Protein AF-A0A9P5SIB1-F1 (afdb_monomer)

Radius of gyration: 26.55 Å; Cα contacts (8 Å, |Δi|>4): 753; chains: 1; bounding box: 99×46×62 Å

Solvent-accessible surface area (backbone atoms only — not comparable to full-atom values): 20629 Å² total; per-residue (Å²): 114,90,79,50,56,88,82,44,85,85,65,62,87,70,49,46,62,41,75,44,70,42,94,72,53,77,67,49,64,39,44,22,34,30,38,52,39,95,87,69,83,48,64,60,71,73,39,70,56,96,78,38,70,30,38,39,31,45,26,80,45,55,76,45,52,64,38,64,89,70,43,48,77,45,75,46,95,59,88,48,33,36,40,37,38,31,43,31,36,52,60,85,71,88,46,76,55,59,50,69,50,72,65,54,70,48,69,37,73,31,45,34,39,44,46,95,94,42,74,42,28,39,44,78,81,72,59,87,51,68,63,83,42,100,53,21,45,35,50,73,34,35,37,39,29,24,72,33,53,40,66,85,40,36,34,40,19,40,10,39,23,38,41,36,31,44,30,82,34,75,85,48,40,64,62,38,51,45,60,46,46,69,53,97,63,85,53,68,53,58,55,58,46,50,50,40,56,73,75,35,66,48,65,74,60,68,65,50,51,44,38,32,31,35,41,34,35,36,37,56,58,61,47,34,37,45,37,36,36,38,38,23,36,34,35,24,77,77,38,60,50,28,37,34,34,37,39,37,35,40,19,50,45,35,29,51,60,65,86,71,51,67,71,59,36,66,75,69,41,90,80,67,72,53,56,79,65,62,84,52,40,67,74,45,74,48,73,56,77,64,51,65,44,100,83,70,54,69,78,42,54,67,43,64,64,50,66,53,44,19,49,52,50,22,51,49,58,45,21,30,43,78,51,49,44,72,36,76,88,81,74,41,76,48,70,51,66,46,74,45,72,65,70,68,95,73,71,65,52,67,68,58,53,50,49,54,53,48,51,54,50,50,52,50,53,53,50,53,60,62,72,76,107

Secondary structure (DSSP, 8-state):
-TT-GGGSSSPPTTEEEEEPP----EEE--EEEEEPPTTT----EEE--TT-SEEEEEEEE-SEEE-GGG-EEEE-SSTTEEEEEEEEEE-----GGGGTT------EEEEEEEETTEEEEBPP-PPPP----TT-EEEEEEEEEEEEE-TTS-EEEEEEEEEEEEESSGGGHHHHHHHHH--SSPPHHHHHHHHHHHSSTTT---S-TTEEEEEEEEEEETTEEEEEEEEEEESSTT--EEEEEEEEEEEEEEE---PPPHHHHHHH-TTPPPPPPPSSB-SEEEEPPPEEPTTS-EEE--HHHHHHHHHHHHHHHHHT-TTSEEETTTTEEE--EEEEE---S----HHHHHHHHHHHHHHHHHHHHHH--

Structure (mmCIF, N/CA/C/O backbone):
data_AF-A0A9P5SIB1-F1
#
_entry.id   AF-A0A9P5SIB1-F1
#
loop_
_atom_site.group_PDB
_atom_site.id
_atom_site.type_symbol
_atom_site.label_atom_id
_atom_site.label_alt_id
_atom_site.label_comp_id
_atom_site.label_asym_id
_atom_site.label_entity_id
_atom_site.label_seq_id
_atom_site.pdbx_PDB_ins_code
_atom_site.Cartn_x
_atom_site.Cartn_y
_atom_site.Cartn_z
_atom_site.occupancy
_atom_site.B_iso_or_equiv
_atom_site.auth_seq_id
_atom_site.auth_comp_id
_atom_site.auth_asym_id
_atom_site.auth_atom_id
_atom_site.pdbx_PDB_model_num
ATOM 1 N N . MET A 1 1 ? -11.588 -15.171 10.468 1.00 41.12 1 MET A N 1
ATOM 2 C CA . MET A 1 1 ? -12.719 -14.371 9.938 1.00 41.12 1 MET A CA 1
ATOM 3 C C . MET A 1 1 ? -13.301 -13.535 11.064 1.00 41.12 1 MET A C 1
ATOM 5 O O . MET A 1 1 ? -13.530 -14.089 12.129 1.00 41.12 1 MET A O 1
ATOM 9 N N . ILE A 1 2 ? -13.543 -12.242 10.830 1.00 40.91 2 ILE A N 1
ATOM 10 C CA . ILE A 1 2 ? -14.045 -11.284 11.837 1.00 40.91 2 ILE A CA 1
ATOM 11 C C . ILE A 1 2 ? -15.461 -11.645 12.343 1.00 40.91 2 ILE A C 1
ATOM 13 O O . ILE A 1 2 ? -15.791 -11.328 13.476 1.00 40.91 2 ILE A O 1
ATOM 17 N N . ASN A 1 3 ? -16.241 -12.421 11.575 1.00 46.66 3 ASN A N 1
ATOM 18 C CA . ASN A 1 3 ? -17.568 -12.922 11.978 1.00 46.66 3 ASN A CA 1
ATOM 19 C C . ASN A 1 3 ? -17.545 -14.317 12.634 1.00 46.66 3 ASN A C 1
ATOM 21 O O . ASN A 1 3 ? -18.591 -14.929 12.837 1.00 46.66 3 ASN A O 1
ATOM 25 N N . SER A 1 4 ? -16.364 -14.863 12.934 1.00 59.50 4 SER A N 1
ATOM 26 C CA . SER A 1 4 ? -16.261 -16.137 13.647 1.00 59.50 4 SER A CA 1
ATOM 27 C C . SER A 1 4 ? -16.429 -15.905 15.145 1.00 59.50 4 SER A C 1
ATOM 29 O O . SER A 1 4 ? -15.529 -15.379 15.795 1.00 59.50 4 SER A O 1
ATOM 31 N N . THR A 1 5 ? -17.533 -16.385 15.714 1.00 68.50 5 THR A N 1
ATOM 32 C CA . THR A 1 5 ? -17.785 -16.342 17.164 1.00 68.50 5 THR A CA 1
ATOM 33 C C . THR A 1 5 ? -16.828 -17.216 17.978 1.00 68.50 5 THR A C 1
ATOM 35 O O . THR A 1 5 ? -16.761 -17.061 19.190 1.00 68.50 5 THR A O 1
ATOM 38 N N . LYS A 1 6 ? -16.036 -18.088 17.331 1.00 71.06 6 LYS A N 1
ATOM 39 C CA . LYS A 1 6 ? -15.065 -18.986 17.993 1.00 71.06 6 LYS A CA 1
ATOM 40 C C . LYS A 1 6 ? -14.048 -18.271 18.888 1.00 71.06 6 LYS A C 1
ATOM 42 O O . LYS A 1 6 ? -13.557 -18.880 19.827 1.00 71.06 6 LYS A O 1
ATOM 47 N N . ASN A 1 7 ? -13.730 -17.015 18.580 1.00 70.06 7 ASN A N 1
ATOM 48 C CA . ASN A 1 7 ? -12.728 -16.232 19.308 1.00 70.06 7 ASN A CA 1
ATOM 49 C C . ASN A 1 7 ? -13.362 -15.228 20.285 1.00 70.06 7 ASN A C 1
ATOM 51 O O . ASN A 1 7 ? -12.652 -14.423 20.877 1.00 70.06 7 ASN A O 1
ATOM 55 N N . ILE A 1 8 ? -14.691 -15.237 20.418 1.00 76.38 8 ILE A N 1
ATOM 56 C CA . ILE A 1 8 ? -15.424 -14.391 21.358 1.00 76.38 8 ILE A CA 1
ATOM 57 C C . ILE A 1 8 ? -15.651 -15.220 22.617 1.00 76.38 8 ILE A C 1
ATOM 59 O O . ILE A 1 8 ? -16.101 -16.360 22.533 1.00 76.38 8 ILE A O 1
ATOM 63 N N . GLN A 1 9 ? -15.339 -14.664 23.784 1.00 74.50 9 GLN A N 1
ATOM 64 C CA . GLN A 1 9 ? -15.592 -15.340 25.051 1.00 74.50 9 GLN A CA 1
ATOM 65 C C . GLN A 1 9 ? -17.108 -15.461 25.277 1.00 74.50 9 GLN A C 1
ATOM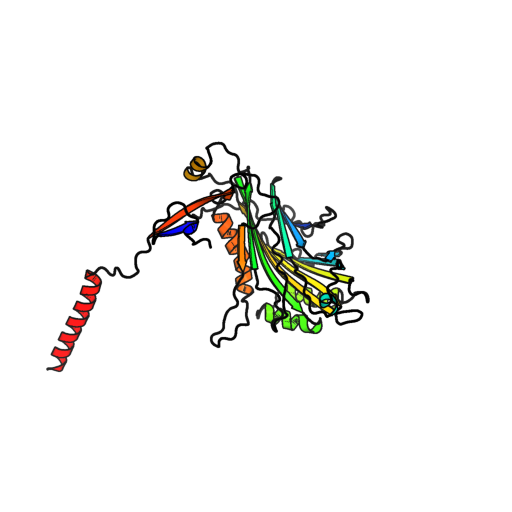 67 O O . GLN A 1 9 ? -17.822 -14.462 25.234 1.00 74.50 9 GLN A O 1
ATOM 72 N N . SER A 1 10 ? -17.594 -16.685 25.503 1.00 79.94 10 SER A N 1
ATOM 73 C CA . SER A 1 10 ? -19.010 -16.992 25.776 1.00 79.94 10 SER A CA 1
ATOM 74 C C . SER A 1 10 ? -20.001 -16.419 24.740 1.00 79.94 10 SER A C 1
ATOM 76 O O . SER A 1 10 ? -20.874 -15.621 25.094 1.00 79.94 10 SER A O 1
ATOM 78 N N . PRO A 1 11 ? -19.903 -16.801 23.451 1.00 82.50 11 PRO A N 1
ATOM 79 C CA . PRO A 1 11 ? -20.789 -16.273 22.425 1.00 82.50 11 PRO A CA 1
ATOM 80 C C . PRO A 1 11 ? -22.203 -16.844 22.580 1.00 82.50 11 PRO A C 1
ATOM 82 O O . PRO A 1 11 ? -22.392 -18.037 22.815 1.00 82.50 11 PRO A O 1
ATOM 85 N N . VAL A 1 12 ? -23.209 -15.998 22.383 1.00 84.50 12 VAL A N 1
ATOM 86 C CA . VAL A 1 12 ? -24.618 -16.387 22.345 1.00 84.50 12 VAL A CA 1
ATOM 87 C C . VAL A 1 12 ? -24.932 -16.919 20.941 1.00 84.50 12 VAL A C 1
ATOM 89 O O . VAL A 1 12 ? -24.726 -16.199 19.957 1.00 84.50 12 VAL A O 1
ATOM 92 N N . PRO A 1 13 ? -25.419 -18.165 20.802 1.00 79.81 13 PRO A N 1
ATOM 93 C CA . PRO A 1 13 ? -25.807 -18.711 19.505 1.00 79.81 13 PRO A CA 1
ATOM 94 C C . PRO A 1 13 ? -26.877 -17.853 18.813 1.00 79.81 13 PRO A C 1
ATOM 96 O O . PRO A 1 13 ? -27.820 -17.399 19.451 1.00 79.81 13 PRO A O 1
ATOM 99 N N . GLY A 1 14 ? -26.747 -17.642 17.499 1.00 76.31 14 GLY A N 1
ATOM 100 C CA . GLY A 1 14 ? -27.710 -16.860 16.702 1.00 76.31 14 GLY A CA 1
ATOM 101 C C . GLY A 1 14 ? -27.559 -15.335 16.794 1.00 76.31 14 GLY A C 1
ATOM 102 O O . GLY A 1 14 ? -28.254 -14.610 16.082 1.00 76.31 14 GLY A O 1
ATOM 103 N N . ARG A 1 15 ? -26.626 -14.840 17.614 1.00 82.81 15 ARG A N 1
ATOM 104 C CA . ARG A 1 15 ? -26.296 -13.418 17.730 1.00 82.81 15 ARG A CA 1
ATOM 105 C C . ARG A 1 15 ? -25.171 -13.035 16.774 1.00 82.81 15 ARG A C 1
ATOM 107 O O . ARG A 1 15 ? -24.154 -13.722 16.674 1.00 82.81 15 ARG A O 1
ATOM 114 N N . VAL A 1 16 ? -25.348 -11.920 16.076 1.00 83.06 16 VAL A N 1
ATOM 115 C CA . VAL A 1 16 ? -24.317 -11.299 15.240 1.00 83.06 16 VAL A CA 1
ATOM 116 C C . VAL A 1 16 ? -23.501 -10.353 16.102 1.00 83.06 16 VAL A C 1
ATOM 118 O O . VAL A 1 16 ? -24.063 -9.514 16.801 1.00 83.06 16 VAL A O 1
ATOM 121 N N . TYR A 1 17 ? -22.179 -10.475 16.020 1.00 83.75 17 TYR A N 1
ATOM 122 C CA . TYR A 1 17 ? -21.222 -9.634 16.729 1.00 83.75 17 TYR A CA 1
ATOM 123 C C . TYR A 1 17 ? -20.474 -8.779 15.712 1.00 83.75 17 TYR A C 1
ATOM 125 O O . TYR A 1 17 ? -19.760 -9.313 14.866 1.00 83.75 17 TYR A O 1
ATOM 133 N N . THR A 1 18 ? -20.633 -7.460 15.791 1.00 86.06 18 THR A N 1
ATOM 134 C CA . THR A 1 18 ? -19.930 -6.515 14.914 1.00 86.06 18 THR A CA 1
ATOM 135 C C . THR A 1 18 ? -19.049 -5.613 15.764 1.00 86.06 18 THR A C 1
ATOM 137 O O . THR A 1 18 ? -19.576 -5.002 16.691 1.00 86.06 18 THR A O 1
ATOM 140 N N . PRO A 1 19 ? -17.733 -5.506 15.501 1.00 87.75 19 PRO A N 1
ATOM 141 C CA . PRO A 1 19 ? -16.886 -4.571 16.231 1.00 87.75 19 PRO A CA 1
ATOM 142 C C . PRO A 1 19 ? -17.476 -3.156 16.200 1.00 87.75 19 PRO A C 1
ATOM 144 O O . PRO A 1 19 ? -17.807 -2.637 15.128 1.00 87.75 19 PRO A O 1
ATOM 147 N N . ARG A 1 20 ? -17.637 -2.554 17.380 1.00 88.00 20 ARG A N 1
ATOM 148 C CA . ARG A 1 20 ? -18.238 -1.233 17.542 1.00 88.00 20 ARG A CA 1
ATOM 149 C C . ARG A 1 20 ? -17.375 -0.191 16.842 1.00 88.00 20 ARG A C 1
ATOM 151 O O . ARG A 1 20 ? -16.169 -0.103 17.068 1.00 88.00 20 ARG A O 1
ATOM 158 N N . LYS A 1 21 ? -18.022 0.626 16.016 1.00 90.31 21 LYS A N 1
ATOM 159 C CA . LYS A 1 21 ? -17.405 1.773 15.347 1.00 90.31 21 LYS A CA 1
ATOM 160 C C . LYS A 1 21 ? -17.695 3.048 16.133 1.00 90.31 21 LYS A C 1
ATOM 162 O O . LYS A 1 21 ? -18.817 3.266 16.575 1.00 90.31 21 LYS A O 1
ATOM 167 N N . ILE A 1 22 ? -16.686 3.895 16.271 1.00 88.19 22 ILE A N 1
ATOM 168 C CA . ILE A 1 22 ? -16.719 5.170 16.978 1.00 88.19 22 ILE A CA 1
ATOM 169 C C . ILE A 1 22 ? -16.282 6.260 15.987 1.00 88.19 22 ILE A C 1
ATOM 171 O O . ILE A 1 22 ? -15.250 6.104 15.325 1.00 88.19 22 ILE A O 1
ATOM 175 N N . PRO A 1 23 ? -17.033 7.369 15.855 1.00 90.19 23 PRO A N 1
ATOM 176 C CA . PRO A 1 23 ? -16.616 8.497 15.028 1.00 90.19 23 PRO A CA 1
ATOM 177 C C . PRO A 1 23 ? -15.240 9.012 15.455 1.00 90.19 23 PRO A C 1
ATOM 179 O O . PRO A 1 23 ? -15.001 9.215 16.643 1.00 90.19 23 PRO A O 1
ATOM 182 N N . TYR A 1 24 ? -14.343 9.245 14.499 1.00 92.12 24 TYR A N 1
ATOM 183 C CA . TYR A 1 24 ? -12.990 9.734 14.759 1.00 92.12 24 TYR A CA 1
ATOM 184 C C . TYR A 1 24 ? -12.727 11.064 14.063 1.00 92.12 24 TYR A C 1
ATOM 186 O O . TYR A 1 24 ? -13.304 11.367 13.018 1.00 92.12 24 TYR A O 1
ATOM 194 N N . LYS A 1 25 ? -11.819 11.847 14.646 1.00 95.06 25 LYS A N 1
ATOM 195 C CA . LYS A 1 25 ? -11.308 13.081 14.055 1.00 95.06 25 LYS A CA 1
ATOM 196 C C . LYS A 1 25 ? -9.924 12.827 13.478 1.00 95.06 25 LYS A C 1
ATOM 198 O O . LYS A 1 25 ? -9.077 12.227 14.136 1.00 95.06 25 LYS A O 1
ATOM 203 N N . VAL A 1 26 ? -9.711 13.259 12.239 1.00 93.69 26 VAL A N 1
ATOM 204 C CA . VAL A 1 26 ? -8.424 13.122 11.550 1.00 93.69 26 VAL A CA 1
ATOM 205 C C . VAL A 1 26 ? -7.455 14.163 12.104 1.00 93.69 26 VAL A C 1
ATOM 207 O O . VAL A 1 26 ? -7.736 15.356 12.045 1.00 93.69 26 VAL A O 1
ATOM 210 N N . ALA A 1 27 ? -6.317 13.705 12.623 1.00 93.75 27 ALA A N 1
ATOM 211 C CA . ALA A 1 27 ? -5.259 14.550 13.171 1.00 93.75 27 ALA A CA 1
ATOM 212 C C . ALA A 1 27 ? -4.301 15.078 12.090 1.00 93.75 27 ALA A C 1
ATOM 214 O O . ALA A 1 27 ? -3.649 16.100 12.285 1.00 93.75 27 ALA A O 1
ATOM 215 N N . CYS A 1 28 ? -4.180 14.369 10.962 1.00 91.69 28 CYS A N 1
ATOM 216 C CA . CYS A 1 28 ? -3.259 14.730 9.889 1.00 91.69 28 CYS A CA 1
ATOM 217 C C . CYS A 1 28 ? -3.834 14.396 8.509 1.00 91.69 28 CYS A C 1
ATOM 219 O O . CYS A 1 28 ? -4.222 13.257 8.244 1.00 91.69 28 CYS A O 1
ATOM 221 N N . THR A 1 29 ? -3.883 15.399 7.631 1.00 88.62 29 THR A N 1
ATOM 222 C CA . THR A 1 29 ? -4.415 15.299 6.261 1.00 88.62 29 THR A CA 1
ATOM 223 C C . THR A 1 29 ? -3.344 15.487 5.182 1.00 88.62 29 THR A C 1
ATOM 225 O O . THR A 1 29 ? -3.598 15.167 4.020 1.00 88.62 29 THR A O 1
ATOM 228 N N . SER A 1 30 ? -2.1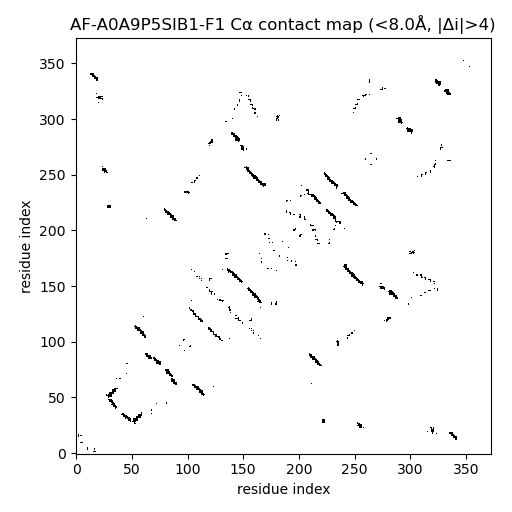48 15.962 5.551 1.00 87.06 30 SER A N 1
ATOM 229 C CA . SER A 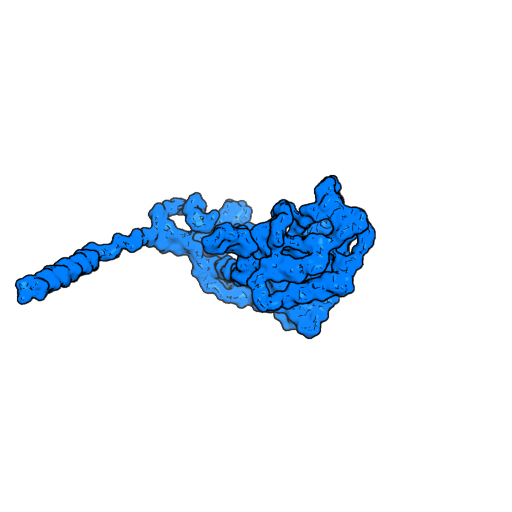1 30 ? -1.011 16.209 4.659 1.00 87.06 30 SER A CA 1
ATOM 230 C C . SER A 1 30 ? 0.230 15.434 5.113 1.00 87.06 30 SER A C 1
ATOM 232 O O . SER A 1 30 ? 0.647 15.513 6.267 1.00 87.06 30 SER A O 1
ATOM 234 N N . PHE A 1 31 ? 0.867 14.706 4.197 1.00 87.81 31 PHE A N 1
ATOM 235 C CA . PHE A 1 31 ? 2.053 13.900 4.495 1.00 87.81 31 PHE A CA 1
ATOM 236 C C . PHE A 1 31 ? 3.243 14.371 3.664 1.00 87.81 31 PHE A C 1
ATOM 238 O O . PHE A 1 31 ? 3.091 14.666 2.479 1.00 87.81 31 PHE A O 1
ATOM 245 N N . ASN A 1 32 ? 4.433 14.384 4.265 1.00 86.88 32 ASN A N 1
ATOM 246 C CA . ASN A 1 32 ? 5.675 14.377 3.498 1.00 86.88 32 ASN A CA 1
ATOM 247 C C . ASN A 1 32 ? 5.930 12.939 3.037 1.00 86.88 32 ASN A C 1
ATOM 249 O O . ASN A 1 32 ? 5.949 12.019 3.856 1.00 86.88 32 ASN A O 1
ATOM 253 N N . LEU A 1 33 ? 6.115 12.738 1.739 1.00 83.56 33 LEU A N 1
ATOM 254 C CA . LEU A 1 33 ? 6.426 11.447 1.151 1.00 83.56 33 LEU A CA 1
ATOM 255 C C . LEU A 1 33 ? 7.937 11.252 1.065 1.00 83.56 33 LEU A C 1
ATOM 257 O O . LEU A 1 33 ? 8.660 12.025 0.431 1.00 83.56 33 LEU A O 1
ATOM 261 N N . VAL A 1 34 ? 8.397 10.159 1.649 1.00 81.62 34 VAL A N 1
ATOM 262 C CA . VAL A 1 34 ? 9.808 9.794 1.700 1.00 81.62 34 VAL A CA 1
ATOM 263 C C . VAL A 1 34 ? 9.984 8.398 1.112 1.00 81.62 34 VAL A C 1
ATOM 265 O O . VAL A 1 34 ? 9.156 7.515 1.330 1.00 81.62 34 VAL A O 1
ATOM 268 N N . MET A 1 35 ? 11.061 8.174 0.364 1.00 76.44 35 MET A N 1
ATOM 269 C CA . MET A 1 35 ? 11.455 6.818 -0.020 1.00 76.44 35 MET A CA 1
ATOM 270 C C . MET A 1 35 ? 12.472 6.287 0.980 1.00 76.44 35 MET A C 1
ATOM 272 O O . MET A 1 35 ? 13.426 6.994 1.304 1.00 76.44 35 MET A O 1
ATOM 276 N N . LEU A 1 36 ? 12.301 5.054 1.459 1.00 64.19 36 LEU A N 1
ATOM 277 C CA . LEU A 1 36 ? 13.325 4.408 2.283 1.00 64.19 36 LEU A CA 1
ATOM 278 C C . LEU A 1 36 ? 14.236 3.542 1.417 1.00 64.19 36 LEU A C 1
ATOM 280 O O . LEU A 1 36 ? 13.764 2.614 0.764 1.00 64.19 36 LEU A O 1
ATOM 284 N N . SER A 1 37 ? 15.545 3.758 1.520 1.00 55.38 37 SER A N 1
ATOM 285 C CA . SER A 1 37 ? 16.512 2.695 1.251 1.00 55.38 37 SER A CA 1
ATOM 286 C C . SER A 1 37 ? 16.671 1.831 2.503 1.00 55.38 37 SER A C 1
ATOM 288 O O . SER A 1 37 ? 17.062 2.337 3.558 1.00 55.38 37 SER A O 1
ATOM 290 N N . ARG A 1 38 ? 16.389 0.523 2.400 1.00 47.12 38 ARG A N 1
ATOM 291 C CA . ARG A 1 38 ? 16.511 -0.439 3.516 1.00 47.12 38 ARG A CA 1
ATOM 292 C C . ARG A 1 38 ? 17.939 -0.527 4.075 1.00 47.12 38 ARG A C 1
ATOM 294 O O . ARG A 1 38 ? 18.098 -0.874 5.239 1.00 47.12 38 ARG A O 1
ATOM 301 N N . SER A 1 39 ? 18.956 -0.209 3.271 1.00 41.94 39 SER A N 1
ATOM 302 C CA . SER A 1 39 ? 20.373 -0.391 3.613 1.00 41.94 39 SER A CA 1
ATOM 303 C C . SER A 1 39 ? 21.103 0.888 4.028 1.00 41.94 39 SER A C 1
ATOM 305 O O . SER A 1 39 ? 22.088 0.804 4.753 1.00 41.94 39 SER A O 1
ATOM 307 N N . LEU A 1 40 ? 20.654 2.065 3.584 1.00 43.56 40 LEU A N 1
ATOM 308 C CA . LEU A 1 40 ? 21.492 3.272 3.638 1.00 43.56 40 LEU A CA 1
ATOM 309 C C . LEU A 1 40 ? 21.017 4.339 4.623 1.00 43.56 40 LEU A C 1
ATOM 311 O O . LEU A 1 40 ? 21.740 5.302 4.855 1.00 43.56 40 LEU A O 1
ATOM 315 N N . GLY A 1 41 ? 19.797 4.232 5.164 1.00 49.28 41 GLY A N 1
ATOM 316 C CA . GLY A 1 41 ? 19.219 5.318 5.968 1.00 49.28 41 GLY A CA 1
ATOM 317 C C . GLY A 1 41 ? 19.156 6.654 5.210 1.00 49.28 41 GLY A C 1
ATOM 318 O O . GLY A 1 41 ? 19.083 7.710 5.831 1.00 49.28 41 GLY A O 1
ATOM 319 N N . LEU A 1 42 ? 19.220 6.610 3.875 1.00 47.62 42 LEU A N 1
ATOM 320 C CA . LEU A 1 42 ? 19.094 7.760 2.993 1.00 47.62 42 LEU A CA 1
ATOM 321 C C . LEU A 1 42 ? 17.626 7.912 2.599 1.00 47.62 42 LEU A C 1
ATOM 323 O O . LEU A 1 42 ? 16.984 6.953 2.164 1.00 47.62 42 LEU A O 1
ATOM 327 N N . TYR A 1 43 ? 17.128 9.132 2.775 1.00 59.41 43 TYR A N 1
ATOM 328 C CA . TYR A 1 43 ? 15.725 9.508 2.651 1.00 59.41 43 TYR A CA 1
ATOM 329 C C . TYR A 1 43 ? 15.586 10.579 1.569 1.00 59.41 43 TYR A C 1
ATOM 331 O O . TYR A 1 43 ? 15.458 11.763 1.901 1.00 59.41 43 TYR A O 1
ATOM 339 N N . PRO A 1 44 ? 15.656 10.239 0.272 1.00 61.66 44 PRO A N 1
ATOM 340 C CA . PRO A 1 44 ? 15.317 11.237 -0.718 1.00 61.66 44 PRO A CA 1
ATOM 341 C C . PRO A 1 44 ? 13.853 11.643 -0.504 1.00 61.66 44 PRO A C 1
ATOM 343 O O . PRO A 1 44 ? 12.937 10.814 -0.522 1.00 61.66 44 PRO A O 1
ATOM 346 N N . ASN A 1 45 ? 13.645 12.932 -0.243 1.00 62.31 45 ASN A N 1
ATOM 347 C CA . ASN A 1 45 ? 12.318 13.505 -0.095 1.00 62.31 45 ASN A CA 1
ATOM 348 C C . ASN A 1 45 ? 11.652 13.527 -1.479 1.00 62.31 45 ASN A C 1
ATOM 350 O O . ASN A 1 45 ? 11.996 14.339 -2.347 1.00 62.31 45 ASN A O 1
ATOM 354 N N . LEU A 1 46 ? 10.726 12.592 -1.691 1.00 65.12 46 LEU A N 1
ATOM 355 C CA . LEU A 1 46 ? 10.014 12.447 -2.955 1.00 65.12 46 LEU A CA 1
ATOM 356 C C . LEU A 1 46 ? 9.045 13.611 -3.135 1.00 65.12 46 LEU A C 1
ATOM 358 O O . LEU A 1 46 ? 9.015 14.243 -4.193 1.00 65.12 46 LEU A O 1
ATOM 362 N N . TYR A 1 47 ? 8.318 13.932 -2.068 1.00 61.50 47 TYR A N 1
ATOM 363 C CA . TYR A 1 47 ? 7.370 15.026 -2.036 1.00 61.50 47 TYR A CA 1
ATOM 364 C C . TYR A 1 47 ? 7.261 15.614 -0.632 1.00 61.50 47 TYR A C 1
ATOM 366 O O . TYR A 1 47 ? 6.895 14.928 0.316 1.00 61.50 47 TYR A O 1
ATOM 374 N N . SER A 1 48 ? 7.514 16.913 -0.518 1.00 60.00 48 SER A N 1
ATOM 375 C CA . SER A 1 48 ? 7.210 17.684 0.683 1.00 60.00 48 SER A CA 1
ATOM 376 C C . SER A 1 48 ? 6.227 18.767 0.271 1.00 60.00 48 SER A C 1
ATOM 378 O O . SER A 1 48 ? 6.655 19.747 -0.346 1.00 60.00 48 SER A O 1
ATOM 380 N N . PRO A 1 49 ? 4.927 18.632 0.574 1.00 59.75 49 PRO A N 1
ATOM 381 C CA . PRO A 1 49 ? 4.094 19.815 0.602 1.00 59.75 49 PRO A CA 1
ATOM 382 C C . PRO A 1 49 ? 4.661 20.716 1.705 1.00 59.75 49 PRO A C 1
ATOM 384 O O . PRO A 1 49 ? 5.009 20.231 2.785 1.00 59.75 49 PRO A O 1
ATOM 387 N N . ASN A 1 50 ? 4.781 22.020 1.454 1.00 55.25 50 ASN A N 1
ATOM 388 C CA . ASN A 1 50 ? 5.089 22.969 2.524 1.00 55.25 50 ASN A CA 1
ATOM 389 C C . ASN A 1 50 ? 4.000 22.791 3.607 1.00 55.25 50 ASN A C 1
ATOM 391 O O . ASN A 1 50 ? 2.856 23.161 3.357 1.00 55.25 50 ASN A O 1
ATOM 395 N N . ASN A 1 51 ? 4.345 22.188 4.758 1.00 67.69 51 ASN A N 1
ATOM 396 C CA . ASN A 1 51 ? 3.469 21.799 5.889 1.00 67.69 51 ASN A CA 1
ATOM 397 C C . ASN A 1 51 ? 2.856 20.372 5.894 1.00 67.69 51 ASN A C 1
ATOM 399 O O . ASN A 1 51 ? 1.705 20.196 6.305 1.00 67.69 51 ASN A O 1
ATOM 403 N N . GLY A 1 52 ? 3.588 19.320 5.507 1.00 80.88 52 GLY A N 1
ATOM 404 C CA . GLY A 1 52 ? 3.207 17.945 5.887 1.00 80.88 52 GLY A CA 1
ATOM 405 C C . GLY A 1 52 ? 3.283 17.722 7.410 1.00 80.88 52 GLY A C 1
ATOM 406 O O . GLY A 1 52 ? 4.322 17.997 8.009 1.00 80.88 52 GLY A O 1
ATOM 407 N N . CYS A 1 53 ? 2.215 17.218 8.044 1.00 89.94 53 CYS A N 1
ATOM 408 C CA . CYS A 1 53 ? 2.146 16.985 9.502 1.00 89.94 53 CYS A CA 1
ATOM 409 C C . CYS A 1 53 ? 2.727 15.639 9.962 1.00 89.94 53 CYS A C 1
ATOM 411 O O . CYS A 1 53 ? 2.959 15.437 11.154 1.00 89.94 53 CYS A O 1
ATOM 413 N N . ALA A 1 54 ? 2.959 14.718 9.032 1.00 90.50 54 ALA A N 1
ATOM 414 C CA . ALA A 1 54 ? 3.566 13.416 9.277 1.00 90.50 54 ALA A CA 1
ATOM 415 C C . ALA A 1 54 ? 4.425 13.009 8.078 1.00 90.50 54 ALA A C 1
ATOM 417 O O . ALA A 1 54 ? 4.241 13.528 6.974 1.00 90.50 54 ALA A O 1
ATOM 418 N N . ASN A 1 55 ? 5.321 12.044 8.271 1.00 90.06 55 ASN A N 1
ATOM 419 C CA . ASN A 1 55 ? 6.068 11.454 7.163 1.00 90.06 55 ASN A CA 1
ATOM 420 C C . ASN A 1 55 ? 5.443 10.108 6.793 1.00 90.06 55 ASN A C 1
ATOM 422 O O . ASN A 1 55 ? 5.336 9.221 7.639 1.00 90.06 55 ASN A O 1
ATOM 426 N N . LEU A 1 56 ? 5.046 9.950 5.532 1.00 89.75 56 LEU A N 1
ATOM 427 C CA . LEU A 1 56 ? 4.698 8.666 4.937 1.00 89.75 56 LEU A CA 1
ATOM 428 C C . LEU A 1 56 ? 5.903 8.181 4.141 1.00 89.75 56 LEU A C 1
ATOM 430 O O . LEU A 1 56 ? 6.344 8.810 3.185 1.00 89.75 56 LEU A O 1
ATOM 434 N N . THR A 1 57 ? 6.437 7.047 4.545 1.00 87.81 57 THR A N 1
ATOM 435 C CA . THR A 1 57 ? 7.583 6.417 3.921 1.00 87.81 57 THR A CA 1
ATOM 436 C C . THR A 1 57 ? 7.129 5.208 3.121 1.00 87.81 57 THR A C 1
ATOM 438 O O . THR A 1 57 ? 6.465 4.330 3.670 1.00 87.81 57 THR A O 1
ATOM 441 N N . ILE A 1 58 ? 7.513 5.141 1.848 1.00 86.31 58 ILE A N 1
ATOM 442 C CA . ILE A 1 58 ? 7.275 3.990 0.973 1.00 86.31 58 ILE A CA 1
ATOM 443 C C . ILE A 1 58 ? 8.608 3.294 0.705 1.00 86.31 58 ILE A C 1
ATOM 445 O O . ILE A 1 58 ? 9.590 3.925 0.311 1.00 86.31 58 ILE A O 1
ATOM 449 N N . ALA A 1 59 ? 8.643 1.989 0.940 1.00 80.69 59 ALA A N 1
ATOM 450 C CA . ALA A 1 59 ? 9.814 1.151 0.758 1.00 80.69 59 ALA A CA 1
ATOM 451 C C . ALA A 1 59 ? 9.439 -0.038 -0.137 1.00 80.69 59 ALA A C 1
ATOM 453 O O . ALA A 1 59 ? 8.669 -0.903 0.298 1.00 80.69 59 ALA A O 1
ATOM 454 N N . PRO A 1 60 ? 9.943 -0.104 -1.380 1.00 78.19 60 PRO A N 1
ATOM 455 C CA . PRO A 1 60 ? 9.820 -1.317 -2.163 1.00 78.19 60 PRO A CA 1
ATOM 456 C C . PRO A 1 60 ? 10.684 -2.410 -1.526 1.00 78.19 60 PRO A C 1
ATOM 458 O O . PRO A 1 60 ? 11.848 -2.207 -1.179 1.00 78.19 60 PRO A O 1
ATOM 461 N N . SER A 1 61 ? 10.079 -3.573 -1.337 1.00 70.44 61 SER A N 1
ATOM 462 C CA . SER A 1 61 ? 10.744 -4.808 -0.958 1.00 70.44 61 SER A CA 1
ATOM 463 C C . SER A 1 61 ? 10.860 -5.653 -2.218 1.00 70.44 61 SER A C 1
ATOM 465 O O . SER A 1 61 ? 9.851 -6.115 -2.748 1.00 70.44 61 SER A O 1
ATOM 467 N N . ASP A 1 62 ? 12.089 -5.834 -2.684 1.00 63.97 62 ASP A N 1
ATOM 468 C CA . ASP A 1 62 ? 12.444 -6.605 -3.874 1.00 63.97 62 ASP A CA 1
ATOM 469 C C . ASP A 1 62 ? 13.610 -7.545 -3.486 1.00 63.97 62 ASP A C 1
ATOM 471 O O . ASP A 1 62 ? 14.475 -7.115 -2.714 1.00 63.97 62 ASP A O 1
ATOM 475 N N . PRO A 1 63 ? 13.661 -8.814 -3.943 1.00 54.66 63 PRO A N 1
ATOM 476 C CA . PRO A 1 63 ? 14.889 -9.623 -3.902 1.00 54.66 63 PRO A CA 1
ATOM 477 C C . PRO A 1 63 ? 16.075 -9.007 -4.673 1.00 54.66 63 PRO A C 1
ATOM 479 O O . PRO A 1 63 ? 17.192 -9.506 -4.583 1.00 54.66 63 PRO A O 1
ATOM 482 N N . VAL A 1 64 ? 15.857 -7.935 -5.436 1.00 62.19 64 VAL A N 1
ATOM 483 C CA . VAL A 1 64 ? 16.911 -7.137 -6.070 1.00 62.19 64 VAL A CA 1
ATOM 484 C C . VAL A 1 64 ? 17.645 -6.259 -5.047 1.00 62.19 64 VAL A C 1
ATOM 486 O O . VAL A 1 64 ? 17.035 -5.478 -4.310 1.00 62.19 64 VAL A O 1
ATOM 489 N N . PHE A 1 65 ? 18.980 -6.285 -5.077 1.00 68.69 65 PHE A N 1
ATOM 490 C CA . PHE A 1 65 ? 19.816 -5.255 -4.464 1.00 68.69 65 PHE A CA 1
ATOM 491 C C .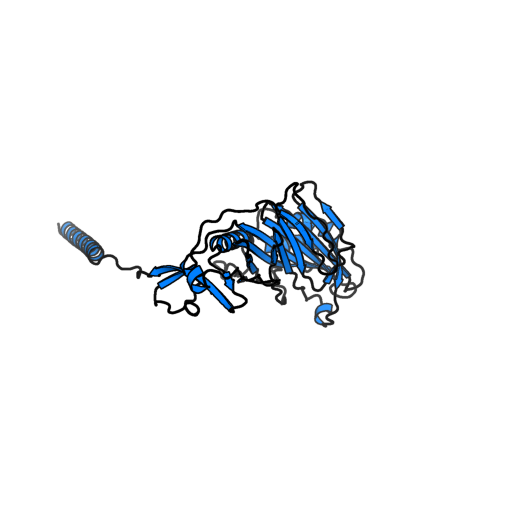 PHE A 1 65 ? 19.703 -3.960 -5.263 1.00 68.69 65 PHE A C 1
ATOM 493 O O . PHE A 1 65 ? 20.478 -3.672 -6.177 1.00 68.69 65 PHE A O 1
ATOM 500 N N . ILE A 1 66 ? 18.692 -3.168 -4.920 1.00 70.75 66 ILE A N 1
ATOM 501 C CA . ILE A 1 66 ? 18.479 -1.859 -5.522 1.00 70.75 66 ILE A CA 1
ATOM 502 C C . ILE A 1 66 ? 19.560 -0.893 -5.026 1.00 70.75 66 ILE A C 1
ATOM 504 O O . ILE A 1 66 ? 19.721 -0.665 -3.822 1.00 70.75 66 ILE A O 1
ATOM 508 N N . ASN A 1 67 ? 20.277 -0.275 -5.964 1.00 72.31 67 ASN A N 1
ATOM 509 C CA . ASN A 1 67 ? 21.247 0.763 -5.665 1.00 72.31 67 ASN A CA 1
ATOM 510 C C . ASN A 1 67 ? 20.549 2.126 -5.543 1.00 72.31 67 ASN A C 1
ATOM 512 O O . ASN A 1 67 ? 20.456 2.905 -6.493 1.00 72.31 67 ASN A O 1
ATOM 516 N N . TYR A 1 68 ? 20.067 2.423 -4.337 1.00 70.50 68 TYR A N 1
ATOM 517 C CA . TYR A 1 68 ? 19.356 3.670 -4.053 1.00 70.50 68 TYR A CA 1
ATOM 518 C C . TYR A 1 68 ? 20.235 4.931 -4.112 1.00 70.50 68 TYR A C 1
ATOM 520 O O . TYR A 1 68 ? 19.685 6.015 -4.284 1.00 70.50 68 TYR A O 1
ATOM 528 N N . THR A 1 69 ? 21.568 4.844 -3.985 1.00 70.69 69 THR A N 1
ATOM 529 C CA . THR A 1 69 ? 22.433 6.035 -4.154 1.00 70.69 69 THR A CA 1
ATOM 530 C C . THR A 1 69 ? 22.544 6.458 -5.613 1.00 70.69 69 THR A C 1
ATOM 532 O O . THR A 1 69 ? 22.750 7.635 -5.886 1.00 70.69 69 THR A O 1
ATOM 535 N N . ALA A 1 70 ? 22.359 5.520 -6.543 1.00 77.69 70 ALA A N 1
ATOM 536 C CA . ALA A 1 70 ? 22.298 5.780 -7.978 1.00 77.69 70 ALA A CA 1
ATOM 537 C C . ALA A 1 70 ? 20.864 6.050 -8.478 1.00 77.69 70 ALA A C 1
ATOM 539 O O . ALA A 1 70 ? 20.624 6.066 -9.687 1.00 77.69 70 ALA A O 1
ATOM 540 N N . ALA A 1 71 ? 19.901 6.237 -7.569 1.00 81.06 71 ALA A N 1
ATOM 541 C CA . ALA A 1 71 ? 18.524 6.526 -7.937 1.00 81.06 71 ALA A CA 1
ATOM 542 C C . ALA A 1 71 ? 18.403 7.916 -8.574 1.00 81.06 71 ALA A C 1
ATOM 544 O O . ALA A 1 71 ? 18.882 8.912 -8.032 1.00 81.06 71 ALA A O 1
ATOM 545 N N . VAL A 1 72 ? 17.693 7.994 -9.696 1.00 85.75 72 VAL A N 1
ATOM 546 C CA . VAL A 1 72 ? 17.335 9.257 -10.346 1.00 85.75 72 VAL A CA 1
ATOM 547 C C . VAL A 1 72 ? 15.878 9.558 -10.037 1.00 85.75 72 VAL A C 1
ATOM 549 O O . VAL A 1 72 ? 14.995 8.746 -10.313 1.00 85.75 72 VAL A O 1
ATOM 552 N N . ILE A 1 73 ? 15.624 10.733 -9.463 1.00 85.62 73 ILE A N 1
ATOM 553 C CA . ILE A 1 73 ? 14.284 11.171 -9.071 1.00 85.62 73 ILE A CA 1
ATOM 554 C C . ILE A 1 73 ? 13.902 12.368 -9.926 1.00 85.62 73 ILE A C 1
ATOM 556 O O . ILE A 1 73 ? 14.564 13.405 -9.905 1.00 85.62 73 ILE A O 1
ATOM 560 N N . THR A 1 74 ? 12.809 12.232 -10.664 1.00 87.19 74 THR A N 1
ATOM 561 C CA . THR A 1 74 ? 12.271 13.280 -11.525 1.00 87.19 74 THR A CA 1
ATOM 562 C C . THR A 1 74 ? 10.876 13.648 -11.047 1.00 87.19 74 THR A C 1
ATOM 564 O O . THR A 1 74 ? 9.964 12.823 -11.045 1.00 87.19 74 THR A O 1
ATOM 567 N N . ARG A 1 75 ? 10.690 14.907 -10.645 1.00 82.75 75 ARG A N 1
ATOM 568 C CA . ARG A 1 75 ? 9.362 15.456 -10.342 1.00 82.75 75 ARG A CA 1
ATOM 569 C C . ARG A 1 75 ? 8.702 15.867 -11.653 1.00 82.75 75 ARG A C 1
ATOM 571 O O . ARG A 1 75 ? 9.315 16.596 -12.432 1.00 82.75 75 ARG A O 1
ATOM 578 N N . ARG A 1 76 ? 7.485 15.388 -11.924 1.00 76.25 76 ARG A N 1
ATOM 579 C CA . ARG A 1 76 ? 6.749 15.825 -13.121 1.00 76.25 76 ARG A CA 1
ATOM 580 C C . ARG A 1 76 ? 6.206 17.244 -12.896 1.00 76.25 76 ARG A C 1
ATOM 582 O O . ARG A 1 76 ? 6.089 17.699 -11.762 1.00 76.25 76 ARG A O 1
ATOM 589 N N . ALA A 1 77 ? 5.891 17.945 -13.988 1.00 65.25 77 ALA A N 1
ATOM 590 C CA . ALA A 1 77 ? 5.482 19.357 -13.967 1.00 65.25 77 ALA A CA 1
ATOM 591 C C . ALA A 1 77 ? 4.275 19.631 -13.051 1.00 65.25 77 ALA A C 1
ATOM 593 O O . ALA A 1 77 ? 4.196 20.678 -12.412 1.00 65.25 77 ALA A O 1
ATOM 594 N N . ASN A 1 78 ? 3.374 18.656 -12.936 1.00 65.06 78 ASN A N 1
ATOM 595 C CA . ASN A 1 78 ? 2.344 18.655 -11.911 1.00 65.06 78 ASN A CA 1
ATOM 596 C C . ASN A 1 78 ? 3.008 18.146 -10.633 1.00 65.06 78 ASN A C 1
ATOM 598 O O . ASN A 1 78 ? 3.363 16.965 -10.567 1.00 65.06 78 ASN A O 1
ATOM 602 N N . ALA A 1 79 ? 3.153 19.021 -9.635 1.00 64.62 79 ALA A N 1
ATOM 603 C CA . ALA A 1 79 ? 3.828 18.763 -8.361 1.00 64.62 79 ALA A CA 1
ATOM 604 C C . ALA A 1 79 ? 3.224 17.618 -7.525 1.00 64.62 79 ALA A C 1
ATOM 606 O O . ALA A 1 79 ? 3.646 17.464 -6.388 1.00 64.62 79 ALA A O 1
ATOM 607 N N . ASP A 1 80 ? 2.293 16.841 -8.097 1.00 80.06 80 ASP A N 1
ATOM 608 C CA . ASP A 1 80 ? 1.575 15.702 -7.532 1.00 80.06 80 ASP A CA 1
ATOM 609 C C . ASP A 1 80 ? 2.077 14.320 -7.989 1.00 80.06 80 ASP A C 1
ATOM 611 O O . ASP A 1 80 ? 1.460 13.290 -7.699 1.00 80.06 80 ASP A O 1
ATOM 615 N N . SER A 1 81 ? 3.181 14.278 -8.747 1.00 85.81 81 SER A N 1
ATOM 616 C CA . SER A 1 81 ? 3.727 13.025 -9.278 1.00 85.81 81 SER A CA 1
ATOM 617 C C . SER A 1 81 ? 5.247 13.004 -9.421 1.00 85.81 81 SER A C 1
ATOM 619 O O . SER A 1 81 ? 5.891 14.012 -9.727 1.00 85.81 81 SER A O 1
ATOM 621 N N . VAL A 1 82 ? 5.823 11.823 -9.199 1.00 88.81 82 VAL A N 1
ATOM 622 C CA . VAL A 1 82 ? 7.267 11.580 -9.177 1.00 88.81 82 VAL A CA 1
ATOM 623 C C . VAL A 1 82 ? 7.582 10.285 -9.917 1.00 88.81 82 VAL A C 1
ATOM 625 O O . VAL A 1 82 ? 6.959 9.259 -9.659 1.00 88.81 82 VAL A O 1
ATOM 628 N N . LYS A 1 83 ? 8.592 10.339 -10.787 1.00 90.56 83 LYS A N 1
ATOM 629 C CA . LYS A 1 83 ? 9.252 9.178 -11.388 1.00 90.56 83 LYS A CA 1
ATOM 630 C C . LYS A 1 83 ? 10.538 8.906 -10.618 1.00 90.56 83 LYS A C 1
ATOM 632 O O . LYS A 1 83 ? 11.357 9.807 -10.437 1.00 90.56 83 LYS A O 1
ATOM 637 N N . VAL A 1 84 ? 10.728 7.669 -10.186 1.00 88.38 84 VAL A N 1
ATOM 638 C CA . VAL A 1 84 ? 11.965 7.193 -9.569 1.00 88.38 84 VAL A CA 1
ATOM 639 C C . VAL A 1 84 ? 12.532 6.082 -10.438 1.00 88.38 84 VAL A C 1
ATOM 641 O O . VAL A 1 84 ? 11.848 5.102 -10.712 1.00 88.38 84 VAL A O 1
ATOM 644 N N . VAL A 1 85 ? 13.778 6.231 -10.872 1.00 89.19 85 VAL A N 1
ATOM 645 C CA . VAL A 1 85 ? 14.509 5.211 -11.626 1.00 89.19 85 VAL A CA 1
ATOM 646 C C . VAL A 1 85 ? 15.642 4.706 -10.757 1.00 89.19 85 VAL A C 1
ATOM 648 O O . VAL A 1 85 ? 16.479 5.488 -10.314 1.00 89.19 85 VAL A O 1
ATOM 651 N N . THR A 1 86 ? 15.681 3.404 -10.521 1.00 86.25 86 THR A N 1
ATOM 652 C CA . THR A 1 86 ? 16.681 2.774 -9.664 1.00 86.25 86 THR A CA 1
ATOM 653 C C . THR A 1 86 ? 17.353 1.618 -10.396 1.00 86.25 86 THR A C 1
ATOM 655 O O . THR A 1 86 ? 16.663 0.652 -10.743 1.00 86.25 86 THR A O 1
ATOM 658 N N . PRO A 1 87 ? 18.675 1.676 -10.622 1.00 87.06 87 PRO A N 1
ATOM 659 C CA . PRO A 1 87 ? 19.428 0.510 -11.055 1.00 87.06 87 PRO A CA 1
ATOM 660 C C . PRO A 1 87 ? 19.606 -0.463 -9.884 1.00 87.06 87 PRO A C 1
ATOM 662 O O . PRO A 1 87 ? 19.582 -0.065 -8.715 1.00 87.06 87 PRO A O 1
ATOM 665 N N . GLY A 1 88 ? 19.811 -1.736 -10.181 1.00 81.38 88 GLY A N 1
ATOM 666 C CA . GLY A 1 88 ? 20.087 -2.744 -9.171 1.00 81.38 88 GLY A CA 1
ATOM 667 C C . GLY A 1 88 ? 20.701 -3.996 -9.768 1.00 81.38 88 GLY A C 1
ATOM 668 O O . GLY A 1 88 ? 20.865 -4.112 -10.980 1.00 81.38 88 GLY A O 1
ATOM 669 N N . THR A 1 89 ? 21.023 -4.939 -8.894 1.00 76.88 89 THR A N 1
ATOM 670 C CA . THR A 1 89 ? 21.465 -6.278 -9.280 1.00 76.88 89 THR A CA 1
ATOM 671 C C . THR A 1 89 ? 20.647 -7.323 -8.546 1.00 76.88 89 THR A C 1
ATOM 673 O O . THR A 1 89 ? 20.257 -7.143 -7.393 1.00 76.88 89 THR A O 1
ATOM 676 N N . TYR A 1 90 ? 20.345 -8.421 -9.220 1.00 70.50 90 TYR A N 1
ATOM 677 C CA . TYR A 1 90 ? 19.598 -9.515 -8.620 1.00 70.50 90 TYR A CA 1
ATOM 678 C C . TYR A 1 90 ? 20.481 -10.333 -7.659 1.00 70.50 90 TYR A C 1
ATOM 680 O O . TYR A 1 90 ? 21.603 -10.690 -8.024 1.00 70.50 90 TYR A O 1
ATOM 688 N N . ASP A 1 91 ? 19.985 -10.634 -6.450 1.00 60.72 91 ASP A N 1
ATOM 689 C CA . ASP A 1 91 ? 20.661 -11.553 -5.524 1.00 60.72 91 ASP A CA 1
ATOM 690 C C . ASP A 1 91 ? 20.479 -12.997 -6.000 1.00 60.72 91 ASP A C 1
ATOM 692 O O . ASP A 1 91 ? 19.369 -13.449 -6.280 1.00 60.72 91 ASP A O 1
ATOM 696 N N . THR A 1 92 ? 21.575 -13.730 -6.130 1.00 53.34 92 THR A N 1
ATOM 697 C CA . THR A 1 92 ? 21.603 -15.062 -6.728 1.00 53.34 92 THR A CA 1
ATOM 698 C C . THR A 1 92 ? 20.872 -16.087 -5.861 1.00 53.34 92 THR A C 1
ATOM 700 O O . THR A 1 92 ? 21.484 -16.758 -5.034 1.00 53.34 92 THR A O 1
ATOM 703 N N . ILE A 1 93 ? 19.585 -16.320 -6.117 1.00 52.03 93 ILE A N 1
ATOM 704 C CA . ILE A 1 93 ? 19.045 -17.673 -5.969 1.00 52.03 93 ILE A CA 1
ATOM 705 C C . ILE A 1 93 ? 19.251 -18.344 -7.320 1.00 52.03 93 ILE A C 1
ATOM 707 O O . ILE A 1 93 ? 18.512 -18.109 -8.272 1.00 52.03 93 ILE A O 1
ATOM 711 N N . SER A 1 94 ? 20.305 -19.149 -7.404 1.00 46.94 94 SER A N 1
ATOM 712 C CA . SER A 1 94 ? 20.675 -20.007 -8.529 1.00 46.94 94 SER A CA 1
ATOM 713 C C . SER A 1 94 ? 19.644 -21.121 -8.759 1.00 46.94 94 SER A C 1
ATOM 715 O O . SER A 1 94 ? 19.974 -22.304 -8.777 1.00 46.94 94 SER A O 1
ATOM 717 N N . SER A 1 95 ? 18.366 -20.771 -8.924 1.00 52.62 95 SER A N 1
ATOM 718 C CA . SER A 1 95 ? 17.372 -21.732 -9.377 1.00 52.62 95 SER A CA 1
ATOM 719 C C . SER A 1 95 ? 17.490 -21.864 -10.901 1.00 52.62 95 SER A C 1
ATOM 721 O O . SER A 1 95 ? 17.541 -20.849 -11.603 1.00 52.62 95 SER A O 1
ATOM 723 N N . PRO A 1 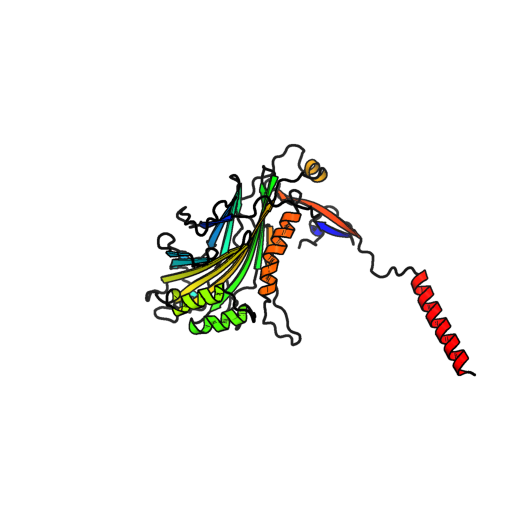96 ? 17.533 -23.084 -11.461 1.00 50.88 96 PRO A N 1
ATOM 724 C CA . PRO A 1 96 ? 17.524 -23.285 -12.912 1.00 50.88 96 PRO A CA 1
ATOM 725 C C . PRO A 1 96 ? 16.292 -22.651 -13.586 1.00 50.88 96 PRO A C 1
ATOM 727 O O . PRO A 1 96 ? 16.348 -22.270 -14.751 1.00 50.88 96 PRO A O 1
ATOM 730 N N . GLU A 1 97 ? 15.213 -22.439 -12.834 1.00 53.12 97 GLU A N 1
ATOM 731 C CA . GLU A 1 97 ? 13.991 -21.742 -13.254 1.00 53.12 97 GLU A CA 1
ATOM 732 C C . GLU A 1 97 ? 14.208 -20.241 -13.507 1.00 53.12 97 GLU A C 1
ATOM 734 O O . GLU A 1 97 ? 13.619 -19.678 -14.432 1.00 53.12 97 GLU A O 1
ATOM 739 N N . SER A 1 98 ? 15.104 -19.595 -12.748 1.00 51.12 98 SER A N 1
ATOM 740 C CA . SER A 1 98 ? 15.460 -18.181 -12.937 1.00 51.12 98 SER A CA 1
ATOM 741 C C . SER A 1 98 ? 16.175 -17.909 -14.268 1.00 51.12 98 SER A C 1
ATOM 743 O O . SER A 1 98 ? 16.134 -16.772 -14.748 1.00 51.12 98 SER A O 1
ATOM 745 N N . ASN A 1 99 ? 16.771 -18.948 -14.872 1.00 50.59 99 ASN A N 1
ATOM 746 C CA . ASN A 1 99 ? 17.430 -18.913 -16.182 1.00 50.59 99 ASN A CA 1
ATOM 747 C C . ASN A 1 99 ? 16.463 -19.146 -17.349 1.00 50.59 99 ASN A C 1
ATOM 749 O O . ASN A 1 99 ? 16.783 -18.795 -18.482 1.00 50.59 99 ASN A O 1
ATOM 753 N N . LEU A 1 100 ? 15.286 -19.723 -17.087 1.00 52.09 100 LEU A N 1
ATOM 754 C CA . LEU A 1 100 ? 14.287 -20.036 -18.112 1.00 52.09 100 LEU A CA 1
ATOM 755 C C . LEU A 1 100 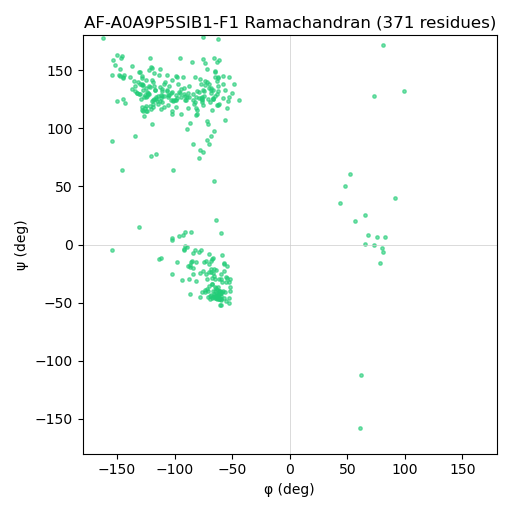? 13.299 -18.882 -18.363 1.00 52.09 100 LEU A C 1
ATOM 757 O O . LEU A 1 100 ? 12.439 -18.995 -19.228 1.00 52.09 100 LEU A O 1
ATOM 761 N N . GLY A 1 101 ? 13.411 -17.769 -17.628 1.00 51.81 101 GLY A N 1
ATOM 762 C CA . GLY A 1 101 ? 12.574 -16.579 -17.835 1.00 51.81 101 GLY A CA 1
ATOM 763 C C . GLY A 1 101 ? 11.137 -16.690 -17.316 1.00 51.81 101 GLY A C 1
ATOM 764 O O . GLY A 1 101 ? 10.357 -15.770 -17.528 1.00 51.81 101 GLY A O 1
ATOM 765 N N . PHE A 1 102 ? 10.786 -17.776 -16.618 1.00 51.22 102 PHE A N 1
ATOM 766 C CA . PHE A 1 102 ? 9.431 -18.013 -16.093 1.00 51.22 102 PHE A CA 1
ATOM 767 C C . PHE A 1 102 ? 9.214 -17.506 -14.661 1.00 51.22 102 PHE A C 1
ATOM 769 O O . PHE A 1 102 ? 8.107 -17.607 -14.137 1.00 51.22 102 PHE A O 1
ATOM 776 N N . PHE A 1 103 ? 10.259 -16.990 -14.008 1.00 56.03 103 PHE A N 1
ATOM 777 C CA . PHE A 1 103 ? 10.168 -16.534 -12.625 1.00 56.03 103 PHE A CA 1
ATOM 778 C C . PHE A 1 103 ? 9.884 -15.029 -12.559 1.00 56.03 103 PHE A C 1
ATOM 780 O O . PHE A 1 103 ? 10.727 -14.194 -12.913 1.00 56.03 103 PHE A O 1
ATOM 787 N N . THR A 1 104 ? 8.689 -14.691 -12.081 1.00 58.91 104 THR A N 1
ATOM 788 C CA . THR A 1 104 ? 8.301 -13.334 -11.683 1.00 58.91 104 THR A CA 1
ATOM 789 C C . THR A 1 104 ? 8.603 -13.155 -10.206 1.00 58.91 104 THR A C 1
ATOM 791 O O . THR A 1 104 ? 8.222 -13.983 -9.382 1.00 58.91 104 THR A O 1
ATOM 794 N N . PHE A 1 105 ? 9.327 -12.095 -9.859 1.00 62.47 105 PHE A N 1
ATOM 795 C CA . PHE A 1 105 ? 9.743 -11.887 -8.476 1.00 62.47 105 PHE A CA 1
ATOM 796 C C . PHE A 1 105 ? 8.632 -11.234 -7.660 1.00 62.47 105 PHE A C 1
ATOM 798 O O . PHE A 1 105 ? 7.934 -10.355 -8.178 1.00 62.47 105 PHE A O 1
ATOM 805 N N . PRO A 1 106 ? 8.499 -11.604 -6.374 1.00 65.69 106 PRO A N 1
ATOM 806 C CA . PRO A 1 106 ? 7.495 -11.015 -5.513 1.00 65.69 106 PRO A CA 1
ATOM 807 C C . PRO A 1 106 ? 7.894 -9.577 -5.177 1.00 65.69 106 PRO A C 1
ATOM 809 O O . PRO A 1 106 ? 8.570 -9.312 -4.185 1.00 65.69 106 PRO A O 1
ATOM 812 N N . LEU A 1 107 ? 7.452 -8.632 -6.003 1.00 76.44 107 LEU A N 1
ATOM 813 C CA . LEU A 1 107 ? 7.497 -7.217 -5.662 1.00 76.44 107 LEU A CA 1
ATOM 814 C C . LEU A 1 107 ? 6.540 -6.972 -4.494 1.00 76.44 107 LEU A C 1
ATOM 816 O O . LEU A 1 107 ? 5.394 -7.428 -4.499 1.00 76.44 107 LEU A O 1
ATOM 820 N N . ALA A 1 108 ? 6.976 -6.252 -3.470 1.00 81.88 108 ALA A N 1
ATOM 821 C CA . ALA A 1 108 ? 6.109 -5.850 -2.371 1.00 81.88 108 ALA A CA 1
ATOM 822 C C . ALA A 1 108 ? 6.361 -4.398 -1.987 1.00 81.88 108 ALA A C 1
ATOM 824 O O . ALA A 1 108 ? 7.452 -3.868 -2.167 1.00 81.88 108 ALA A O 1
ATOM 825 N N . ILE A 1 109 ? 5.337 -3.758 -1.433 1.00 85.75 109 ILE A N 1
ATOM 826 C CA . ILE A 1 109 ? 5.432 -2.402 -0.910 1.00 85.75 109 ILE A CA 1
ATOM 827 C C . ILE A 1 109 ? 5.230 -2.453 0.593 1.00 85.75 109 ILE A C 1
ATOM 829 O O . ILE A 1 109 ? 4.233 -2.987 1.078 1.00 85.75 109 ILE A O 1
ATOM 833 N N . ILE A 1 110 ? 6.170 -1.856 1.315 1.00 87.44 110 ILE A N 1
ATOM 834 C CA . ILE A 1 110 ? 6.061 -1.580 2.739 1.00 87.44 110 ILE A CA 1
ATOM 835 C C . ILE A 1 110 ? 5.824 -0.081 2.892 1.00 87.44 110 ILE A C 1
ATOM 837 O O . ILE A 1 110 ? 6.569 0.740 2.359 1.00 87.44 110 ILE A O 1
ATOM 841 N N . ALA A 1 111 ? 4.794 0.281 3.643 1.00 89.75 111 ALA A N 1
ATOM 842 C CA . ALA A 1 111 ? 4.547 1.649 4.072 1.00 89.75 111 ALA A CA 1
ATOM 843 C C . ALA A 1 111 ? 4.831 1.813 5.570 1.00 89.75 111 ALA A C 1
ATOM 845 O O . ALA A 1 111 ? 4.485 0.946 6.383 1.00 89.75 111 ALA A O 1
ATOM 846 N N . ARG A 1 112 ? 5.434 2.948 5.923 1.00 90.56 112 ARG A N 1
ATOM 847 C CA . ARG A 1 112 ? 5.710 3.390 7.292 1.00 90.56 112 ARG A CA 1
ATOM 848 C C . ARG A 1 112 ? 5.198 4.808 7.493 1.00 90.56 112 ARG A C 1
ATOM 850 O O . ARG A 1 112 ? 5.413 5.659 6.645 1.00 90.56 112 ARG A O 1
ATOM 857 N N . VAL A 1 113 ? 4.584 5.078 8.632 1.00 91.25 113 VAL A N 1
ATOM 858 C CA . VAL A 1 113 ? 4.164 6.422 9.034 1.00 91.25 113 VAL A CA 1
ATOM 859 C C . VAL A 1 113 ? 4.922 6.821 10.285 1.00 91.25 113 VAL A C 1
ATOM 861 O O . VAL A 1 113 ? 4.897 6.087 11.272 1.00 91.25 113 VAL A O 1
ATOM 864 N N . ASP A 1 114 ? 5.564 7.984 10.235 1.00 90.38 114 ASP A N 1
ATOM 865 C CA . ASP A 1 114 ? 6.208 8.622 11.378 1.00 90.38 114 ASP A CA 1
ATOM 866 C C . ASP A 1 114 ? 5.413 9.868 11.788 1.00 90.38 114 ASP A C 1
ATOM 868 O O . ASP A 1 114 ? 5.269 10.812 11.006 1.00 90.38 114 ASP A O 1
ATOM 872 N N . TYR A 1 115 ? 4.900 9.872 13.020 1.00 90.69 115 TYR A N 1
ATOM 873 C CA . TYR A 1 115 ? 4.112 10.972 13.579 1.00 90.69 115 TYR A CA 1
ATOM 874 C C . TYR A 1 115 ? 4.437 11.164 15.060 1.00 90.69 115 TYR A C 1
ATOM 876 O O . TYR A 1 115 ? 4.288 10.233 15.845 1.00 90.69 115 TYR A O 1
ATOM 884 N N . GLN A 1 116 ? 4.888 12.361 15.451 1.00 88.06 116 GLN A N 1
ATOM 885 C CA . GLN A 1 116 ? 5.220 12.698 16.847 1.00 88.06 116 GLN A CA 1
ATOM 886 C C . GLN A 1 116 ? 6.100 11.635 17.548 1.00 88.06 116 GLN A C 1
ATOM 888 O O . GLN A 1 116 ? 5.763 11.148 18.623 1.00 88.06 116 GLN A O 1
ATOM 893 N N . ASN A 1 117 ? 7.208 11.232 16.914 1.00 84.81 117 ASN A N 1
ATOM 894 C CA . ASN A 1 117 ? 8.136 10.174 17.368 1.00 84.81 117 ASN A CA 1
ATOM 895 C C . ASN A 1 117 ? 7.573 8.742 17.409 1.00 84.81 117 ASN A C 1
ATOM 897 O O . ASN A 1 117 ? 8.309 7.806 17.718 1.00 84.81 117 ASN A O 1
ATOM 901 N N . ASN A 1 118 ? 6.311 8.546 17.037 1.00 88.19 118 ASN A N 1
ATOM 902 C CA . ASN A 1 118 ? 5.694 7.236 16.918 1.00 88.19 118 ASN A CA 1
ATOM 903 C C . ASN A 1 118 ? 5.819 6.698 15.492 1.00 88.19 118 ASN A C 1
ATOM 905 O O . ASN A 1 118 ? 5.736 7.456 14.523 1.00 88.19 118 ASN A O 1
ATOM 909 N N . LYS A 1 119 ? 5.997 5.379 15.372 1.00 88.94 119 LYS A N 1
ATOM 910 C CA . LYS A 1 119 ? 6.203 4.692 14.093 1.00 88.94 119 LYS A CA 1
ATOM 911 C C . LYS A 1 119 ? 5.161 3.602 13.917 1.00 88.94 119 LYS A C 1
ATOM 913 O O . LYS A 1 119 ? 5.014 2.752 14.788 1.00 88.94 119 LYS A O 1
ATOM 918 N N . CYS A 1 120 ? 4.464 3.612 12.788 1.00 90.06 120 CYS A N 1
ATOM 919 C CA . CYS A 1 120 ? 3.583 2.519 12.386 1.00 90.06 120 CYS A CA 1
ATOM 920 C C . CYS A 1 120 ? 4.075 1.954 11.062 1.00 90.06 120 CYS A C 1
ATOM 922 O O . CYS A 1 120 ? 4.206 2.713 10.103 1.00 90.06 120 CYS A O 1
ATOM 924 N N . VAL A 1 121 ? 4.359 0.654 10.992 1.00 89.62 121 VAL A N 1
ATOM 925 C CA . VAL A 1 121 ? 4.877 0.018 9.773 1.00 89.62 121 VAL A CA 1
ATOM 926 C C . VAL A 1 121 ? 4.024 -1.181 9.407 1.00 89.62 121 VAL A C 1
ATOM 928 O O . VAL A 1 121 ? 3.716 -2.039 10.236 1.00 89.62 121 VAL A O 1
ATOM 931 N N . THR A 1 122 ? 3.673 -1.244 8.132 1.00 87.81 122 THR A N 1
ATOM 932 C CA . THR A 1 122 ? 3.008 -2.405 7.543 1.00 87.81 122 THR A CA 1
ATOM 933 C C . THR A 1 122 ? 3.967 -3.589 7.442 1.00 87.81 122 THR A C 1
ATOM 935 O O . THR A 1 122 ? 5.136 -3.433 7.097 1.00 87.81 122 THR A O 1
ATOM 938 N N . GLY A 1 123 ? 3.497 -4.793 7.765 1.00 76.19 123 GLY A N 1
ATOM 939 C CA . GLY A 1 123 ? 4.257 -6.009 7.481 1.00 76.19 123 GLY A CA 1
ATOM 940 C C . GLY A 1 123 ? 4.274 -6.325 5.983 1.00 76.19 123 GLY A C 1
ATOM 941 O O . GLY A 1 123 ? 3.333 -6.006 5.255 1.00 76.19 123 GLY A O 1
ATOM 942 N N . SER A 1 124 ? 5.342 -6.981 5.525 1.00 68.12 124 SER A N 1
ATOM 943 C CA . SER A 1 124 ? 5.429 -7.474 4.150 1.00 68.12 124 SER A CA 1
ATOM 944 C C . SER A 1 124 ? 4.641 -8.773 4.001 1.00 68.12 124 SER A C 1
ATOM 946 O O . SER A 1 124 ? 4.801 -9.705 4.787 1.00 68.12 124 SER A O 1
ATOM 948 N N . THR A 1 125 ? 3.805 -8.844 2.972 1.00 60.47 125 THR A N 1
ATOM 949 C CA . THR A 1 125 ? 3.136 -10.074 2.533 1.00 60.47 125 THR A CA 1
ATOM 950 C C . THR A 1 125 ? 3.629 -10.390 1.126 1.00 60.47 125 THR A C 1
ATOM 952 O O . THR A 1 125 ? 2.998 -10.093 0.112 1.00 60.47 125 THR A O 1
ATOM 955 N N . THR A 1 126 ? 4.838 -10.938 1.053 1.00 59.94 126 THR A N 1
ATOM 956 C CA . THR A 1 126 ? 5.348 -11.566 -0.167 1.00 59.94 126 THR A CA 1
ATOM 957 C C . THR A 1 126 ? 4.785 -12.979 -0.230 1.00 59.94 126 THR A C 1
ATOM 959 O O . THR A 1 126 ? 5.060 -13.791 0.654 1.00 59.94 126 THR A O 1
ATOM 962 N N . ARG A 1 127 ? 3.986 -13.285 -1.254 1.00 59.44 127 ARG A N 1
ATOM 963 C CA . ARG A 1 127 ? 3.735 -14.674 -1.656 1.00 59.44 127 ARG A CA 1
ATOM 964 C C . ARG A 1 127 ? 4.637 -14.982 -2.838 1.00 59.44 127 ARG A C 1
ATOM 966 O O . ARG A 1 127 ? 4.891 -14.088 -3.631 1.00 59.44 127 ARG A O 1
ATOM 973 N N . ASN A 1 128 ? 5.131 -16.212 -2.919 1.00 50.28 128 ASN A N 1
ATOM 974 C CA . ASN A 1 128 ? 5.858 -16.656 -4.101 1.00 50.28 128 ASN A CA 1
ATOM 975 C C . ASN A 1 128 ? 4.876 -16.702 -5.276 1.00 50.28 128 ASN A C 1
ATOM 977 O O . ASN A 1 128 ? 3.819 -17.329 -5.172 1.00 50.28 128 ASN A O 1
ATOM 981 N N . ASP A 1 129 ? 5.225 -16.016 -6.357 1.00 54.84 129 ASP A N 1
ATOM 982 C CA . ASP A 1 129 ? 4.436 -15.970 -7.580 1.00 54.84 129 ASP A CA 1
ATOM 983 C C . ASP A 1 129 ? 4.642 -17.291 -8.341 1.00 54.84 129 ASP A C 1
ATOM 985 O O . ASP A 1 129 ? 5.775 -17.678 -8.628 1.00 54.84 129 ASP A O 1
ATOM 989 N N . LEU A 1 130 ? 3.559 -18.001 -8.667 1.00 45.12 130 LEU A N 1
ATOM 990 C CA . LEU A 1 130 ? 3.606 -19.161 -9.558 1.00 45.12 130 LEU A CA 1
ATOM 991 C C . LEU A 1 130 ? 2.627 -18.957 -10.716 1.00 45.12 130 LEU A C 1
ATOM 993 O O . LEU A 1 130 ? 1.433 -18.769 -10.501 1.00 45.12 130 LEU A O 1
ATOM 997 N N . ALA A 1 131 ? 3.178 -19.106 -11.922 1.00 48.34 131 ALA A N 1
ATOM 998 C CA . ALA A 1 131 ? 2.527 -19.168 -13.228 1.00 48.34 131 ALA A CA 1
ATOM 999 C C . ALA A 1 131 ? 1.961 -17.854 -13.808 1.00 48.34 131 ALA A C 1
ATOM 1001 O O . ALA A 1 131 ? 1.134 -17.157 -13.225 1.00 48.34 131 ALA A O 1
ATOM 1002 N N . HIS A 1 132 ? 2.368 -17.581 -15.051 1.00 46.12 132 HIS A N 1
ATOM 1003 C CA . HIS A 1 132 ? 1.734 -16.611 -15.935 1.00 46.12 132 HIS A CA 1
ATOM 1004 C C . HIS A 1 132 ? 0.339 -17.104 -16.328 1.00 46.12 132 HIS A C 1
ATOM 1006 O O . HIS A 1 132 ? 0.203 -18.110 -17.024 1.00 46.12 132 HIS A O 1
ATOM 1012 N N . ASN A 1 133 ? -0.699 -16.376 -15.929 1.00 51.09 133 ASN A N 1
ATOM 1013 C CA . ASN A 1 133 ? -2.015 -16.527 -16.537 1.00 51.09 133 ASN A CA 1
ATOM 1014 C C . ASN A 1 133 ? -2.090 -15.663 -17.810 1.00 51.09 133 ASN A C 1
ATOM 1016 O O . ASN A 1 133 ? -1.378 -14.664 -17.920 1.00 51.09 133 ASN A O 1
ATOM 1020 N N . ALA A 1 134 ? -2.979 -15.983 -18.757 1.00 50.44 134 ALA A N 1
ATOM 1021 C CA . ALA A 1 134 ? -3.149 -15.199 -19.996 1.00 50.44 134 ALA A CA 1
ATOM 1022 C C . ALA A 1 134 ? -3.494 -13.708 -19.752 1.00 50.44 134 ALA A C 1
ATOM 1024 O O . ALA A 1 134 ? -3.350 -12.876 -20.642 1.00 50.44 134 ALA A O 1
ATOM 1025 N N . THR A 1 135 ? -3.929 -13.366 -18.535 1.00 61.06 135 THR A N 1
ATOM 1026 C CA . THR A 1 135 ? -4.242 -12.006 -18.073 1.00 61.06 135 THR A CA 1
ATOM 1027 C C . THR A 1 135 ? -3.021 -11.217 -17.580 1.00 61.06 135 THR A C 1
ATOM 1029 O O . THR A 1 135 ? -3.152 -10.040 -17.258 1.00 61.06 135 THR A O 1
ATOM 1032 N N . GLY A 1 136 ? -1.849 -11.850 -17.466 1.00 70.19 136 GLY A N 1
ATOM 1033 C CA . GLY A 1 136 ? -0.614 -11.261 -16.940 1.00 70.19 136 GLY A CA 1
ATOM 1034 C C . GLY A 1 136 ? -0.542 -11.168 -15.411 1.00 70.19 136 GLY A C 1
ATOM 1035 O O . GLY A 1 136 ? 0.553 -11.012 -14.878 1.00 70.19 136 GLY A O 1
ATOM 1036 N N . ILE A 1 137 ? -1.661 -11.297 -14.688 1.00 77.31 137 ILE A N 1
ATOM 1037 C CA . ILE A 1 137 ? -1.705 -11.266 -13.215 1.00 77.31 137 ILE A CA 1
ATOM 1038 C C . ILE A 1 137 ? -0.990 -12.496 -12.651 1.00 77.31 137 ILE A C 1
ATOM 1040 O O . ILE A 1 137 ? -1.334 -13.622 -13.011 1.00 77.31 137 ILE A O 1
ATOM 1044 N N . THR A 1 138 ? -0.011 -12.272 -11.772 1.00 74.25 138 THR A N 1
ATOM 1045 C CA . THR A 1 138 ? 0.842 -13.337 -11.212 1.00 74.25 138 THR A CA 1
ATOM 1046 C C . THR A 1 138 ? 0.317 -13.869 -9.886 1.00 74.25 138 THR A C 1
ATOM 1048 O O . THR A 1 138 ? 0.494 -15.041 -9.569 1.00 74.25 138 THR A O 1
ATOM 1051 N N . VAL A 1 139 ? -0.361 -13.018 -9.112 1.00 76.56 139 VAL A N 1
ATOM 1052 C CA . VAL A 1 139 ? -0.971 -13.374 -7.829 1.00 76.56 139 VAL A CA 1
ATOM 1053 C C . VAL A 1 139 ? -2.280 -12.625 -7.667 1.00 76.56 139 VAL A C 1
ATOM 1055 O O . VAL A 1 139 ? -2.419 -11.469 -8.071 1.00 76.56 139 VAL A O 1
ATOM 1058 N N . THR A 1 140 ? -3.229 -13.293 -7.024 1.00 80.12 140 THR A N 1
ATOM 1059 C CA . THR A 1 140 ? -4.465 -12.702 -6.532 1.00 80.12 140 THR A CA 1
ATOM 1060 C C . THR A 1 140 ? -4.203 -11.353 -5.844 1.00 80.12 140 THR A C 1
ATOM 1062 O O . THR A 1 140 ? -3.397 -11.306 -4.908 1.00 80.12 140 THR A O 1
ATOM 1065 N N . PRO A 1 141 ? -4.856 -10.253 -6.270 1.00 83.94 141 PRO A N 1
ATOM 1066 C CA . PRO A 1 141 ? -4.734 -8.973 -5.598 1.00 83.94 141 PRO A CA 1
ATOM 1067 C C . PRO A 1 141 ? -5.026 -9.105 -4.113 1.00 83.94 141 PRO A C 1
ATOM 1069 O O . PRO A 1 141 ? -5.913 -9.852 -3.701 1.00 83.94 141 PRO A O 1
ATOM 1072 N N . GLN A 1 142 ? -4.300 -8.344 -3.312 1.00 86.12 142 GLN A N 1
ATOM 1073 C CA . GLN A 1 142 ? -4.393 -8.435 -1.867 1.00 86.12 142 GLN A CA 1
ATOM 1074 C C . GLN A 1 142 ? -4.453 -7.046 -1.268 1.00 86.12 142 GLN A C 1
ATOM 1076 O O . GLN A 1 142 ? -3.726 -6.147 -1.696 1.00 86.12 142 GLN A O 1
ATOM 1081 N N . THR A 1 143 ? -5.277 -6.896 -0.240 1.00 88.69 143 THR A N 1
ATOM 1082 C CA . THR A 1 143 ? -5.213 -5.738 0.638 1.00 88.69 143 THR A CA 1
ATOM 1083 C C . THR A 1 143 ? -4.740 -6.167 2.008 1.00 88.69 143 THR A C 1
ATOM 1085 O O . THR A 1 143 ? -5.289 -7.084 2.620 1.00 88.69 143 THR A O 1
ATOM 1088 N N . THR A 1 144 ? -3.730 -5.471 2.503 1.00 89.88 144 THR A N 1
ATOM 1089 C CA . THR A 1 144 ? -3.277 -5.567 3.881 1.00 89.88 144 THR A CA 1
ATOM 1090 C C . THR A 1 144 ? -3.557 -4.268 4.603 1.00 89.88 144 THR A C 1
ATOM 1092 O O . THR A 1 144 ? -3.626 -3.191 4.006 1.00 89.88 144 THR A O 1
ATOM 1095 N N . ALA A 1 145 ? -3.761 -4.362 5.907 1.00 91.38 145 ALA A N 1
ATOM 1096 C CA . ALA A 1 145 ? -3.921 -3.195 6.736 1.00 91.38 145 ALA A CA 1
ATOM 1097 C C . ALA A 1 145 ? -3.312 -3.399 8.116 1.00 91.38 145 ALA A C 1
ATOM 1099 O O . ALA A 1 145 ? -3.365 -4.483 8.707 1.00 91.38 145 ALA A O 1
ATOM 1100 N N . THR A 1 146 ? -2.752 -2.315 8.625 1.00 92.12 146 THR A N 1
ATOM 1101 C CA . THR A 1 146 ? -2.067 -2.237 9.904 1.00 92.12 146 THR A CA 1
ATOM 1102 C C . THR A 1 146 ? -2.664 -1.096 10.694 1.00 92.12 146 THR A C 1
ATOM 1104 O O . THR A 1 146 ? -2.904 -0.014 10.158 1.00 92.12 146 THR A O 1
ATOM 1107 N N . LYS A 1 147 ? -2.893 -1.340 11.980 1.00 92.00 147 LYS A N 1
ATOM 1108 C CA . LYS A 1 147 ? -3.369 -0.344 12.928 1.00 92.00 147 LYS A CA 1
ATOM 1109 C C . LYS A 1 147 ? -2.428 -0.321 14.118 1.00 92.00 147 LYS A C 1
ATOM 1111 O O . LYS A 1 147 ? -2.184 -1.354 14.733 1.00 92.00 147 LYS A O 1
ATOM 1116 N N . CYS A 1 148 ? -1.942 0.865 14.439 1.00 90.88 148 CYS A N 1
ATOM 1117 C CA . CYS A 1 148 ? -1.096 1.124 15.588 1.00 90.88 148 CYS A CA 1
ATOM 1118 C C . CYS A 1 148 ? -1.842 2.065 16.529 1.00 90.88 148 CYS A C 1
ATOM 1120 O O . CYS A 1 148 ? -2.279 3.134 16.103 1.00 90.88 148 CYS A O 1
ATOM 1122 N N . VAL A 1 149 ? -1.991 1.665 17.789 1.00 89.94 149 VAL A N 1
ATOM 1123 C CA . VAL A 1 149 ? -2.480 2.534 18.865 1.00 89.94 149 VAL A CA 1
ATOM 1124 C C . VAL A 1 149 ? -1.275 2.881 19.724 1.00 89.94 149 VAL A C 1
ATOM 1126 O O . VAL A 1 149 ? -0.598 1.982 20.214 1.00 89.94 149 VAL A O 1
ATOM 1129 N N . PHE A 1 150 ? -0.961 4.167 19.840 1.00 88.00 150 PHE A N 1
ATOM 1130 C CA . PHE A 1 150 ? 0.232 4.625 20.548 1.00 88.00 150 PHE A CA 1
ATOM 1131 C C . PHE A 1 150 ? -0.068 4.998 22.003 1.00 88.00 150 PHE A C 1
ATOM 1133 O O . PHE A 1 150 ? -1.212 5.327 22.320 1.00 88.00 150 PHE A O 1
ATOM 1140 N N . PRO A 1 151 ? 0.952 5.048 22.883 1.00 84.44 151 PRO A N 1
ATOM 1141 C CA . PRO A 1 151 ? 0.800 5.519 24.264 1.00 84.44 151 PRO A CA 1
ATOM 1142 C C . PRO A 1 151 ? 0.183 6.918 24.396 1.00 84.44 151 PRO A C 1
ATOM 1144 O O . PRO A 1 151 ? -0.507 7.192 25.370 1.00 84.44 151 PRO A O 1
ATOM 1147 N N . SER A 1 152 ? 0.375 7.789 23.399 1.00 85.06 152 SER A N 1
ATOM 1148 C CA . SER A 1 152 ? -0.267 9.111 23.325 1.00 85.06 152 SER A CA 1
ATOM 1149 C C . SER A 1 152 ? -1.777 9.059 23.048 1.00 85.06 152 SER A C 1
ATOM 1151 O O . SER A 1 152 ? -2.443 10.090 23.053 1.00 85.06 152 SER A O 1
ATOM 1153 N N . GLY A 1 153 ? -2.320 7.879 22.745 1.00 86.00 153 GLY A N 1
ATOM 1154 C CA . GLY A 1 153 ? -3.694 7.671 22.304 1.00 86.00 153 GLY A CA 1
ATOM 1155 C C . GLY A 1 153 ? -3.916 7.943 20.812 1.00 86.00 153 GLY A C 1
ATOM 1156 O O . GLY A 1 153 ? -4.990 7.657 20.284 1.00 86.00 153 GLY A O 1
ATOM 1157 N N . HIS A 1 154 ? -2.929 8.450 20.075 1.00 91.19 154 HIS A N 1
ATOM 1158 C CA . HIS A 1 154 ? -3.069 8.554 18.625 1.00 91.19 154 HIS A CA 1
ATOM 1159 C C . HIS A 1 154 ? -3.206 7.169 17.986 1.00 91.19 154 HIS A C 1
ATOM 1161 O O . HIS A 1 154 ? -2.528 6.214 18.375 1.00 91.19 154 HIS A O 1
ATOM 1167 N N . VAL A 1 155 ? -4.075 7.077 16.981 1.00 92.88 155 VAL A N 1
ATOM 1168 C CA . VAL A 1 155 ? -4.285 5.850 16.209 1.00 92.88 155 VAL A CA 1
ATOM 1169 C C . VAL A 1 155 ? -3.843 6.097 14.780 1.00 92.88 155 VAL A C 1
ATOM 1171 O O . VAL A 1 155 ? -4.367 6.990 14.119 1.00 92.88 155 VAL A O 1
ATOM 1174 N N . THR A 1 156 ? -2.915 5.286 14.288 1.00 94.19 156 THR A N 1
ATOM 1175 C CA . THR A 1 156 ? -2.485 5.319 12.889 1.00 94.19 156 THR A CA 1
ATOM 1176 C C . THR A 1 156 ? -2.937 4.051 12.196 1.00 94.19 156 THR A C 1
ATOM 1178 O O . THR A 1 156 ? -2.618 2.948 12.636 1.00 94.19 156 THR A O 1
ATOM 1181 N N . THR A 1 157 ? -3.649 4.203 11.087 1.00 94.62 157 THR A N 1
ATOM 1182 C CA . THR A 1 157 ? -4.039 3.099 10.213 1.00 94.62 157 THR A CA 1
ATOM 1183 C C . THR A 1 157 ? -3.412 3.269 8.847 1.00 94.62 157 THR A C 1
ATOM 1185 O O . THR A 1 157 ? -3.496 4.347 8.260 1.00 94.62 157 THR A O 1
ATOM 1188 N N . ILE A 1 158 ? -2.832 2.195 8.331 1.00 94.50 158 ILE A N 1
ATOM 1189 C CA . ILE A 1 158 ? -2.248 2.131 6.996 1.00 94.50 158 ILE A CA 1
ATOM 1190 C C . ILE A 1 158 ? -2.895 0.950 6.288 1.00 94.50 158 ILE A C 1
ATOM 1192 O O . ILE A 1 158 ? -2.904 -0.151 6.831 1.00 94.50 158 ILE A O 1
ATOM 1196 N N . SER A 1 159 ? -3.424 1.160 5.089 1.00 93.88 159 SER A N 1
ATOM 1197 C CA . SER A 1 159 ? -3.900 0.085 4.221 1.00 93.88 159 SER A CA 1
ATOM 1198 C C . SER A 1 159 ? -3.175 0.128 2.885 1.00 93.88 159 SER A C 1
ATOM 1200 O O . SER A 1 159 ? -2.986 1.205 2.323 1.00 93.88 159 SER A O 1
ATOM 1202 N N . ILE A 1 160 ? -2.769 -1.039 2.391 1.00 92.19 160 ILE A N 1
ATOM 1203 C CA . ILE A 1 160 ? -2.098 -1.220 1.108 1.00 92.19 160 ILE A CA 1
ATOM 1204 C C . ILE A 1 160 ? -2.886 -2.249 0.308 1.00 92.19 160 ILE A C 1
ATOM 1206 O O . ILE A 1 160 ? -2.949 -3.407 0.702 1.00 92.19 160 ILE A O 1
ATOM 1210 N N . THR A 1 161 ? -3.430 -1.852 -0.838 1.00 90.56 161 THR A N 1
ATOM 1211 C CA . THR A 1 161 ? -3.969 -2.790 -1.835 1.00 90.56 161 THR A CA 1
ATOM 1212 C C . THR A 1 161 ? -2.978 -2.909 -2.968 1.00 90.56 161 THR A C 1
ATOM 1214 O O . THR A 1 161 ? -2.536 -1.882 -3.472 1.00 90.56 161 THR A O 1
ATOM 1217 N N . SER A 1 162 ? -2.623 -4.130 -3.361 1.00 88.25 162 SER A N 1
ATOM 1218 C CA . SER A 1 162 ? -1.624 -4.391 -4.397 1.00 88.25 162 SER A CA 1
ATOM 1219 C C . SER A 1 162 ? -2.132 -5.367 -5.453 1.00 88.25 162 SER A C 1
ATOM 1221 O O . SER A 1 162 ? -2.728 -6.393 -5.125 1.00 88.25 162 SER A O 1
ATOM 1223 N N . VAL A 1 163 ? -1.839 -5.063 -6.716 1.00 86.69 163 VAL A N 1
ATOM 1224 C CA . VAL A 1 163 ? -2.072 -5.913 -7.888 1.00 86.69 163 VAL A CA 1
ATOM 1225 C C . VAL A 1 163 ? -0.718 -6.201 -8.524 1.00 86.69 163 VAL A C 1
ATOM 1227 O O . VAL A 1 163 ? -0.010 -5.271 -8.911 1.00 86.69 163 VAL A O 1
ATOM 1230 N N . ARG A 1 164 ? -0.360 -7.481 -8.626 1.00 85.75 164 ARG A N 1
ATOM 1231 C CA . ARG A 1 164 ? 0.900 -7.930 -9.229 1.00 85.75 164 ARG A CA 1
ATOM 1232 C C . ARG A 1 164 ? 0.633 -8.539 -10.587 1.00 85.75 164 ARG A C 1
ATOM 1234 O O . ARG A 1 164 ? -0.289 -9.342 -10.742 1.00 85.75 164 ARG A O 1
ATOM 1241 N N . TYR A 1 165 ? 1.426 -8.139 -11.563 1.00 83.81 165 TYR A N 1
ATOM 1242 C CA . TYR A 1 165 ? 1.316 -8.649 -12.914 1.00 83.81 165 TYR A CA 1
ATOM 1243 C C . TYR A 1 165 ? 2.669 -8.632 -13.611 1.00 83.81 165 TYR A C 1
ATOM 1245 O O . TYR A 1 165 ? 3.620 -7.981 -13.189 1.00 83.81 165 TYR A O 1
ATOM 1253 N N . SER A 1 166 ? 2.752 -9.379 -14.693 1.00 84.69 166 SER A N 1
ATOM 1254 C CA . SER A 1 166 ? 3.962 -9.622 -15.451 1.00 84.69 166 SER A CA 1
ATOM 1255 C C . SER A 1 166 ? 3.700 -9.379 -16.921 1.00 84.69 166 SER A C 1
ATOM 1257 O O . SER A 1 166 ? 2.589 -9.577 -17.414 1.00 84.69 166 SER A O 1
ATOM 1259 N N . VAL A 1 167 ? 4.736 -8.925 -17.612 1.00 86.12 167 VAL A N 1
ATOM 1260 C CA . VAL A 1 167 ? 4.685 -8.612 -19.032 1.00 86.12 167 VAL A CA 1
ATOM 1261 C C . VAL A 1 167 ? 5.844 -9.351 -19.702 1.00 86.12 167 VAL A C 1
ATOM 1263 O O . VAL A 1 167 ? 6.997 -9.059 -19.381 1.00 86.12 167 VAL A O 1
ATOM 1266 N N . PRO A 1 168 ? 5.571 -10.310 -20.603 1.00 82.12 168 PRO A N 1
ATOM 1267 C CA . PRO A 1 168 ? 6.599 -11.170 -21.186 1.00 82.12 168 PRO A CA 1
ATOM 1268 C C . PRO A 1 168 ? 7.519 -10.418 -22.155 1.00 82.12 168 PRO A C 1
ATOM 1270 O O . PRO A 1 168 ? 8.653 -10.833 -22.372 1.00 82.12 168 PRO A O 1
ATOM 1273 N N . ASP A 1 169 ? 7.045 -9.307 -22.723 1.00 84.44 169 ASP A N 1
ATOM 1274 C CA . ASP A 1 169 ? 7.813 -8.441 -23.607 1.00 84.44 169 ASP A CA 1
ATOM 1275 C C . ASP A 1 169 ? 7.319 -6.989 -23.533 1.00 84.44 169 ASP A C 1
ATOM 1277 O O . ASP A 1 169 ? 6.159 -6.708 -23.232 1.00 84.44 169 ASP A O 1
ATOM 1281 N N . PHE A 1 170 ? 8.196 -6.038 -23.846 1.00 88.44 170 PHE A N 1
ATOM 1282 C CA . PHE A 1 170 ? 7.895 -4.611 -23.696 1.00 88.44 170 PHE A CA 1
ATOM 1283 C C . PHE A 1 170 ? 6.783 -4.119 -24.636 1.00 88.44 170 PHE A C 1
ATOM 1285 O O . PHE A 1 170 ? 6.079 -3.167 -24.295 1.00 88.44 170 PHE A O 1
ATOM 1292 N N . LYS A 1 171 ? 6.582 -4.762 -25.798 1.00 88.25 171 LYS A N 1
ATOM 1293 C CA . LYS A 1 171 ? 5.528 -4.378 -26.755 1.00 88.25 171 LYS A CA 1
ATOM 1294 C C . LYS A 1 171 ? 4.145 -4.754 -26.223 1.00 88.25 171 LYS A C 1
ATOM 1296 O O . LYS A 1 171 ? 3.173 -4.055 -26.494 1.00 88.25 171 LYS A O 1
ATOM 1301 N N . SER A 1 172 ? 4.069 -5.811 -25.420 1.00 87.50 172 SER A N 1
ATOM 1302 C CA . SER A 1 172 ? 2.840 -6.278 -24.779 1.00 87.50 172 SER A CA 1
ATOM 1303 C C . SER A 1 172 ? 2.426 -5.469 -23.542 1.00 87.50 172 SER A C 1
ATOM 1305 O O . SER A 1 172 ? 1.326 -5.688 -23.030 1.00 87.50 172 SER A O 1
ATOM 1307 N N . PHE A 1 173 ? 3.242 -4.515 -23.063 1.00 89.12 173 PHE A N 1
ATOM 1308 C CA . PHE A 1 173 ? 2.964 -3.764 -21.827 1.00 89.12 173 PHE A CA 1
ATOM 1309 C C . PHE A 1 173 ? 1.598 -3.070 -21.844 1.00 89.12 173 PHE A C 1
ATOM 1311 O O . PHE A 1 173 ? 0.824 -3.229 -20.897 1.00 89.12 173 PHE A O 1
ATOM 1318 N N . GLY A 1 174 ? 1.277 -2.342 -22.918 1.00 87.12 174 GLY A N 1
ATOM 1319 C CA . GLY A 1 174 ? 0.013 -1.614 -23.034 1.00 87.12 174 GLY A CA 1
ATOM 1320 C C . GLY A 1 174 ? -1.203 -2.543 -23.015 1.00 87.12 174 GLY A C 1
ATOM 1321 O O . GLY A 1 174 ? -2.141 -2.313 -22.253 1.00 87.12 174 GLY A O 1
ATOM 1322 N N . ASN A 1 175 ? -1.157 -3.636 -23.784 1.00 85.00 175 ASN A N 1
ATOM 1323 C CA . A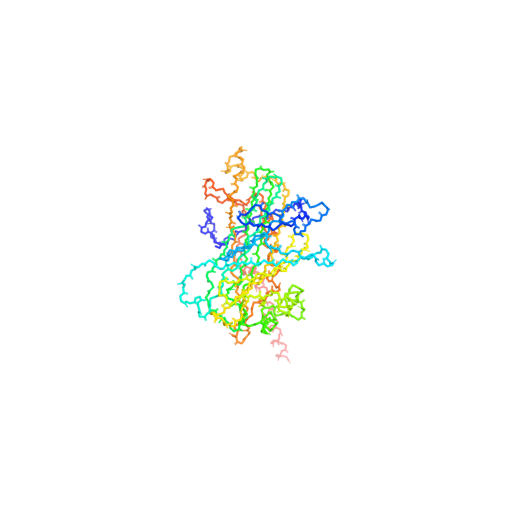SN A 1 175 ? -2.254 -4.604 -23.887 1.00 85.00 175 ASN A CA 1
ATOM 1324 C C . ASN A 1 175 ? -2.487 -5.363 -22.575 1.00 85.00 175 ASN A C 1
ATOM 1326 O O . ASN A 1 175 ? -3.629 -5.492 -22.133 1.00 85.00 175 ASN A O 1
ATOM 1330 N N . ILE A 1 176 ? -1.416 -5.832 -21.927 1.00 85.31 176 ILE A N 1
ATOM 1331 C CA . ILE A 1 176 ? -1.525 -6.543 -20.648 1.00 85.31 176 ILE A CA 1
ATOM 1332 C C . ILE A 1 176 ? -1.997 -5.590 -19.557 1.00 85.31 176 ILE A C 1
ATOM 1334 O O . ILE A 1 176 ? -2.939 -5.914 -18.842 1.00 85.31 176 ILE A O 1
ATOM 1338 N N . SER A 1 177 ? -1.428 -4.385 -19.467 1.00 86.00 177 SER A N 1
ATOM 1339 C CA . SER A 1 177 ? -1.879 -3.393 -18.487 1.00 86.00 177 SER A CA 1
ATOM 1340 C C . SER A 1 177 ? -3.357 -3.042 -18.701 1.00 86.00 177 SER A C 1
ATOM 1342 O O . SER A 1 177 ? -4.133 -3.040 -17.749 1.00 86.00 177 SER A O 1
ATOM 1344 N N . ALA A 1 178 ? -3.797 -2.835 -19.945 1.00 81.81 178 ALA A N 1
ATOM 1345 C CA . ALA A 1 178 ? -5.211 -2.609 -20.250 1.00 81.81 178 ALA A CA 1
ATOM 1346 C C . ALA A 1 178 ? -6.101 -3.790 -19.817 1.00 81.81 178 ALA A C 1
ATOM 1348 O O . ALA A 1 178 ? -7.156 -3.572 -19.218 1.00 81.81 178 ALA A O 1
ATOM 1349 N N . SER A 1 179 ? -5.655 -5.030 -20.044 1.00 79.75 179 SER A N 1
ATOM 1350 C CA . SER A 1 179 ? -6.354 -6.241 -19.596 1.00 79.75 179 SER A CA 1
ATOM 1351 C C . SER A 1 179 ? -6.421 -6.363 -18.070 1.00 79.75 179 SER A C 1
ATOM 1353 O O . SER A 1 179 ? -7.429 -6.834 -17.546 1.00 79.75 179 SER A O 1
ATOM 1355 N N . VAL A 1 180 ? -5.371 -5.953 -17.354 1.00 79.62 180 VAL A N 1
ATOM 1356 C CA . VAL A 1 180 ? -5.314 -5.980 -15.884 1.00 79.62 180 VAL A CA 1
ATOM 1357 C C . VAL A 1 180 ? -6.274 -4.950 -15.293 1.00 79.62 180 VAL A C 1
ATOM 1359 O O . VAL A 1 180 ? -7.033 -5.267 -14.383 1.00 79.62 180 VAL A O 1
ATOM 1362 N N . PHE A 1 181 ? -6.265 -3.717 -15.807 1.00 78.81 181 PHE A N 1
ATOM 1363 C CA . PHE A 1 181 ? -7.043 -2.619 -15.227 1.00 78.81 181 PHE A CA 1
ATOM 1364 C C . PHE A 1 181 ? -8.490 -2.536 -15.732 1.00 78.81 181 PHE A C 1
ATOM 1366 O O . PHE A 1 181 ? -9.295 -1.868 -15.082 1.00 78.81 181 PHE A O 1
ATOM 1373 N N . GLN A 1 182 ? -8.823 -3.183 -16.860 1.00 72.19 182 GLN A N 1
ATOM 1374 C CA . GLN A 1 182 ? -10.168 -3.249 -17.466 1.00 72.19 182 GLN A CA 1
ATOM 1375 C C . GLN A 1 182 ? -10.918 -1.909 -17.478 1.00 72.19 182 GLN A C 1
ATOM 1377 O O . GLN A 1 182 ? -12.129 -1.836 -17.267 1.00 72.19 182 GLN A O 1
ATOM 1382 N N . SER A 1 183 ? -10.184 -0.817 -17.674 1.00 63.41 183 SER A N 1
ATOM 1383 C CA . SER A 1 183 ? -10.707 0.538 -17.555 1.00 63.41 183 SER A CA 1
ATOM 1384 C C . SER A 1 183 ? -10.750 1.188 -18.926 1.00 63.41 183 SER A C 1
ATOM 1386 O O . SER A 1 183 ? -9.738 1.259 -19.617 1.00 63.41 183 SER A O 1
ATOM 1388 N N . SER A 1 184 ? -11.916 1.724 -19.288 1.00 55.19 184 SER A N 1
ATOM 1389 C CA . SER A 1 184 ? -12.081 2.609 -20.446 1.00 55.19 184 SER A CA 1
ATOM 1390 C C . SER A 1 184 ? -11.400 3.970 -20.254 1.00 55.19 184 SER A C 1
ATOM 1392 O O . SER A 1 184 ? -11.211 4.705 -21.219 1.00 55.19 184 SER A O 1
ATOM 1394 N N . ILE A 1 185 ? -11.019 4.309 -19.016 1.00 57.59 185 ILE A N 1
ATOM 1395 C CA . ILE A 1 185 ? -10.279 5.527 -18.679 1.00 57.59 185 ILE A CA 1
ATOM 1396 C C . ILE A 1 185 ? -8.792 5.173 -18.525 1.00 57.59 185 ILE A C 1
ATOM 1398 O O . ILE A 1 185 ? -8.476 4.313 -17.691 1.00 57.59 185 ILE A O 1
ATOM 1402 N N . PRO A 1 186 ? -7.880 5.837 -19.260 1.00 66.25 186 PRO A N 1
ATOM 1403 C CA . PRO A 1 186 ? -6.443 5.633 -19.116 1.00 66.25 186 PRO A CA 1
ATOM 1404 C C . PRO A 1 186 ? -5.984 5.908 -17.680 1.00 66.25 186 PRO A C 1
ATOM 1406 O O . PRO A 1 186 ? -6.243 6.979 -17.127 1.00 66.25 186 PRO A O 1
ATOM 1409 N N . ASN A 1 187 ? -5.294 4.948 -17.060 1.00 79.50 187 ASN A N 1
ATOM 1410 C CA . ASN A 1 187 ? -4.639 5.181 -15.777 1.00 79.50 187 ASN A CA 1
ATOM 1411 C C . ASN A 1 187 ? -3.367 6.018 -16.026 1.00 79.50 187 ASN A C 1
ATOM 1413 O O . ASN A 1 187 ? -2.481 5.547 -16.741 1.00 79.50 187 ASN A O 1
ATOM 1417 N N . PRO A 1 188 ? -3.234 7.221 -15.436 1.00 84.94 188 PRO A N 1
ATOM 1418 C CA . PRO A 1 188 ? -2.101 8.103 -15.708 1.00 84.94 188 PRO A CA 1
ATOM 1419 C C . PRO A 1 188 ? -0.753 7.489 -15.317 1.00 84.94 188 PRO A C 1
ATOM 1421 O O . PRO A 1 188 ? 0.241 7.778 -15.974 1.00 84.94 188 PRO A O 1
ATOM 1424 N N . LEU A 1 189 ? -0.711 6.617 -14.301 1.00 89.06 189 LEU A N 1
ATOM 1425 C CA . LEU A 1 189 ? 0.512 5.898 -13.933 1.00 89.06 189 LEU A CA 1
ATOM 1426 C C . LEU A 1 189 ? 0.891 4.848 -14.985 1.00 89.06 189 LEU A C 1
ATOM 1428 O O . LEU A 1 189 ? 2.070 4.670 -15.267 1.00 89.06 189 LEU A O 1
ATOM 1432 N N . VAL A 1 190 ? -0.094 4.192 -15.610 1.00 89.94 190 VAL A N 1
ATOM 1433 C CA . VAL A 1 190 ? 0.152 3.225 -16.695 1.00 89.94 190 VAL A CA 1
ATOM 1434 C C . VAL A 1 190 ? 0.665 3.937 -17.941 1.00 89.94 190 VAL A C 1
ATOM 1436 O O . VAL A 1 190 ? 1.630 3.474 -18.537 1.00 89.94 190 VAL A O 1
ATOM 1439 N N . SER A 1 191 ? 0.082 5.082 -18.306 1.00 89.94 191 SER A N 1
ATOM 1440 C CA . SER A 1 191 ? 0.589 5.913 -19.408 1.00 89.94 191 SER A CA 1
ATOM 1441 C C . SER A 1 191 ? 2.013 6.408 -19.137 1.00 89.94 191 SER A C 1
ATOM 1443 O O . SER A 1 191 ? 2.893 6.234 -19.969 1.00 89.94 191 SER A O 1
ATOM 1445 N N . ALA A 1 192 ? 2.268 6.927 -17.935 1.00 90.50 192 ALA A N 1
ATOM 1446 C CA . ALA A 1 192 ? 3.594 7.356 -17.496 1.00 90.50 192 ALA A CA 1
ATOM 1447 C C . ALA A 1 192 ? 4.645 6.229 -17.544 1.00 90.50 192 ALA A C 1
ATOM 1449 O O . ALA A 1 192 ? 5.793 6.452 -17.935 1.00 90.50 192 ALA A O 1
ATOM 1450 N N . MET A 1 193 ? 4.249 5.014 -17.163 1.00 93.50 193 MET A N 1
ATOM 1451 C CA . MET A 1 193 ? 5.110 3.839 -17.235 1.00 93.50 193 MET A CA 1
ATOM 1452 C C . MET A 1 193 ? 5.321 3.377 -18.679 1.00 93.50 193 MET A C 1
ATOM 1454 O O . MET A 1 193 ? 6.436 3.010 -19.033 1.00 93.50 193 MET A O 1
ATOM 1458 N N . GLN A 1 194 ? 4.291 3.445 -19.529 1.00 92.56 194 GLN A N 1
ATOM 1459 C CA . GLN A 1 194 ? 4.404 3.138 -20.956 1.00 92.56 194 GLN A CA 1
ATOM 1460 C C . GLN A 1 194 ? 5.472 4.011 -21.621 1.00 92.56 194 GLN A C 1
ATOM 1462 O O . GLN A 1 194 ? 6.277 3.469 -22.377 1.00 92.56 194 GLN A O 1
ATOM 1467 N N . ASP A 1 195 ? 5.540 5.303 -21.276 1.00 91.56 195 ASP A N 1
ATOM 1468 C CA . ASP A 1 195 ? 6.596 6.207 -21.750 1.00 91.56 195 ASP A CA 1
ATOM 1469 C C . ASP A 1 195 ? 7.987 5.669 -21.371 1.00 91.56 195 ASP A C 1
ATOM 1471 O O . ASP A 1 195 ? 8.863 5.569 -22.226 1.00 91.56 195 ASP A O 1
ATOM 1475 N N . SER A 1 196 ? 8.157 5.227 -20.118 1.00 92.00 196 SER A N 1
ATOM 1476 C CA . SER A 1 196 ? 9.414 4.663 -19.588 1.00 92.00 196 SER A CA 1
ATOM 1477 C C . SER A 1 196 ? 9.792 3.296 -20.184 1.00 92.00 196 SER A C 1
ATOM 1479 O O . SER A 1 196 ? 10.956 2.887 -20.165 1.00 92.00 196 SER A O 1
ATOM 1481 N N . VAL A 1 197 ? 8.803 2.556 -20.688 1.00 91.44 197 VAL A N 1
ATOM 1482 C CA . VAL A 1 197 ? 9.015 1.322 -21.454 1.00 91.44 197 VAL A CA 1
ATOM 1483 C C . VAL A 1 197 ? 9.480 1.664 -22.873 1.00 91.44 197 VAL A C 1
ATOM 1485 O O . VAL A 1 197 ? 10.382 1.011 -23.394 1.00 91.44 197 VAL A O 1
ATOM 1488 N N . THR A 1 198 ? 8.896 2.693 -23.494 1.00 91.25 198 THR A N 1
ATOM 1489 C CA . THR A 1 198 ? 9.192 3.084 -24.883 1.00 91.25 198 THR A CA 1
ATOM 1490 C C . THR A 1 198 ? 10.451 3.930 -25.048 1.00 91.25 198 THR A C 1
ATOM 1492 O O . THR A 1 198 ? 11.113 3.815 -26.075 1.00 91.25 198 THR A O 1
ATOM 1495 N N . ASP A 1 199 ? 10.805 4.754 -24.058 1.00 89.75 199 ASP A N 1
ATOM 1496 C CA . ASP A 1 199 ? 11.978 5.644 -24.089 1.00 89.75 199 ASP A CA 1
ATOM 1497 C C . ASP A 1 199 ? 13.305 4.906 -23.827 1.00 89.75 199 ASP A C 1
ATOM 1499 O O . ASP A 1 199 ? 14.388 5.486 -23.906 1.00 89.75 199 ASP A O 1
ATOM 1503 N N . GLY A 1 200 ? 13.221 3.610 -23.521 1.00 85.69 200 GLY A N 1
ATOM 1504 C CA . GLY A 1 200 ? 14.353 2.736 -23.270 1.00 85.69 200 GLY A CA 1
ATOM 1505 C C . GLY A 1 200 ? 14.914 2.799 -21.849 1.00 85.69 200 GLY A C 1
ATOM 1506 O O . GLY A 1 200 ? 15.917 2.135 -21.570 1.00 85.69 200 GLY A O 1
ATOM 1507 N N . THR A 1 201 ? 14.273 3.524 -20.921 1.00 89.62 201 THR A N 1
ATOM 1508 C CA . THR A 1 201 ? 14.676 3.572 -19.505 1.00 89.62 201 THR A CA 1
ATOM 1509 C C . THR A 1 201 ? 14.800 2.158 -18.943 1.00 89.62 201 THR A C 1
ATOM 1511 O O . THR A 1 201 ? 15.843 1.817 -18.384 1.00 89.62 201 THR A O 1
ATOM 1514 N N . LEU A 1 202 ? 13.764 1.334 -19.141 1.00 89.06 202 LEU A N 1
ATOM 1515 C CA . LEU A 1 202 ? 13.698 -0.054 -18.674 1.00 89.06 202 LEU A CA 1
ATOM 1516 C C . LEU A 1 202 ? 14.431 -1.052 -19.588 1.00 89.06 202 LEU A C 1
ATOM 1518 O O . LEU A 1 202 ? 14.666 -2.180 -19.178 1.00 89.06 202 LEU A O 1
ATOM 1522 N N . SER A 1 203 ? 14.792 -0.685 -20.824 1.00 86.06 203 SER A N 1
ATOM 1523 C CA . SER A 1 203 ? 15.454 -1.618 -21.754 1.00 86.06 203 SER A CA 1
ATOM 1524 C C . SER A 1 203 ? 16.969 -1.473 -21.801 1.00 86.06 203 SER A C 1
ATOM 1526 O O . SER A 1 203 ? 17.655 -2.350 -22.324 1.00 86.06 203 SER A O 1
ATOM 1528 N N . ASN A 1 204 ? 17.500 -0.366 -21.281 1.00 85.62 204 ASN A N 1
ATOM 1529 C CA . ASN A 1 204 ? 18.930 -0.106 -21.215 1.00 85.62 204 ASN A CA 1
ATOM 1530 C C . ASN A 1 204 ? 19.562 -0.873 -20.040 1.00 85.62 204 ASN A C 1
ATOM 1532 O O . ASN A 1 204 ? 19.853 -0.278 -18.994 1.00 85.62 204 ASN A O 1
ATOM 1536 N N . LEU A 1 205 ? 19.693 -2.187 -20.249 1.00 84.19 205 LEU A N 1
ATOM 1537 C CA . LEU A 1 205 ? 20.371 -3.173 -19.410 1.00 84.19 205 LEU A CA 1
ATOM 1538 C C . LEU A 1 205 ? 21.536 -3.797 -20.182 1.00 84.19 205 LEU A C 1
ATOM 1540 O O . LEU A 1 205 ? 21.460 -3.999 -21.402 1.00 84.19 205 LEU A O 1
ATOM 1544 N N . THR A 1 206 ? 22.585 -4.157 -19.454 1.00 83.88 206 THR A N 1
ATOM 1545 C CA . THR A 1 206 ? 23.725 -4.929 -19.950 1.00 83.88 206 THR A CA 1
ATOM 1546 C C . THR A 1 206 ? 23.297 -6.326 -20.428 1.00 83.88 206 THR A C 1
ATOM 1548 O O . THR A 1 206 ? 22.124 -6.709 -20.387 1.00 83.88 206 THR A O 1
ATOM 1551 N N . ILE A 1 207 ? 24.246 -7.102 -20.960 1.00 80.12 207 ILE A N 1
ATOM 1552 C CA . ILE A 1 207 ? 23.989 -8.489 -21.379 1.00 80.12 207 ILE A CA 1
ATOM 1553 C C . ILE A 1 207 ? 23.816 -9.446 -20.186 1.00 80.12 207 ILE A C 1
ATOM 1555 O O . ILE A 1 207 ? 23.336 -10.566 -20.369 1.00 80.12 207 ILE A O 1
ATOM 1559 N N . ASP A 1 208 ? 24.191 -9.006 -18.981 1.00 77.81 208 ASP A N 1
ATOM 1560 C CA . ASP A 1 208 ? 24.079 -9.789 -17.757 1.00 77.81 208 ASP A CA 1
ATOM 1561 C C . ASP A 1 208 ? 22.605 -10.000 -17.373 1.00 77.81 208 ASP A C 1
ATOM 1563 O O . ASP A 1 208 ? 21.782 -9.087 -17.385 1.00 77.81 208 ASP A O 1
ATOM 1567 N N . THR A 1 209 ? 22.273 -11.235 -17.010 1.00 74.25 209 THR A N 1
ATOM 1568 C CA . THR A 1 209 ? 20.958 -11.632 -16.490 1.00 74.25 209 THR A CA 1
ATOM 1569 C C . THR A 1 209 ? 20.653 -11.103 -15.093 1.00 74.25 209 THR A C 1
ATOM 1571 O O . THR A 1 209 ? 19.497 -11.155 -14.663 1.00 74.25 209 THR A O 1
ATOM 1574 N N . LEU A 1 210 ? 21.675 -10.662 -14.361 1.00 77.44 210 LEU A N 1
ATOM 1575 C CA . LEU A 1 210 ? 21.542 -10.104 -13.018 1.00 77.44 210 LEU A CA 1
ATOM 1576 C C . LEU A 1 210 ? 21.279 -8.601 -13.039 1.00 77.44 210 LEU A C 1
ATOM 1578 O O . LEU A 1 210 ? 20.806 -8.065 -12.038 1.00 77.44 210 LEU A O 1
ATOM 1582 N N . ASP A 1 211 ? 21.568 -7.933 -14.155 1.00 83.12 211 ASP A N 1
ATOM 1583 C CA . ASP A 1 211 ? 21.326 -6.506 -14.302 1.00 83.12 211 ASP A CA 1
ATOM 1584 C C . ASP A 1 211 ? 19.825 -6.220 -14.376 1.00 83.12 211 ASP A C 1
ATOM 1586 O O . ASP A 1 211 ? 19.060 -6.906 -15.064 1.00 83.12 211 ASP A O 1
ATOM 1590 N N . THR A 1 212 ? 19.399 -5.207 -13.632 1.00 84.56 212 THR A N 1
ATOM 1591 C CA . THR A 1 212 ? 17.996 -4.833 -13.514 1.00 84.56 212 THR A CA 1
ATOM 1592 C C . THR A 1 212 ? 17.848 -3.336 -13.324 1.00 84.56 212 THR A C 1
ATOM 1594 O O . THR A 1 212 ? 18.630 -2.655 -12.654 1.00 84.56 212 THR A O 1
ATOM 1597 N N . LYS A 1 213 ? 16.774 -2.815 -13.908 1.00 88.75 213 LYS A N 1
ATOM 1598 C CA . LYS A 1 213 ? 16.284 -1.469 -13.653 1.00 88.75 213 LYS A CA 1
ATOM 1599 C C . LYS A 1 213 ? 14.854 -1.551 -13.198 1.00 88.75 213 LYS A C 1
ATOM 1601 O O . LYS A 1 213 ? 14.016 -2.158 -13.867 1.00 88.75 213 LYS A O 1
ATOM 1606 N N . SER A 1 214 ? 14.586 -0.847 -12.114 1.00 88.69 214 SER A N 1
ATOM 1607 C CA . SER A 1 214 ? 13.244 -0.573 -11.643 1.00 88.69 214 SER A CA 1
ATOM 1608 C C . SER A 1 214 ? 12.878 0.874 -11.947 1.00 88.69 214 SER A C 1
ATOM 1610 O O . SER A 1 214 ? 13.677 1.794 -11.745 1.00 88.69 214 SER A O 1
ATOM 1612 N N . VAL A 1 215 ? 11.657 1.069 -12.427 1.00 91.44 215 VAL A N 1
ATOM 1613 C CA . VAL A 1 215 ? 11.012 2.376 -12.521 1.00 91.44 215 VAL A CA 1
ATOM 1614 C C . VAL A 1 215 ? 9.787 2.349 -11.624 1.00 91.44 215 VAL A C 1
ATOM 1616 O O . VAL A 1 215 ? 8.995 1.411 -11.672 1.00 91.44 215 VAL A O 1
ATOM 1619 N N . MET A 1 216 ? 9.625 3.389 -10.817 1.00 90.88 216 MET A N 1
ATOM 1620 C CA . MET A 1 216 ? 8.455 3.615 -9.983 1.00 90.88 216 MET A CA 1
ATOM 1621 C C . MET A 1 216 ? 7.833 4.959 -10.347 1.00 90.88 216 MET A C 1
ATOM 1623 O O . MET A 1 216 ? 8.464 6.005 -10.212 1.00 90.88 216 MET A O 1
ATOM 1627 N N . GLU A 1 217 ? 6.588 4.924 -10.801 1.00 92.50 217 GLU A N 1
ATOM 1628 C CA . GLU A 1 217 ? 5.752 6.101 -11.010 1.00 92.50 217 GLU A CA 1
ATOM 1629 C C . GLU A 1 217 ? 4.827 6.244 -9.804 1.00 92.50 217 GLU A C 1
ATOM 1631 O O . GLU A 1 217 ? 4.108 5.310 -9.445 1.00 92.50 217 GLU A O 1
ATOM 1636 N N . ILE A 1 218 ? 4.861 7.407 -9.162 1.00 90.81 218 ILE A N 1
ATOM 1637 C CA . ILE A 1 218 ? 4.150 7.678 -7.914 1.00 90.81 218 ILE A CA 1
ATOM 1638 C C . ILE A 1 218 ? 3.279 8.908 -8.110 1.00 90.81 218 ILE A C 1
ATOM 1640 O O . ILE A 1 218 ? 3.739 9.930 -8.619 1.00 90.81 218 ILE A O 1
ATOM 1644 N N . ARG A 1 219 ? 2.033 8.833 -7.653 1.00 90.12 219 ARG A N 1
ATOM 1645 C CA . ARG A 1 219 ? 1.107 9.959 -7.570 1.00 90.12 219 ARG A CA 1
ATOM 1646 C C . ARG A 1 219 ? 0.536 10.043 -6.164 1.00 90.12 219 ARG A C 1
ATOM 1648 O O . ARG A 1 219 ? 0.151 9.033 -5.583 1.00 90.12 219 ARG A O 1
ATOM 1655 N N . PHE A 1 220 ? 0.439 11.248 -5.627 1.00 85.56 220 PHE A N 1
ATOM 1656 C CA . PHE A 1 220 ? -0.084 11.472 -4.282 1.00 85.56 220 PHE A CA 1
ATOM 1657 C C . PHE A 1 220 ? -1.280 12.416 -4.298 1.00 85.56 220 PHE A C 1
ATOM 1659 O O . PHE A 1 220 ? -1.437 13.260 -5.175 1.00 85.56 220 PHE A O 1
ATOM 1666 N N . SER A 1 221 ? -2.163 12.208 -3.327 1.00 84.75 221 SER A N 1
ATOM 1667 C CA . SER A 1 221 ? -3.395 12.964 -3.147 1.00 84.75 221 SER A CA 1
ATOM 1668 C C . SER A 1 221 ? -3.799 12.906 -1.673 1.00 84.75 221 SER A C 1
ATOM 1670 O O . SER A 1 221 ? -4.535 12.010 -1.253 1.00 84.75 221 SER A O 1
ATOM 1672 N N . GLY A 1 222 ? -3.305 13.856 -0.875 1.00 84.12 222 GLY A N 1
ATOM 1673 C CA . GLY A 1 222 ? -3.582 13.934 0.563 1.00 84.12 222 GLY A CA 1
ATOM 1674 C C . GLY A 1 222 ? -3.081 12.702 1.323 1.00 84.12 222 GLY A C 1
ATOM 1675 O O . GLY A 1 222 ? -1.881 12.468 1.422 1.00 84.12 222 GLY A O 1
ATOM 1676 N N . THR A 1 223 ? -4.012 11.903 1.845 1.00 87.50 223 THR A N 1
ATOM 1677 C CA . THR A 1 223 ? -3.769 10.661 2.603 1.00 87.50 223 THR A CA 1
ATOM 1678 C C . THR A 1 223 ? -3.521 9.427 1.729 1.00 87.50 223 THR A C 1
ATOM 1680 O O . THR A 1 223 ? -3.259 8.340 2.255 1.00 87.50 223 THR A O 1
ATOM 1683 N N . LYS A 1 224 ? -3.646 9.570 0.405 1.00 90.38 224 LYS A N 1
ATOM 1684 C CA . LYS A 1 224 ? -3.580 8.482 -0.573 1.00 90.38 224 LYS A CA 1
ATOM 1685 C C . LYS A 1 224 ? -2.334 8.604 -1.448 1.00 90.38 224 LYS A C 1
ATOM 1687 O O . LYS A 1 224 ? -2.043 9.679 -1.972 1.00 90.38 224 LYS A O 1
ATOM 1692 N N . VAL A 1 225 ? -1.650 7.482 -1.659 1.00 90.69 225 VAL A N 1
ATOM 1693 C CA . VAL A 1 225 ? -0.536 7.341 -2.604 1.00 90.69 225 VAL A CA 1
ATOM 1694 C C . VAL A 1 225 ? -0.845 6.197 -3.561 1.00 90.69 225 VAL A C 1
ATOM 1696 O O . VAL A 1 225 ? -1.010 5.055 -3.135 1.00 90.69 225 VAL A O 1
ATOM 1699 N N . ASP A 1 226 ? -0.917 6.522 -4.845 1.00 90.94 226 ASP A N 1
ATOM 1700 C CA . ASP A 1 226 ? -0.998 5.571 -5.946 1.00 90.94 226 ASP A CA 1
ATOM 1701 C C . ASP A 1 226 ? 0.417 5.356 -6.494 1.00 90.94 226 ASP A C 1
ATOM 1703 O O . ASP A 1 226 ? 1.136 6.323 -6.752 1.00 90.94 226 ASP A O 1
ATOM 1707 N N . LEU A 1 227 ? 0.832 4.107 -6.683 1.00 91.06 227 LEU A N 1
ATOM 1708 C CA . LEU A 1 227 ? 2.146 3.792 -7.236 1.00 91.06 227 LEU A CA 1
ATOM 1709 C C . LEU A 1 227 ? 2.072 2.639 -8.234 1.00 91.06 227 LEU A C 1
ATOM 1711 O O . LEU A 1 227 ? 1.321 1.684 -8.046 1.00 91.06 227 LEU A O 1
ATOM 1715 N N . LEU A 1 228 ? 2.894 2.724 -9.275 1.00 92.12 228 LEU A N 1
ATOM 1716 C CA . LEU A 1 228 ? 3.170 1.646 -10.213 1.00 92.12 228 LEU A CA 1
ATOM 1717 C C . LEU A 1 228 ? 4.682 1.465 -10.295 1.00 92.12 228 LEU A C 1
ATOM 1719 O O . LEU A 1 228 ? 5.389 2.358 -10.755 1.00 92.12 228 LEU A O 1
ATOM 1723 N N . MET A 1 229 ? 5.171 0.314 -9.851 1.00 91.00 229 MET A N 1
ATOM 1724 C CA . MET A 1 229 ? 6.574 -0.068 -9.953 1.00 91.00 229 MET A CA 1
ATOM 1725 C C . MET A 1 229 ? 6.707 -1.213 -10.947 1.00 91.00 229 MET A C 1
ATOM 1727 O O . MET A 1 229 ? 5.964 -2.184 -10.850 1.00 91.00 229 MET A O 1
ATOM 1731 N N . CYS A 1 230 ? 7.654 -1.108 -11.873 1.00 90.38 230 CYS A N 1
ATOM 1732 C CA . CYS A 1 230 ? 8.018 -2.181 -12.786 1.00 90.38 230 CYS A CA 1
ATOM 1733 C C . CYS A 1 230 ? 9.533 -2.386 -12.770 1.00 90.38 230 CYS A C 1
ATOM 1735 O O . CYS A 1 230 ? 10.290 -1.434 -12.957 1.00 90.38 230 CYS A O 1
ATOM 1737 N N . SER A 1 231 ? 9.953 -3.635 -12.596 1.00 88.12 231 SER A N 1
ATOM 1738 C CA . SER A 1 231 ? 11.345 -4.077 -12.672 1.00 88.12 231 SER A CA 1
ATOM 1739 C C . SER A 1 231 ? 11.565 -4.855 -13.967 1.00 88.12 231 SER A C 1
ATOM 1741 O O . SER A 1 231 ? 10.776 -5.737 -14.315 1.00 88.12 231 SER A O 1
ATOM 1743 N N . SER A 1 232 ? 12.634 -4.514 -14.679 1.00 88.31 232 SER A N 1
ATOM 1744 C CA . SER A 1 232 ? 13.028 -5.109 -15.959 1.00 88.31 232 SER A CA 1
ATOM 1745 C C . SER A 1 232 ? 14.162 -6.110 -15.796 1.00 88.31 232 SER A C 1
ATOM 1747 O O . SER A 1 232 ? 15.083 -5.883 -15.014 1.00 88.31 232 SER A O 1
ATOM 1749 N N . ARG A 1 233 ? 14.105 -7.214 -16.549 1.00 80.94 233 ARG A N 1
ATOM 1750 C CA . ARG A 1 233 ? 15.153 -8.244 -16.556 1.00 80.94 233 ARG A CA 1
ATOM 1751 C C . ARG A 1 233 ? 15.190 -8.999 -17.883 1.00 80.94 233 ARG A C 1
ATOM 1753 O O . ARG A 1 233 ? 14.198 -9.035 -18.607 1.00 80.94 233 ARG A O 1
ATOM 1760 N N . ARG A 1 234 ? 16.328 -9.632 -18.187 1.00 80.00 234 ARG A N 1
ATOM 1761 C CA . ARG A 1 234 ? 16.484 -10.574 -19.307 1.00 80.00 234 ARG A CA 1
ATOM 1762 C C . ARG A 1 234 ? 16.116 -12.011 -18.929 1.00 80.00 234 ARG A C 1
ATOM 1764 O O . ARG A 1 234 ? 16.541 -12.521 -17.894 1.00 80.00 234 ARG A O 1
ATOM 1771 N N . ALA A 1 235 ? 15.386 -12.686 -19.810 1.00 75.69 235 ALA A N 1
ATOM 1772 C CA . ALA A 1 235 ? 15.150 -14.126 -19.759 1.00 75.69 235 ALA A CA 1
ATOM 1773 C C . ALA A 1 235 ? 16.383 -14.891 -20.281 1.00 75.69 235 ALA A C 1
ATOM 1775 O O . ALA A 1 235 ? 16.436 -15.273 -21.448 1.00 75.69 235 ALA A O 1
ATOM 1776 N N . GLY A 1 236 ? 17.396 -15.074 -19.431 1.00 71.88 236 GLY A N 1
ATOM 1777 C CA . GLY A 1 236 ? 18.662 -15.711 -19.815 1.00 71.88 236 GLY A CA 1
ATOM 1778 C C . GLY A 1 236 ? 19.638 -14.767 -20.537 1.00 71.88 236 GLY A C 1
ATOM 1779 O O . GLY A 1 236 ? 19.313 -13.617 -20.848 1.00 71.88 236 GLY A O 1
ATOM 1780 N N . ILE A 1 237 ? 20.875 -15.229 -20.756 1.00 72.62 237 ILE A N 1
ATOM 1781 C CA . ILE A 1 237 ? 21.963 -14.410 -21.323 1.00 72.62 237 ILE A CA 1
ATOM 1782 C C . ILE A 1 237 ? 21.590 -13.991 -22.748 1.00 72.62 237 ILE A C 1
ATOM 1784 O O . ILE A 1 237 ? 21.361 -14.837 -23.608 1.00 72.62 237 ILE A O 1
ATOM 1788 N N . GLY A 1 238 ? 21.514 -12.680 -22.995 1.00 69.69 238 GLY A N 1
ATOM 1789 C CA . GLY A 1 238 ? 21.100 -12.138 -24.296 1.00 69.69 238 GLY A CA 1
ATOM 1790 C C . GLY A 1 238 ? 19.629 -12.385 -24.666 1.00 69.69 238 GLY A C 1
ATOM 1791 O O . GLY A 1 238 ? 19.236 -12.084 -25.790 1.00 69.69 238 GLY A O 1
ATOM 1792 N N . GLY A 1 239 ? 18.814 -12.906 -23.743 1.00 75.00 239 GLY A N 1
ATOM 1793 C CA . GLY A 1 239 ? 17.398 -13.173 -23.972 1.00 75.00 239 GLY A CA 1
ATOM 1794 C C . GLY A 1 239 ? 16.514 -11.924 -23.964 1.00 75.00 239 GLY A C 1
ATOM 1795 O O . GLY A 1 239 ? 16.971 -10.792 -23.745 1.00 75.00 239 GLY A O 1
ATOM 1796 N N . ASN A 1 240 ? 15.218 -12.152 -24.199 1.00 81.81 240 ASN A N 1
ATOM 1797 C CA . ASN A 1 240 ? 14.201 -11.102 -24.241 1.00 81.81 240 ASN A CA 1
ATOM 1798 C C . ASN A 1 240 ? 14.024 -10.427 -22.880 1.00 81.81 240 ASN A C 1
ATOM 1800 O O . ASN A 1 240 ? 14.176 -11.051 -21.829 1.00 81.81 240 ASN A O 1
ATOM 1804 N N . LEU A 1 241 ? 13.678 -9.142 -22.922 1.00 83.88 241 LEU A N 1
ATOM 1805 C CA . LEU A 1 241 ? 13.353 -8.371 -21.734 1.00 83.88 241 LEU A CA 1
ATOM 1806 C C . LEU A 1 241 ? 11.897 -8.586 -21.341 1.00 83.88 241 LEU A C 1
ATOM 1808 O O . LEU A 1 241 ? 11.003 -8.389 -22.163 1.00 83.88 241 LEU A O 1
ATOM 1812 N N . TYR A 1 242 ? 11.679 -8.903 -20.073 1.00 84.75 242 TYR A N 1
ATOM 1813 C CA . TYR A 1 242 ? 10.361 -9.004 -19.464 1.00 84.75 242 TYR A CA 1
ATOM 1814 C C . TYR A 1 242 ? 10.253 -8.030 -18.287 1.00 84.75 242 TYR A C 1
ATOM 1816 O O . TYR A 1 242 ? 11.262 -7.548 -17.761 1.00 84.75 242 TYR A O 1
ATOM 1824 N N . LEU A 1 243 ? 9.020 -7.717 -17.889 1.00 87.06 243 LEU A N 1
ATOM 1825 C CA . LEU A 1 243 ? 8.721 -6.838 -16.762 1.00 87.06 243 LEU A CA 1
ATOM 1826 C C . LEU A 1 243 ? 7.951 -7.599 -15.689 1.00 87.06 243 LEU A C 1
ATOM 1828 O O . LEU A 1 243 ? 6.989 -8.308 -15.980 1.00 87.06 243 LEU A O 1
ATOM 1832 N N . SER A 1 244 ? 8.341 -7.391 -14.437 1.00 86.44 244 SER A N 1
ATOM 1833 C CA . SER A 1 244 ? 7.500 -7.680 -13.273 1.00 86.44 244 SER A CA 1
ATOM 1834 C C . SER A 1 244 ? 6.992 -6.353 -12.732 1.00 86.44 244 SER A C 1
ATOM 1836 O O . SER A 1 244 ? 7.791 -5.444 -12.524 1.00 86.44 244 SER A O 1
ATOM 1838 N N . CYS A 1 245 ? 5.685 -6.221 -12.532 1.00 88.75 245 CYS A N 1
ATOM 1839 C CA . CYS A 1 245 ? 5.050 -4.974 -12.133 1.00 88.75 245 CYS A CA 1
ATOM 1840 C C . CYS A 1 245 ? 4.150 -5.162 -10.909 1.00 88.75 245 CYS A C 1
ATOM 1842 O O . CYS A 1 245 ? 3.459 -6.171 -10.752 1.00 88.75 245 CYS A O 1
ATOM 1844 N N . ILE A 1 246 ? 4.117 -4.142 -10.058 1.00 89.12 246 ILE A N 1
ATOM 1845 C CA . ILE A 1 246 ? 3.185 -4.012 -8.945 1.00 89.12 246 ILE A CA 1
ATOM 1846 C C . ILE A 1 246 ? 2.523 -2.642 -8.998 1.00 89.12 246 ILE A C 1
ATOM 1848 O O . ILE A 1 246 ? 3.182 -1.603 -9.022 1.00 89.12 246 ILE A O 1
ATOM 1852 N N . TYR A 1 247 ? 1.197 -2.649 -8.998 1.00 89.88 247 TYR A N 1
ATOM 1853 C CA . TYR A 1 247 ? 0.398 -1.461 -8.762 1.00 89.88 247 TYR A CA 1
ATOM 1854 C C . TYR A 1 247 ? -0.109 -1.498 -7.327 1.00 89.88 247 TYR A C 1
ATOM 1856 O O . TYR A 1 247 ? -0.780 -2.462 -6.954 1.00 89.88 247 TYR A O 1
ATOM 1864 N N . SER A 1 248 ? 0.163 -0.461 -6.537 1.00 90.44 248 SER A N 1
ATOM 1865 C CA . SER A 1 248 ? -0.309 -0.385 -5.155 1.00 90.44 248 SER A CA 1
ATOM 1866 C C . SER A 1 248 ? -0.998 0.935 -4.837 1.00 90.44 248 SER A C 1
ATOM 1868 O O . SER A 1 248 ? -0.646 1.994 -5.351 1.00 90.44 248 SER A O 1
ATOM 1870 N N . ILE A 1 249 ? -1.971 0.863 -3.930 1.00 91.44 249 ILE A N 1
ATOM 1871 C CA . ILE A 1 249 ? -2.600 2.026 -3.309 1.00 91.44 249 ILE A CA 1
ATOM 1872 C C . ILE A 1 249 ? -2.400 1.957 -1.816 1.00 91.44 249 ILE A C 1
ATOM 1874 O O . ILE A 1 249 ? -2.957 1.079 -1.151 1.00 91.44 249 ILE A O 1
ATOM 1878 N N . VAL A 1 250 ? -1.672 2.942 -1.305 1.00 92.56 250 VAL A N 1
ATOM 1879 C CA . VAL A 1 250 ? -1.479 3.162 0.121 1.00 92.56 250 VAL A CA 1
ATOM 1880 C C . VAL A 1 250 ? -2.449 4.240 0.580 1.00 92.56 250 VAL A C 1
ATOM 1882 O O . VAL A 1 250 ? -2.501 5.325 0.007 1.00 92.56 250 VAL A O 1
ATOM 1885 N N . THR A 1 251 ? -3.244 3.945 1.603 1.00 94.00 251 THR A N 1
ATOM 1886 C CA . THR A 1 251 ? -4.090 4.930 2.283 1.00 94.00 251 THR A CA 1
ATOM 1887 C C . THR A 1 251 ? -3.744 4.968 3.758 1.00 94.00 251 THR A C 1
ATOM 1889 O O . THR A 1 251 ? -3.723 3.931 4.422 1.00 94.00 251 THR A O 1
ATOM 1892 N N . THR A 1 252 ? -3.504 6.173 4.265 1.00 94.44 252 THR A N 1
ATOM 1893 C CA . THR A 1 252 ? -3.096 6.406 5.648 1.00 94.44 252 THR A CA 1
ATOM 1894 C C . THR A 1 252 ? -4.088 7.314 6.353 1.00 94.44 252 THR A C 1
ATOM 1896 O O . THR A 1 252 ? -4.469 8.351 5.826 1.00 94.44 252 THR A O 1
ATOM 1899 N N . ILE A 1 253 ? -4.470 6.974 7.578 1.00 95.56 253 ILE A N 1
ATOM 1900 C CA . ILE A 1 253 ? -5.275 7.846 8.437 1.00 95.56 253 ILE A CA 1
ATOM 1901 C C . ILE A 1 253 ? -4.598 7.914 9.799 1.00 95.56 253 ILE A C 1
ATOM 1903 O O . ILE A 1 253 ? -4.252 6.883 10.373 1.00 95.56 253 ILE A O 1
ATOM 1907 N N . ILE A 1 254 ? -4.400 9.133 10.299 1.00 95.62 254 ILE A N 1
ATOM 1908 C CA . ILE A 1 254 ? -3.980 9.386 11.678 1.00 95.62 254 ILE A CA 1
ATOM 1909 C C . ILE A 1 254 ? -5.161 10.035 12.383 1.00 95.62 254 ILE A C 1
ATOM 1911 O O . ILE A 1 254 ? -5.645 11.078 11.938 1.00 95.62 254 ILE A O 1
ATOM 1915 N N . SER A 1 255 ? -5.615 9.425 13.469 1.00 95.25 255 SER A N 1
ATOM 1916 C CA . SER A 1 255 ? -6.747 9.896 14.259 1.00 95.25 255 SER A CA 1
ATOM 1917 C C . SER A 1 255 ? -6.294 10.499 15.588 1.00 95.25 255 SER A C 1
ATOM 1919 O O . SER A 1 255 ? -5.316 10.060 16.205 1.00 95.25 255 SER A O 1
ATOM 1921 N N . GLU A 1 256 ? -7.020 11.523 16.030 1.00 94.56 256 GLU A N 1
ATOM 1922 C CA . GLU A 1 256 ? -6.854 12.118 17.356 1.00 94.56 256 GLU A CA 1
ATOM 1923 C C . GLU A 1 256 ? -7.186 11.105 18.466 1.00 94.56 256 GLU A C 1
ATOM 1925 O O . GLU A 1 256 ? -7.922 10.140 18.220 1.00 94.56 256 GLU A O 1
ATOM 1930 N N . PRO A 1 257 ? -6.656 11.299 19.688 1.00 91.00 257 PRO A N 1
ATOM 1931 C CA . PRO A 1 257 ? -6.962 10.433 20.806 1.00 91.00 257 PRO A CA 1
ATOM 1932 C C . PRO A 1 257 ? -8.451 10.498 21.143 1.00 91.00 257 PRO A C 1
ATOM 1934 O O . PRO A 1 257 ? -9.082 11.551 21.077 1.00 91.00 257 PRO A O 1
ATOM 1937 N N . GLN A 1 258 ? -9.007 9.357 21.523 1.00 86.69 258 GLN A N 1
ATOM 1938 C CA . GLN A 1 258 ? -10.382 9.198 21.968 1.00 86.69 258 GLN A CA 1
ATOM 1939 C C . GLN A 1 258 ? -10.381 8.659 23.397 1.00 86.69 258 GLN A C 1
ATOM 1941 O O . GLN A 1 258 ? -9.449 7.951 23.769 1.00 86.69 258 GLN A O 1
ATOM 1946 N N . PRO A 1 259 ? -11.404 8.948 24.210 1.00 82.94 259 PRO A N 1
ATOM 1947 C CA . PRO A 1 259 ? -11.528 8.294 25.502 1.00 82.94 259 PRO A CA 1
ATOM 1948 C C . PRO A 1 259 ? -11.704 6.781 25.307 1.00 82.94 259 PRO A C 1
ATOM 1950 O O . PRO A 1 259 ? -12.524 6.332 24.496 1.00 82.94 259 PRO A O 1
ATOM 1953 N N . MET A 1 260 ? -10.931 5.993 26.055 1.00 82.19 260 MET A N 1
ATOM 1954 C CA . MET A 1 260 ? -11.170 4.557 26.157 1.00 82.19 260 MET A CA 1
ATOM 1955 C C . MET A 1 260 ? -12.512 4.310 26.840 1.00 82.19 260 MET A C 1
ATOM 1957 O O . MET A 1 260 ? -12.912 5.038 27.749 1.00 82.19 260 MET A O 1
ATOM 1961 N N . LEU A 1 261 ? -13.206 3.270 26.395 1.00 85.19 261 LEU A N 1
ATOM 1962 C CA . LEU A 1 261 ? -14.461 2.863 27.004 1.00 85.19 261 LEU A CA 1
ATOM 1963 C C . LEU A 1 261 ? -14.184 2.194 28.364 1.00 85.19 261 LEU A C 1
ATOM 1965 O O . LEU A 1 261 ? -13.237 1.403 28.450 1.00 85.19 261 LEU A O 1
ATOM 1969 N N . PRO A 1 262 ? -14.973 2.491 29.418 1.00 85.25 262 PRO A N 1
ATOM 1970 C CA . PRO A 1 262 ? -14.733 1.985 30.772 1.00 85.25 262 PRO A CA 1
ATOM 1971 C C . PRO A 1 262 ? -14.581 0.464 30.853 1.00 85.25 262 PRO A C 1
ATOM 1973 O O . PRO A 1 262 ? -13.803 -0.036 31.656 1.00 85.25 262 PRO A O 1
ATOM 1976 N N . GLU A 1 263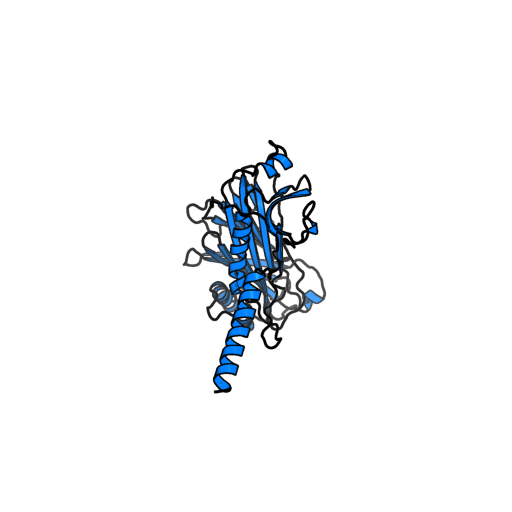 ? -15.276 -0.281 29.994 1.00 85.31 263 GLU A N 1
ATOM 1977 C CA . GLU A 1 263 ? -15.210 -1.740 29.929 1.00 85.31 263 GLU A CA 1
ATOM 1978 C C . GLU A 1 263 ? -13.819 -2.236 29.514 1.00 85.31 263 GLU A C 1
ATOM 1980 O O . G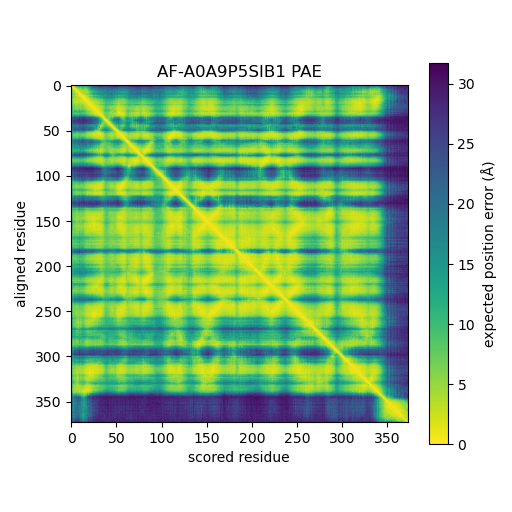LU A 1 263 ? -13.305 -3.202 30.073 1.00 85.31 263 GLU A O 1
ATOM 1985 N N . ILE A 1 264 ? -13.180 -1.557 28.557 1.00 83.38 264 ILE A N 1
ATOM 1986 C CA . ILE A 1 264 ? -11.821 -1.893 28.115 1.00 83.38 264 ILE A CA 1
ATOM 1987 C C . ILE A 1 264 ? -10.806 -1.461 29.173 1.00 83.38 264 ILE A C 1
ATOM 1989 O O . ILE A 1 264 ? -9.853 -2.194 29.433 1.00 83.38 264 ILE A O 1
ATOM 1993 N N . VAL A 1 265 ? -11.018 -0.300 29.802 1.00 83.81 265 VAL A N 1
ATOM 1994 C CA . VAL A 1 265 ? -10.170 0.183 30.902 1.00 83.81 265 VAL A CA 1
ATOM 1995 C C . VAL A 1 265 ? -10.190 -0.814 32.065 1.00 83.81 265 VAL A C 1
ATOM 1997 O O . VAL A 1 265 ? -9.128 -1.250 32.503 1.00 83.81 265 VAL A O 1
ATOM 2000 N N . GLY A 1 266 ? -11.375 -1.268 32.481 1.00 82.56 266 GLY A N 1
ATOM 2001 C CA . GLY A 1 266 ? -11.532 -2.240 33.563 1.00 82.56 266 GLY A CA 1
ATOM 2002 C C . GLY A 1 266 ? -10.924 -3.611 33.254 1.00 82.56 266 GLY A C 1
ATOM 2003 O O . GLY A 1 266 ? -10.315 -4.217 34.131 1.00 82.56 266 GLY A O 1
ATOM 2004 N N . LEU A 1 267 ? -11.025 -4.092 32.006 1.00 81.88 267 LEU A N 1
ATOM 2005 C CA . LEU A 1 267 ? -10.392 -5.355 31.594 1.00 81.88 267 LEU A CA 1
ATOM 2006 C C . LEU A 1 267 ? -8.861 -5.277 31.586 1.00 81.88 267 LEU A C 1
ATOM 2008 O O . LEU A 1 267 ? -8.186 -6.263 31.869 1.00 81.88 267 LEU A O 1
ATOM 2012 N N . ARG A 1 268 ? -8.313 -4.112 31.247 1.00 81.50 268 ARG A N 1
ATOM 2013 C CA . ARG A 1 268 ? -6.873 -3.901 31.106 1.00 81.50 268 ARG A CA 1
ATOM 2014 C C . ARG A 1 268 ? -6.183 -3.518 32.415 1.00 81.50 268 ARG A C 1
ATOM 2016 O O . ARG A 1 268 ? -5.003 -3.820 32.605 1.00 81.50 268 ARG A O 1
ATOM 2023 N N . GLY A 1 269 ? -6.916 -2.854 33.300 1.00 78.25 269 GLY A N 1
ATOM 2024 C CA . GLY A 1 269 ? -6.417 -2.197 34.500 1.00 78.25 269 GLY A CA 1
ATOM 2025 C C . GLY A 1 269 ? -6.234 -0.693 34.280 1.00 78.25 269 GLY A C 1
ATOM 2026 O O . GLY A 1 269 ? -5.602 -0.268 33.309 1.00 78.25 269 GLY A O 1
ATOM 2027 N N . ASP A 1 270 ? -6.742 0.097 35.230 1.00 71.62 270 ASP A N 1
ATOM 2028 C CA . ASP A 1 270 ? -6.998 1.544 35.118 1.00 71.62 270 ASP A CA 1
ATOM 2029 C C . ASP A 1 270 ? -5.786 2.426 34.758 1.00 71.62 270 ASP A C 1
ATOM 2031 O O . ASP A 1 270 ? -5.965 3.561 34.331 1.00 71.62 270 ASP A O 1
ATOM 2035 N N . ASN A 1 271 ? -4.553 1.922 34.890 1.00 70.75 271 ASN A N 1
ATOM 2036 C CA . ASN A 1 271 ? -3.324 2.707 34.715 1.00 70.75 271 ASN A CA 1
ATOM 2037 C C . ASN A 1 271 ? -2.275 2.062 33.794 1.00 70.75 271 ASN A C 1
ATOM 2039 O O . ASN A 1 271 ? -1.115 2.477 33.804 1.00 70.75 271 ASN A O 1
ATOM 2043 N N . LYS A 1 272 ? -2.626 1.046 32.994 1.00 77.75 272 LYS A N 1
ATOM 2044 C CA . LYS A 1 272 ? -1.651 0.481 32.044 1.00 77.75 272 LYS A CA 1
ATOM 2045 C C . LYS A 1 272 ? -1.496 1.410 30.817 1.00 77.75 272 LYS A C 1
ATOM 2047 O O . LYS A 1 272 ? -2.494 1.702 30.159 1.00 77.75 272 LYS A O 1
ATOM 2052 N N . PRO A 1 273 ? -0.284 1.855 30.429 1.00 76.56 273 PRO A N 1
ATOM 2053 C CA . PRO A 1 273 ? -0.066 2.649 29.206 1.00 76.56 273 PRO A CA 1
ATOM 2054 C C . PRO A 1 273 ? -0.181 1.764 27.966 1.00 76.56 273 PRO A C 1
ATOM 2056 O O . PRO A 1 273 ? 0.265 0.624 28.046 1.00 76.56 273 PRO A O 1
ATOM 2059 N N . PHE A 1 274 ? -0.780 2.213 26.850 1.00 78.50 274 PHE A N 1
ATOM 2060 C CA . PHE A 1 274 ? -0.931 1.360 25.650 1.00 78.50 274 PHE A CA 1
ATOM 2061 C C . PHE A 1 274 ? 0.386 0.659 25.276 1.00 78.50 274 PHE A C 1
ATOM 2063 O O . PHE A 1 274 ? 1.438 1.303 25.329 1.00 78.50 274 PHE A O 1
ATOM 2070 N N . PRO A 1 275 ? 0.337 -0.632 24.900 1.00 75.31 275 PRO A N 1
ATOM 2071 C CA . PRO A 1 275 ? 1.535 -1.367 24.531 1.00 75.31 275 PRO A CA 1
ATOM 2072 C C . PRO A 1 275 ? 2.169 -0.723 23.303 1.00 75.31 275 PRO A C 1
ATOM 2074 O O . PRO A 1 275 ? 1.479 -0.218 22.411 1.00 75.31 275 PRO A O 1
ATOM 2077 N N . VAL A 1 276 ? 3.500 -0.728 23.258 1.00 77.62 276 VAL A N 1
ATOM 2078 C CA . VAL A 1 276 ? 4.226 -0.205 22.102 1.00 77.62 276 VAL A CA 1
ATOM 2079 C C . VAL A 1 276 ? 3.991 -1.166 20.934 1.00 77.62 276 VAL A C 1
ATOM 2081 O O . VAL A 1 276 ? 4.293 -2.353 21.061 1.00 77.62 276 VAL A O 1
ATOM 2084 N N . PRO A 1 277 ? 3.458 -0.698 19.791 1.00 78.19 277 PRO A N 1
ATOM 2085 C CA . PRO A 1 277 ? 3.263 -1.564 18.637 1.00 78.19 277 PRO A CA 1
ATOM 2086 C C . PRO A 1 277 ? 4.595 -2.187 18.188 1.00 78.19 277 PRO A C 1
ATOM 2088 O O . PRO A 1 277 ? 5.630 -1.514 18.243 1.00 78.19 277 PRO A O 1
ATOM 2091 N N . PRO A 1 278 ? 4.597 -3.438 17.692 1.00 77.75 278 PRO A N 1
ATOM 2092 C CA . PRO A 1 278 ? 5.796 -4.046 17.140 1.00 77.75 278 PRO A CA 1
ATOM 2093 C C . PRO A 1 278 ? 6.292 -3.237 15.941 1.00 77.75 278 PRO A C 1
ATOM 2095 O O . PRO A 1 278 ? 5.527 -2.530 15.280 1.00 77.75 278 PRO A O 1
ATOM 2098 N N . ILE A 1 279 ? 7.578 -3.404 15.621 1.00 74.69 279 ILE A N 1
ATOM 2099 C CA . ILE A 1 279 ? 8.245 -2.677 14.531 1.00 74.69 279 ILE A CA 1
ATOM 2100 C C . ILE A 1 279 ? 7.470 -2.802 13.215 1.00 74.69 279 ILE A C 1
ATOM 2102 O O . ILE A 1 279 ? 7.413 -1.829 12.475 1.00 74.69 279 ILE A O 1
ATOM 2106 N N . SER A 1 280 ? 6.858 -3.958 12.940 1.00 77.69 280 SER A N 1
ATOM 2107 C CA . SER A 1 280 ? 5.942 -4.170 11.817 1.00 77.69 280 SER A CA 1
ATOM 2108 C C . SER A 1 280 ? 4.825 -5.132 12.207 1.00 77.69 280 SER A C 1
ATOM 2110 O O . SER A 1 280 ? 5.087 -6.119 12.894 1.00 77.69 280 SER A O 1
ATOM 2112 N N . SER A 1 281 ? 3.605 -4.905 11.723 1.00 77.62 281 SER A N 1
ATOM 2113 C CA . SER A 1 281 ? 2.492 -5.846 11.908 1.00 77.62 281 SER A CA 1
ATOM 2114 C C . SER A 1 281 ? 1.541 -5.849 10.717 1.00 77.62 281 SER A C 1
ATOM 2116 O O . SER A 1 281 ? 1.510 -4.907 9.926 1.00 77.62 281 SER A O 1
ATOM 2118 N N . VAL A 1 282 ? 0.753 -6.915 10.590 1.00 77.62 282 VAL A N 1
ATOM 2119 C CA . VAL A 1 282 ? -0.397 -7.000 9.682 1.00 77.62 282 VAL A CA 1
ATOM 2120 C C . VAL A 1 282 ? -1.600 -7.354 10.540 1.00 77.62 282 VAL A C 1
ATOM 2122 O O . VAL A 1 282 ? -1.629 -8.420 11.147 1.00 77.62 282 VAL A O 1
ATOM 2125 N N . MET A 1 283 ? -2.574 -6.449 10.624 1.00 80.06 283 MET A N 1
ATOM 2126 C CA . MET A 1 283 ? -3.781 -6.673 11.419 1.00 80.06 283 MET A CA 1
ATOM 2127 C C . MET A 1 283 ? -4.846 -7.411 10.610 1.00 80.06 283 MET A C 1
ATOM 2129 O O . MET A 1 283 ? -5.509 -8.313 11.115 1.00 80.06 283 MET A O 1
ATOM 2133 N N . ILE A 1 284 ? -5.018 -7.017 9.349 1.00 82.50 284 ILE A N 1
ATOM 2134 C CA . ILE A 1 284 ? -5.977 -7.620 8.428 1.00 82.50 284 ILE A CA 1
ATOM 2135 C C . ILE A 1 284 ? -5.276 -7.845 7.090 1.00 82.50 284 ILE A C 1
ATOM 2137 O O . ILE A 1 284 ? -4.576 -6.961 6.600 1.00 82.50 284 ILE A O 1
ATOM 2141 N N . ALA A 1 285 ? -5.493 -9.015 6.493 1.00 84.19 285 ALA A N 1
ATOM 2142 C CA . ALA A 1 285 ? -5.150 -9.304 5.109 1.00 84.19 285 ALA A CA 1
ATOM 2143 C C . ALA A 1 285 ? -6.335 -10.008 4.440 1.00 84.19 285 ALA A C 1
ATOM 2145 O O . ALA A 1 285 ? -6.898 -10.943 5.014 1.00 84.19 285 ALA A O 1
ATOM 2146 N N . PHE A 1 286 ? -6.718 -9.558 3.251 1.00 83.12 286 PHE A N 1
ATOM 2147 C CA . PHE A 1 286 ? -7.733 -10.210 2.431 1.00 83.12 286 PHE A CA 1
ATOM 2148 C C . PHE A 1 286 ? -7.244 -10.349 0.997 1.00 83.12 286 PHE A C 1
ATOM 2150 O O . PHE A 1 286 ? -6.757 -9.393 0.390 1.00 83.12 286 PHE A O 1
ATOM 2157 N N . ASP A 1 287 ? -7.382 -11.569 0.487 1.00 82.69 287 ASP A N 1
ATOM 2158 C CA . ASP A 1 287 ? -7.151 -11.901 -0.910 1.00 82.69 287 ASP A CA 1
ATOM 2159 C C . ASP A 1 287 ? -8.463 -11.660 -1.665 1.00 82.69 287 ASP A C 1
ATOM 2161 O O . ASP A 1 287 ? -9.525 -12.148 -1.267 1.00 82.69 287 ASP A O 1
ATOM 2165 N N . HIS A 1 288 ? -8.401 -10.880 -2.737 1.00 80.31 288 HIS A N 1
ATOM 2166 C CA . HIS A 1 288 ? -9.567 -10.552 -3.552 1.00 80.31 288 HIS A CA 1
ATOM 2167 C C . HIS A 1 288 ? -9.911 -11.708 -4.472 1.00 80.31 288 HIS A C 1
ATOM 2169 O O . HIS A 1 288 ? -9.024 -12.336 -5.017 1.00 80.31 288 HIS A O 1
ATOM 2175 N N . LEU A 1 289 ? -11.184 -11.997 -4.708 1.00 74.00 289 LEU A N 1
ATOM 2176 C CA . LEU A 1 289 ? -11.557 -13.048 -5.657 1.00 74.00 289 LEU A CA 1
ATOM 2177 C C . LEU A 1 289 ? -11.907 -12.435 -7.017 1.00 74.00 289 LEU A C 1
ATOM 2179 O O . LEU A 1 289 ? -12.466 -11.336 -7.061 1.00 74.00 289 LEU A O 1
ATOM 2183 N N . PRO A 1 290 ? -11.569 -13.105 -8.133 1.00 70.81 290 PRO A N 1
ATOM 2184 C CA . PRO A 1 290 ? -11.956 -12.627 -9.451 1.00 70.81 290 PRO A CA 1
ATOM 2185 C C . PRO A 1 290 ? -13.480 -12.668 -9.598 1.00 70.81 290 PRO A C 1
ATOM 2187 O O . PRO A 1 290 ? -14.158 -13.528 -9.030 1.00 70.81 290 PRO A O 1
ATOM 2190 N N . VAL A 1 291 ? -14.022 -11.752 -10.398 1.00 64.81 291 VAL A N 1
ATOM 2191 C CA . VAL A 1 291 ? -15.439 -11.767 -10.759 1.00 64.81 291 VAL A CA 1
ATOM 2192 C C . VAL A 1 291 ? -15.651 -12.862 -11.801 1.00 64.81 291 VAL A C 1
ATOM 2194 O O . VAL A 1 291 ? -14.998 -12.878 -12.847 1.00 64.81 291 VAL A O 1
ATOM 2197 N N . ILE A 1 292 ? -16.570 -13.783 -11.518 1.00 60.91 292 ILE A N 1
ATOM 2198 C CA . ILE A 1 292 ? -16.974 -14.827 -12.460 1.00 60.91 292 ILE A CA 1
ATOM 2199 C C . ILE A 1 292 ? -18.113 -14.259 -13.308 1.00 60.91 292 ILE A C 1
ATOM 2201 O O . ILE A 1 292 ? -19.163 -13.894 -12.780 1.00 60.91 292 ILE A O 1
ATOM 2205 N N . GLY A 1 293 ? -17.894 -14.147 -14.621 1.00 57.59 293 GLY A N 1
ATOM 2206 C CA . GLY A 1 293 ? -18.941 -13.721 -15.549 1.00 57.59 293 GLY A CA 1
ATOM 2207 C C . GLY A 1 293 ? -20.083 -14.741 -15.629 1.00 57.59 293 GLY A C 1
ATOM 2208 O O . GLY A 1 293 ? -19.894 -15.917 -15.319 1.00 57.59 293 GLY A O 1
ATOM 2209 N N . ALA A 1 294 ? -21.254 -14.315 -16.114 1.00 52.91 294 ALA A N 1
ATOM 2210 C CA . ALA A 1 294 ? -22.449 -15.161 -16.266 1.00 52.91 294 ALA A CA 1
ATOM 2211 C C . ALA A 1 294 ? -22.216 -16.447 -17.094 1.00 52.91 294 ALA A C 1
ATOM 2213 O O . ALA A 1 294 ? -22.976 -17.404 -16.990 1.00 52.91 294 ALA A O 1
ATOM 2214 N N . ASN A 1 295 ? -21.133 -16.486 -17.873 1.00 58.03 295 ASN A N 1
ATOM 2215 C CA . ASN A 1 295 ? -20.762 -17.582 -18.763 1.00 58.03 295 ASN A CA 1
ATOM 2216 C C . ASN A 1 295 ? -19.757 -18.555 -18.108 1.00 58.03 295 ASN A C 1
ATOM 2218 O O . ASN A 1 295 ? -19.175 -19.388 -18.796 1.00 58.03 295 ASN A O 1
ATOM 2222 N N . GLY A 1 296 ? -19.461 -18.400 -16.812 1.00 48.47 296 GLY A N 1
ATOM 2223 C CA . GLY A 1 296 ? -18.451 -19.193 -16.102 1.00 48.47 296 GLY A CA 1
ATOM 2224 C C . GLY A 1 296 ? -16.998 -18.840 -16.449 1.00 48.47 296 GLY A C 1
ATOM 2225 O O . GLY A 1 296 ? -16.075 -19.407 -15.868 1.00 48.47 296 GLY A O 1
ATOM 2226 N N . SER A 1 297 ? -16.763 -17.883 -17.352 1.00 54.56 297 SER A N 1
ATOM 2227 C CA . SER A 1 297 ? -15.424 -17.369 -17.641 1.00 54.56 297 SER A CA 1
ATOM 2228 C C . SER A 1 297 ? -14.927 -16.519 -16.466 1.00 54.56 297 SER A C 1
ATOM 2230 O O . SER A 1 297 ? -15.393 -15.397 -16.250 1.00 54.56 297 SER A O 1
ATOM 2232 N N . SER A 1 298 ? -13.984 -17.064 -15.700 1.00 55.66 298 SER A N 1
ATOM 2233 C CA . SER A 1 298 ? -13.168 -16.320 -14.739 1.00 55.66 298 SER A CA 1
ATOM 2234 C C . SER A 1 298 ? -12.047 -15.619 -15.499 1.00 55.66 298 SER A C 1
ATOM 2236 O O . SER A 1 298 ? -11.210 -16.290 -16.101 1.00 55.66 298 SER A O 1
ATOM 2238 N N . SER A 1 299 ? -12.015 -14.288 -15.510 1.00 53.28 299 SER A N 1
ATOM 2239 C CA . SER A 1 299 ? -10.840 -13.588 -16.058 1.00 53.28 299 SER A CA 1
ATOM 2240 C C . SER A 1 299 ? -10.593 -12.182 -15.520 1.00 53.28 299 SER A C 1
ATOM 2242 O O . SER A 1 299 ? -9.572 -11.584 -15.853 1.00 53.28 299 SER A O 1
ATOM 2244 N N . ALA A 1 300 ? -11.476 -11.637 -14.682 1.00 61.38 300 ALA A N 1
ATOM 2245 C CA . ALA A 1 300 ? -11.471 -10.215 -14.381 1.00 61.38 300 ALA A CA 1
ATOM 2246 C C . ALA A 1 300 ? -11.379 -9.928 -12.882 1.00 61.38 300 ALA A C 1
ATOM 2248 O O . ALA A 1 300 ? -12.317 -10.192 -12.129 1.00 61.38 300 ALA A O 1
ATOM 2249 N N . PHE A 1 301 ? -10.280 -9.308 -12.450 1.00 67.44 301 PHE A N 1
ATOM 2250 C CA . PHE A 1 301 ? -10.310 -8.522 -11.222 1.00 67.44 301 PHE A CA 1
ATOM 2251 C C . PHE A 1 301 ? -10.823 -7.135 -11.573 1.00 67.44 301 PHE A C 1
ATOM 2253 O O . PHE A 1 301 ? -10.261 -6.452 -12.428 1.00 67.44 301 PHE A O 1
ATOM 2260 N N . ALA A 1 302 ? -11.884 -6.698 -10.902 1.00 65.12 302 ALA A N 1
ATOM 2261 C CA . ALA A 1 302 ? -12.358 -5.333 -11.035 1.00 65.12 302 ALA A CA 1
ATOM 2262 C C . ALA A 1 302 ? -11.404 -4.410 -10.258 1.00 65.12 302 ALA A C 1
ATOM 2264 O O . ALA A 1 302 ? -11.678 -4.027 -9.123 1.00 65.12 302 ALA A O 1
ATOM 2265 N N . VAL A 1 303 ? -10.254 -4.077 -10.856 1.00 66.50 303 VAL A N 1
ATOM 2266 C CA . VAL A 1 303 ? -9.189 -3.319 -10.181 1.00 66.50 303 VAL A CA 1
ATOM 2267 C C . VAL A 1 303 ? -9.690 -1.963 -9.693 1.00 66.50 303 VAL A C 1
ATOM 2269 O O . VAL A 1 303 ? -9.277 -1.516 -8.632 1.00 66.50 303 VAL A O 1
ATOM 2272 N N . ARG A 1 304 ? -10.640 -1.331 -10.393 1.00 68.12 304 ARG A N 1
ATOM 2273 C CA . ARG A 1 304 ? -11.220 -0.046 -9.977 1.00 68.12 304 ARG A CA 1
ATOM 2274 C C . ARG A 1 304 ? -11.920 -0.109 -8.602 1.00 68.12 304 ARG A C 1
ATOM 2276 O O . ARG A 1 304 ? -11.558 0.706 -7.757 1.00 68.12 304 ARG A O 1
ATOM 2283 N N . PRO A 1 305 ? -12.855 -1.042 -8.337 1.00 70.44 305 PRO A N 1
ATOM 2284 C CA . PRO A 1 305 ? -13.338 -1.319 -6.981 1.00 70.44 305 PRO A CA 1
ATOM 2285 C C . PRO A 1 305 ? -12.228 -1.592 -5.962 1.00 70.44 305 PRO A C 1
ATOM 2287 O O . PRO A 1 305 ? -12.277 -1.054 -4.858 1.00 70.44 305 PRO A O 1
ATOM 2290 N N . LEU A 1 306 ? -11.173 -2.326 -6.338 1.00 71.75 306 LEU A N 1
ATOM 2291 C CA . LEU A 1 306 ? -10.032 -2.556 -5.438 1.00 71.75 306 LEU A CA 1
ATOM 2292 C C . LEU A 1 306 ? -9.360 -1.246 -5.003 1.00 71.75 306 LEU A C 1
ATOM 2294 O O . LEU A 1 306 ? -8.848 -1.154 -3.889 1.00 71.75 306 LEU A O 1
ATOM 2298 N N . LEU A 1 307 ? -9.404 -0.200 -5.838 1.00 67.38 307 LEU A N 1
ATOM 2299 C CA . LEU A 1 307 ? -8.842 1.104 -5.481 1.00 67.38 307 LEU A CA 1
ATOM 2300 C C . LEU A 1 307 ? -9.613 1.799 -4.353 1.00 67.38 307 LEU A C 1
ATOM 2302 O O . LEU A 1 307 ? -9.026 2.585 -3.610 1.00 67.38 307 LEU A O 1
ATOM 2306 N N . THR A 1 308 ? -10.915 1.530 -4.224 1.00 75.25 308 THR A N 1
ATOM 2307 C CA . THR A 1 308 ? -11.751 2.069 -3.140 1.00 75.25 308 THR A CA 1
ATOM 2308 C C . THR A 1 308 ? -11.666 1.243 -1.855 1.00 75.25 308 THR A C 1
ATOM 2310 O O . THR A 1 308 ? -11.933 1.770 -0.772 1.00 75.25 308 THR A O 1
ATOM 2313 N N . GLU A 1 309 ? -11.231 -0.016 -1.945 1.00 77.44 309 GLU A N 1
ATOM 2314 C CA . GLU A 1 309 ? -11.095 -0.912 -0.789 1.00 77.44 309 GLU A CA 1
ATOM 2315 C C . GLU A 1 309 ? -10.012 -0.442 0.191 1.00 77.44 309 GLU A C 1
ATOM 2317 O O . GLU A 1 309 ? -10.275 -0.401 1.392 1.00 77.44 309 GLU A O 1
ATOM 2322 N N . SER A 1 310 ? -8.837 0.010 -0.284 1.00 82.38 310 SER A N 1
ATOM 2323 C CA . SER A 1 310 ? -7.783 0.546 0.609 1.00 82.38 310 SER A CA 1
ATOM 2324 C C . SER A 1 310 ? -8.316 1.645 1.531 1.00 82.38 310 SER A C 1
ATOM 2326 O O . SER A 1 310 ? -8.059 1.649 2.736 1.00 82.38 310 SER A O 1
ATOM 2328 N N . ALA A 1 311 ? -9.075 2.588 0.967 1.00 88.12 311 ALA A N 1
ATOM 2329 C CA . ALA A 1 311 ? -9.630 3.699 1.725 1.00 88.12 311 ALA A CA 1
ATOM 2330 C C . ALA A 1 311 ? -10.719 3.230 2.692 1.00 88.12 311 ALA A C 1
ATOM 2332 O O . ALA A 1 311 ? -10.703 3.619 3.859 1.00 88.12 311 ALA A O 1
ATOM 2333 N N . SER A 1 312 ? -11.615 2.354 2.234 1.00 90.38 312 SER A N 1
ATOM 2334 C CA . SER A 1 312 ? -12.701 1.804 3.052 1.00 90.38 312 SER A CA 1
ATOM 2335 C C . SER A 1 312 ? -12.169 1.021 4.252 1.00 90.38 312 SER A C 1
ATOM 2337 O O . SER A 1 312 ? -12.671 1.170 5.365 1.00 90.38 312 SER A O 1
ATOM 2339 N N . VAL A 1 313 ? -11.100 0.242 4.067 1.00 90.19 313 VAL A N 1
ATOM 2340 C CA . VAL A 1 313 ? -10.472 -0.524 5.149 1.00 90.19 313 VAL A CA 1
ATOM 2341 C C . VAL A 1 313 ? -9.691 0.357 6.110 1.00 90.19 313 VAL A C 1
ATOM 2343 O O . VAL A 1 313 ? -9.805 0.162 7.321 1.00 90.19 313 VAL A O 1
ATOM 2346 N N . ALA A 1 314 ? -8.955 1.354 5.614 1.00 91.25 314 ALA A N 1
ATOM 2347 C CA . ALA A 1 314 ? -8.311 2.333 6.485 1.00 91.25 314 ALA A CA 1
ATOM 2348 C C . ALA A 1 314 ? -9.351 3.078 7.343 1.00 91.25 314 ALA A C 1
ATOM 2350 O O . ALA A 1 314 ? -9.202 3.156 8.561 1.00 91.25 314 ALA A O 1
ATOM 2351 N N . GLN A 1 315 ? -10.445 3.550 6.733 1.00 93.19 315 GLN A N 1
ATOM 2352 C CA . GLN A 1 315 ? -11.547 4.218 7.434 1.00 93.19 315 GLN A CA 1
ATOM 2353 C C . GLN A 1 315 ? -12.231 3.297 8.443 1.00 93.19 315 GLN A C 1
ATOM 2355 O O . GLN A 1 315 ? -12.504 3.714 9.566 1.00 93.19 315 GLN A O 1
ATOM 2360 N N . TYR A 1 316 ? -12.480 2.039 8.072 1.00 92.19 316 TYR A N 1
ATOM 2361 C CA . TYR A 1 316 ? -13.058 1.049 8.973 1.00 92.19 316 TYR A CA 1
ATOM 2362 C C . TYR A 1 316 ? -12.172 0.843 10.204 1.00 92.19 316 TYR A C 1
ATOM 2364 O O . TYR A 1 316 ? -12.648 0.986 11.326 1.00 92.19 316 TYR A O 1
ATOM 2372 N N . LEU A 1 317 ? -10.875 0.581 10.014 1.00 92.00 317 LEU A N 1
ATOM 2373 C CA . LEU A 1 317 ? -9.935 0.388 11.120 1.00 92.00 317 LEU A CA 1
ATOM 2374 C C . LEU A 1 317 ? -9.786 1.634 11.998 1.00 92.00 317 LEU A C 1
ATOM 2376 O O . LEU A 1 317 ? -9.662 1.498 13.221 1.00 92.00 317 LEU A O 1
ATOM 2380 N N . ALA A 1 318 ? -9.820 2.825 11.394 1.00 91.69 318 ALA A N 1
ATOM 2381 C CA . ALA A 1 318 ? -9.781 4.094 12.109 1.00 91.69 318 ALA A CA 1
ATOM 2382 C C . ALA A 1 318 ? -11.054 4.287 12.944 1.00 91.69 318 ALA A C 1
ATOM 2384 O O . ALA A 1 318 ? -10.969 4.681 14.105 1.00 91.69 318 ALA A O 1
ATOM 2385 N N . ALA A 1 319 ? -12.216 3.908 12.402 1.00 91.88 319 ALA A N 1
ATOM 2386 C CA . ALA A 1 319 ? -13.492 3.921 13.110 1.00 91.88 319 ALA A CA 1
ATOM 2387 C C . ALA A 1 319 ? -13.559 2.905 14.252 1.00 91.88 319 ALA A C 1
ATOM 2389 O O . ALA A 1 319 ? -14.286 3.127 15.208 1.00 91.88 319 ALA A O 1
ATOM 2390 N N . LEU A 1 320 ? -12.782 1.822 14.229 1.00 90.25 320 LEU A N 1
ATOM 2391 C CA . LEU A 1 320 ? -12.674 0.954 15.408 1.00 90.25 320 LEU A CA 1
ATOM 2392 C C . LEU A 1 320 ? -11.952 1.645 16.590 1.00 90.25 320 LEU A C 1
ATOM 2394 O O . LEU A 1 320 ? -11.972 1.133 17.706 1.00 90.25 320 LEU A O 1
ATOM 2398 N N . GLY A 1 321 ? -11.299 2.794 16.360 1.00 87.81 321 GLY A N 1
ATOM 2399 C CA . GLY A 1 321 ? -10.792 3.690 17.404 1.00 87.81 321 GLY A CA 1
ATOM 2400 C C . GLY A 1 321 ? -9.749 3.065 18.332 1.00 87.81 321 GLY A C 1
ATOM 2401 O O . GLY A 1 321 ? -9.100 2.079 17.996 1.00 87.81 321 GLY A O 1
ATOM 2402 N N . GLN A 1 322 ? -9.574 3.618 19.527 1.00 85.88 322 GLN A N 1
ATOM 2403 C CA . GLN A 1 322 ? -8.646 3.052 20.515 1.00 85.88 322 GLN A CA 1
ATOM 2404 C C . GLN A 1 322 ? -9.159 1.771 21.187 1.00 85.88 322 GLN A C 1
ATOM 2406 O O . GLN A 1 322 ? -8.379 1.046 21.786 1.00 85.88 322 GLN A O 1
ATOM 2411 N N . ASN A 1 323 ? -10.455 1.468 21.077 1.00 84.38 323 ASN A N 1
ATOM 2412 C CA . ASN A 1 323 ? -11.100 0.332 21.750 1.00 84.38 323 ASN A CA 1
ATOM 2413 C C . ASN A 1 323 ? -11.001 -0.984 20.959 1.00 84.38 323 ASN A C 1
ATOM 2415 O O . ASN A 1 323 ? -11.669 -1.962 21.287 1.00 84.38 323 ASN A O 1
ATOM 2419 N N . PHE A 1 324 ? -10.183 -0.994 19.905 1.00 87.44 324 PHE A N 1
ATOM 2420 C CA . PHE A 1 324 ? -9.854 -2.167 19.107 1.00 87.44 324 PHE A CA 1
ATOM 2421 C C . PHE A 1 324 ? -8.349 -2.197 18.861 1.00 87.44 324 PHE A C 1
ATOM 2423 O O . PHE A 1 324 ? -7.858 -1.554 17.921 1.00 87.44 324 PHE A O 1
ATOM 2430 N N . PHE A 1 325 ? -7.622 -2.907 19.720 1.00 84.62 325 PHE A N 1
ATOM 2431 C CA . PHE A 1 325 ? -6.166 -3.007 19.667 1.00 84.62 325 PHE A CA 1
ATOM 2432 C C . PHE A 1 325 ? -5.683 -4.369 20.158 1.00 84.62 325 PHE A C 1
ATOM 2434 O O . PHE A 1 325 ? -6.327 -5.027 20.976 1.00 84.62 325 PHE A O 1
ATOM 2441 N N . ILE A 1 326 ? -4.537 -4.776 19.622 1.00 83.06 326 ILE A N 1
ATOM 2442 C CA . ILE A 1 326 ? -3.820 -5.969 20.057 1.00 83.06 326 ILE A CA 1
ATOM 2443 C C . ILE A 1 326 ? -2.868 -5.535 21.165 1.00 83.06 326 ILE A C 1
ATOM 2445 O O . ILE A 1 326 ? -2.060 -4.626 20.964 1.00 83.06 326 ILE A O 1
ATOM 2449 N N . ASP A 1 327 ? -2.986 -6.179 22.316 1.00 81.44 327 ASP A N 1
ATOM 2450 C CA . ASP A 1 327 ? -1.992 -6.134 23.369 1.00 81.44 327 ASP A CA 1
ATOM 2451 C C . ASP A 1 327 ? -0.954 -7.218 23.109 1.00 81.44 327 ASP A C 1
ATOM 2453 O O . ASP A 1 327 ? -1.226 -8.413 23.227 1.00 81.44 327 ASP A O 1
ATOM 2457 N N . TRP A 1 328 ? 0.211 -6.779 22.641 1.00 76.06 328 TRP A N 1
ATOM 2458 C CA . TRP A 1 328 ? 1.292 -7.662 22.215 1.00 76.06 328 TRP A CA 1
ATOM 2459 C C . TRP A 1 328 ? 2.029 -8.293 23.392 1.00 76.06 328 TRP A C 1
ATOM 2461 O O . TRP A 1 328 ? 2.616 -9.358 23.211 1.00 76.06 328 TRP A O 1
ATOM 2471 N N . ASP A 1 329 ? 1.968 -7.666 24.567 1.00 77.62 329 ASP A N 1
ATOM 2472 C CA . ASP A 1 329 ? 2.616 -8.167 25.777 1.00 77.62 329 ASP A CA 1
ATOM 2473 C C . ASP A 1 329 ? 1.786 -9.310 26.377 1.00 77.62 329 ASP A C 1
ATOM 2475 O O . ASP A 1 329 ? 2.319 -10.375 26.689 1.00 77.62 329 ASP A O 1
ATOM 2479 N N . ASP A 1 330 ? 0.463 -9.122 26.446 1.00 75.31 330 ASP A N 1
ATOM 2480 C CA . ASP A 1 330 ? -0.478 -10.104 27.005 1.00 75.31 330 ASP A CA 1
ATOM 2481 C C . ASP A 1 330 ? -1.051 -11.075 25.940 1.00 75.31 330 ASP A C 1
ATOM 2483 O O . ASP A 1 330 ? -1.796 -12.002 26.263 1.00 75.31 330 ASP A O 1
ATOM 2487 N N . GLY A 1 331 ? -0.728 -10.881 24.655 1.00 75.12 331 GLY A N 1
ATOM 2488 C CA . GLY A 1 331 ? -1.202 -11.718 23.544 1.00 75.12 331 GLY A CA 1
ATOM 2489 C C . GLY A 1 331 ? -2.718 -11.659 23.307 1.00 75.12 331 GLY A C 1
ATOM 2490 O O . GLY A 1 331 ? -3.300 -12.611 22.780 1.00 75.12 331 GLY A O 1
ATOM 2491 N N . ALA A 1 332 ? -3.371 -10.563 23.698 1.00 79.56 332 ALA A N 1
ATOM 2492 C CA . ALA A 1 332 ? -4.826 -10.421 23.709 1.00 79.56 332 ALA A CA 1
ATOM 2493 C C . ALA A 1 332 ? -5.322 -9.379 22.692 1.00 79.56 332 ALA A C 1
ATOM 2495 O O . ALA A 1 332 ? -4.684 -8.357 22.461 1.00 79.56 332 ALA A O 1
ATOM 2496 N N . LEU A 1 333 ? -6.497 -9.603 22.094 1.00 83.75 333 LEU A N 1
ATOM 2497 C CA . LEU A 1 333 ? -7.201 -8.593 21.294 1.00 83.75 333 LEU A CA 1
ATOM 2498 C C . LEU A 1 333 ? -8.343 -8.010 22.126 1.00 83.75 333 LEU A C 1
ATOM 2500 O O . LEU A 1 333 ? -9.316 -8.703 22.419 1.00 83.75 333 LEU A O 1
ATOM 2504 N N . TYR A 1 334 ? -8.254 -6.723 22.444 1.00 85.50 334 TYR A N 1
ATOM 2505 C CA . TYR A 1 334 ? -9.321 -5.995 23.118 1.00 85.50 334 TYR A CA 1
ATOM 2506 C C . TYR A 1 334 ? -10.270 -5.406 22.077 1.00 85.50 334 TYR A C 1
ATOM 2508 O O . TYR A 1 334 ? -9.832 -4.743 21.137 1.00 85.50 334 TYR A O 1
ATOM 2516 N N . THR A 1 335 ? -11.566 -5.681 22.217 1.00 86.94 335 THR A N 1
ATOM 2517 C CA . THR A 1 335 ? -12.606 -5.257 21.273 1.00 86.94 335 THR A CA 1
ATOM 2518 C C . THR A 1 335 ? -13.958 -5.161 21.973 1.00 86.94 335 THR A C 1
ATOM 2520 O O . THR A 1 335 ? -14.268 -5.966 22.849 1.00 86.94 335 THR A O 1
ATOM 2523 N N . ILE A 1 336 ? -14.789 -4.209 21.551 1.00 85.69 336 ILE A N 1
ATOM 2524 C CA . ILE A 1 336 ? -16.204 -4.128 21.932 1.00 85.69 336 ILE A CA 1
ATOM 2525 C C . ILE A 1 336 ? -17.046 -4.468 20.713 1.00 85.69 336 ILE A C 1
ATOM 2527 O O . ILE A 1 336 ? -16.753 -4.012 19.608 1.00 85.69 336 ILE A O 1
ATOM 2531 N N . PHE A 1 337 ? -18.099 -5.253 20.917 1.00 86.31 337 PHE A N 1
ATOM 2532 C CA . PHE A 1 337 ? -19.035 -5.624 19.867 1.00 86.31 337 PHE A CA 1
ATOM 2533 C C . PHE A 1 337 ? -20.394 -4.972 20.100 1.00 86.31 337 PHE A C 1
ATOM 2535 O O . PHE A 1 337 ? -20.945 -5.043 21.198 1.00 86.31 337 PHE A O 1
ATOM 2542 N N . ASP A 1 338 ? -20.962 -4.404 19.044 1.00 86.25 338 ASP A N 1
ATOM 2543 C CA . ASP A 1 338 ? -22.404 -4.241 18.946 1.00 86.25 338 ASP A CA 1
ATOM 2544 C C . ASP A 1 338 ? -23.011 -5.596 18.588 1.00 86.25 338 ASP A C 1
ATOM 2546 O O . ASP A 1 338 ? -22.467 -6.350 17.770 1.00 86.25 338 ASP A O 1
ATOM 2550 N N . THR A 1 339 ? -24.126 -5.922 19.237 1.00 85.44 339 THR A N 1
ATOM 2551 C CA . THR A 1 339 ? -24.785 -7.211 19.052 1.00 85.44 339 THR A CA 1
ATOM 2552 C C . THR A 1 339 ? -26.187 -7.043 18.507 1.00 85.44 339 THR A C 1
ATOM 2554 O O . THR A 1 339 ? -26.909 -6.135 18.910 1.00 85.44 339 THR A O 1
ATOM 2557 N N . ALA A 1 340 ? -26.559 -7.925 17.587 1.00 82.94 340 ALA A N 1
ATOM 2558 C CA . ALA A 1 340 ? -27.907 -8.010 17.054 1.00 82.94 340 ALA A CA 1
ATOM 2559 C C . ALA A 1 340 ? -28.346 -9.471 17.060 1.00 82.94 340 ALA A C 1
ATOM 2561 O O . ALA A 1 340 ? -27.622 -10.346 16.579 1.00 82.94 340 ALA A O 1
ATOM 2562 N N . ASP A 1 341 ? -29.528 -9.739 17.601 1.00 80.81 341 ASP A N 1
ATOM 2563 C CA . ASP A 1 341 ? -30.129 -11.062 17.502 1.00 80.81 341 ASP A CA 1
ATOM 2564 C C . ASP A 1 341 ? -30.687 -11.230 16.089 1.00 80.81 341 ASP A C 1
ATOM 2566 O O . ASP A 1 341 ? -31.442 -10.379 15.610 1.00 80.81 341 ASP A O 1
ATOM 2570 N N . MET A 1 342 ? -30.299 -12.308 15.395 1.00 66.88 342 MET A N 1
ATOM 2571 C CA . MET A 1 342 ? -30.931 -12.633 14.121 1.00 66.88 342 MET A CA 1
ATOM 2572 C C . MET A 1 342 ? -32.389 -12.997 14.399 1.00 66.88 342 MET A C 1
ATOM 2574 O O . MET A 1 342 ? -32.703 -14.133 14.758 1.00 66.88 342 MET A O 1
ATOM 2578 N N . GLN A 1 343 ? -33.294 -12.039 14.218 1.00 61.00 343 GLN A N 1
ATOM 2579 C CA . GLN A 1 343 ? -34.704 -12.362 14.083 1.00 61.00 343 GLN A CA 1
ATOM 2580 C C . GLN A 1 343 ? -34.837 -13.221 12.827 1.00 61.00 343 GLN A C 1
ATOM 2582 O O . GLN A 1 343 ? -34.438 -12.812 11.733 1.00 61.00 343 GLN A O 1
ATOM 2587 N N . LYS A 1 344 ? -35.342 -14.451 12.978 1.00 56.69 344 LYS A N 1
ATOM 2588 C CA . LYS A 1 344 ? -35.706 -15.280 11.825 1.00 56.69 344 LYS A CA 1
ATOM 2589 C C . LYS A 1 344 ? -36.644 -14.437 10.962 1.00 56.69 344 LYS A C 1
ATOM 2591 O O . LYS A 1 344 ? -37.659 -13.968 11.461 1.00 56.69 344 LYS A O 1
ATOM 2596 N N . GLY A 1 345 ? -36.300 -14.239 9.691 1.00 51.06 345 GLY A N 1
ATOM 2597 C CA . GLY A 1 345 ? -36.975 -13.316 8.766 1.00 51.06 345 GLY A CA 1
ATOM 2598 C C . GLY A 1 345 ? -38.440 -13.628 8.421 1.00 51.06 345 GLY A C 1
ATOM 2599 O O . GLY A 1 345 ? -38.921 -13.155 7.402 1.00 51.06 345 GLY A O 1
ATOM 2600 N N . TYR A 1 346 ? -39.149 -14.408 9.236 1.00 51.50 346 TYR A N 1
ATOM 2601 C CA . TYR A 1 346 ? -40.577 -14.684 9.122 1.00 51.50 346 TYR A CA 1
ATOM 2602 C C . TYR A 1 346 ? -41.204 -14.834 10.513 1.00 51.50 346 TYR A C 1
ATOM 2604 O O . TYR A 1 346 ? -41.740 -15.878 10.861 1.00 51.50 346 TYR A O 1
ATOM 2612 N N . GLU A 1 347 ? -41.191 -13.767 11.300 1.00 50.53 347 GLU A N 1
ATOM 2613 C CA . GLU A 1 347 ? -42.341 -13.487 12.159 1.00 50.53 347 GLU A CA 1
ATOM 2614 C C . GLU A 1 347 ? -43.147 -12.384 11.476 1.00 50.53 347 GLU A C 1
ATOM 2616 O O . GLU A 1 347 ? -43.275 -11.268 11.969 1.00 50.53 347 GLU A O 1
ATOM 2621 N N . ILE A 1 348 ? -43.695 -12.689 10.290 1.00 56.06 348 ILE A N 1
ATOM 2622 C CA . ILE A 1 348 ? -44.931 -12.010 9.896 1.00 56.06 348 ILE A CA 1
ATOM 2623 C C . ILE A 1 348 ? -45.873 -12.292 11.068 1.00 56.06 348 ILE A C 1
ATOM 2625 O O . ILE A 1 348 ? -46.109 -13.476 11.337 1.00 56.06 348 ILE A O 1
ATOM 2629 N N . PRO A 1 349 ? -46.359 -11.273 11.805 1.00 66.44 349 PRO A N 1
ATOM 2630 C CA . PRO A 1 349 ? -47.248 -11.514 12.929 1.00 66.44 349 PRO A CA 1
ATOM 2631 C C . PRO A 1 349 ? -48.353 -12.441 12.438 1.00 66.44 349 PRO A C 1
ATOM 2633 O O . PRO A 1 349 ? -48.917 -12.181 11.374 1.00 66.44 349 PRO A O 1
ATOM 2636 N N . ALA A 1 350 ? -48.643 -13.533 13.148 1.00 70.06 350 ALA A N 1
ATOM 2637 C CA . ALA A 1 350 ? -49.598 -14.537 12.666 1.00 70.06 350 ALA A CA 1
ATOM 2638 C C . ALA A 1 350 ? -50.942 -13.902 12.249 1.00 70.06 350 ALA A C 1
ATOM 2640 O O . ALA A 1 350 ? -51.584 -14.358 11.305 1.00 70.06 350 ALA A O 1
ATOM 2641 N N . GLY A 1 351 ? -51.310 -12.782 12.884 1.00 76.75 351 GLY A N 1
ATOM 2642 C CA . GLY A 1 351 ? -52.449 -11.951 12.497 1.00 76.75 351 GLY A CA 1
ATOM 2643 C C . GLY A 1 351 ? -52.347 -11.316 11.104 1.00 76.75 351 GLY A C 1
ATOM 2644 O O . GLY A 1 351 ? -53.343 -11.292 10.393 1.00 76.75 351 GLY A O 1
ATOM 2645 N N . LEU A 1 352 ? -51.173 -10.847 10.670 1.00 77.00 352 LEU A N 1
ATOM 2646 C CA . LEU A 1 352 ? -50.972 -10.266 9.337 1.00 77.00 352 LEU A CA 1
ATOM 2647 C C . LEU A 1 352 ? -51.031 -11.345 8.244 1.00 77.00 352 LEU A C 1
ATOM 2649 O O . LEU A 1 352 ? -51.658 -11.139 7.208 1.00 77.00 352 LEU A O 1
ATOM 2653 N N . PHE A 1 353 ? -50.447 -12.521 8.496 1.00 79.50 353 PHE A N 1
ATOM 2654 C CA . PHE A 1 353 ? -50.574 -13.667 7.591 1.00 79.50 353 PHE A CA 1
ATOM 2655 C C . PHE A 1 353 ? -52.031 -14.143 7.505 1.00 79.50 353 PHE A C 1
ATOM 2657 O O . PHE A 1 353 ? -52.569 -14.308 6.410 1.00 79.50 353 PHE A O 1
ATOM 2664 N N . GLY A 1 354 ? -52.702 -14.272 8.655 1.00 82.44 354 GLY A N 1
ATOM 2665 C CA . GLY A 1 354 ? -54.125 -14.603 8.726 1.00 82.44 354 GLY A CA 1
ATOM 2666 C C . GLY A 1 354 ? -55.010 -13.589 7.997 1.00 82.44 354 GLY A C 1
ATOM 2667 O O . GLY A 1 354 ? -55.919 -13.987 7.272 1.00 82.44 354 GLY A O 1
ATOM 2668 N N . ALA A 1 355 ? -54.715 -12.291 8.112 1.00 86.81 355 ALA A N 1
ATOM 2669 C CA . ALA A 1 355 ? -55.440 -11.236 7.408 1.00 86.81 355 ALA A CA 1
ATOM 2670 C C . ALA A 1 355 ? -55.289 -11.348 5.884 1.00 86.81 355 ALA A C 1
ATOM 2672 O O . ALA A 1 355 ? -56.284 -11.256 5.168 1.00 86.81 355 ALA A O 1
ATOM 2673 N N . VAL A 1 356 ? -54.077 -11.605 5.377 1.00 86.75 356 VAL A N 1
ATOM 2674 C CA . VAL A 1 356 ? -53.836 -11.787 3.934 1.00 86.75 356 VAL A CA 1
ATOM 2675 C C . VAL A 1 356 ? -54.588 -13.007 3.399 1.00 86.75 356 VAL A C 1
ATOM 2677 O O . VAL A 1 356 ? -55.266 -12.906 2.377 1.00 86.75 356 VAL A O 1
ATOM 2680 N N . VAL A 1 357 ? -54.536 -14.140 4.107 1.00 87.31 357 VAL A N 1
ATOM 2681 C CA . VAL A 1 357 ? -55.283 -15.353 3.732 1.00 87.31 357 VAL A CA 1
ATOM 2682 C C . VAL A 1 357 ? -56.794 -15.099 3.762 1.00 87.31 357 VAL A C 1
ATOM 2684 O O . VAL A 1 357 ? -57.504 -15.496 2.836 1.00 87.31 357 VAL A O 1
ATOM 2687 N N . GLY A 1 358 ? -57.291 -14.392 4.779 1.00 91.06 358 GLY A N 1
ATOM 2688 C CA . GLY A 1 358 ? -58.700 -14.017 4.892 1.00 91.06 358 GLY A CA 1
ATOM 2689 C C . GLY A 1 358 ? -59.170 -13.141 3.730 1.00 91.06 358 GLY A C 1
ATOM 2690 O O . GLY A 1 358 ? -60.196 -13.438 3.119 1.00 91.06 358 GLY A O 1
ATOM 2691 N N . ILE A 1 359 ? -58.389 -12.118 3.366 1.00 90.19 359 ILE A N 1
ATOM 2692 C CA . ILE A 1 359 ? -58.678 -11.236 2.225 1.00 90.19 359 ILE A CA 1
ATOM 2693 C C . ILE A 1 359 ? -58.693 -12.034 0.918 1.00 90.19 359 ILE A C 1
ATOM 2695 O O . ILE A 1 359 ? -59.644 -11.915 0.148 1.00 90.19 359 ILE A O 1
ATOM 2699 N N . MET A 1 360 ? -57.694 -12.892 0.678 1.00 87.19 360 MET A N 1
ATOM 2700 C CA . MET A 1 360 ? -57.658 -13.722 -0.532 1.00 87.19 360 MET A CA 1
ATOM 2701 C C . MET A 1 360 ? -58.865 -14.659 -0.625 1.00 87.19 360 MET A C 1
ATOM 2703 O O . MET A 1 360 ? -59.469 -14.775 -1.690 1.00 87.19 360 MET A O 1
ATOM 2707 N N . THR A 1 361 ? -59.252 -15.283 0.489 1.00 89.19 361 THR A N 1
ATOM 2708 C CA . THR A 1 361 ? -60.404 -16.194 0.545 1.00 89.19 361 THR A CA 1
ATOM 2709 C C . THR A 1 361 ? -61.712 -15.448 0.285 1.00 89.19 361 THR A C 1
ATOM 2711 O O . THR A 1 361 ? -62.539 -15.899 -0.504 1.00 89.19 361 THR A O 1
ATOM 2714 N N . PHE A 1 362 ? -61.886 -14.272 0.894 1.00 87.94 362 PHE A N 1
ATOM 2715 C CA . PHE A 1 362 ? -63.067 -13.437 0.692 1.00 87.94 362 PHE A CA 1
ATOM 2716 C C . PHE A 1 362 ? -63.182 -12.955 -0.758 1.00 87.94 362 PHE A C 1
ATOM 2718 O O . PHE A 1 362 ? -64.253 -13.058 -1.352 1.00 87.94 362 PHE A O 1
ATOM 2725 N N . CYS A 1 363 ? -62.076 -12.503 -1.359 1.00 85.50 363 CYS A N 1
ATOM 2726 C CA . CYS A 1 363 ? -62.033 -12.123 -2.769 1.00 85.50 363 CYS A CA 1
ATOM 2727 C C . CYS A 1 363 ? -62.383 -13.296 -3.696 1.00 85.50 363 CYS A C 1
ATOM 2729 O O . CYS A 1 363 ? -63.121 -13.095 -4.656 1.00 85.50 363 CYS A O 1
ATOM 2731 N N . LEU A 1 364 ? -61.906 -14.510 -3.399 1.00 85.81 364 LEU A N 1
ATOM 2732 C CA . LEU A 1 364 ? -62.241 -15.728 -4.147 1.00 85.81 364 LEU A CA 1
ATOM 2733 C C . LEU A 1 364 ? -63.734 -16.062 -4.069 1.00 85.81 364 LEU A C 1
ATOM 2735 O O . LEU A 1 364 ? -64.356 -16.299 -5.102 1.00 85.81 364 LEU A O 1
ATOM 2739 N N . ILE A 1 365 ? -64.325 -16.023 -2.872 1.00 85.75 365 ILE A N 1
ATOM 2740 C CA . ILE A 1 365 ? -65.760 -16.280 -2.671 1.00 85.75 365 ILE A CA 1
ATOM 2741 C C . ILE A 1 365 ? -66.605 -15.233 -3.404 1.00 85.75 365 ILE A C 1
ATOM 2743 O O . ILE A 1 365 ? -67.564 -15.589 -4.086 1.00 85.75 365 ILE A O 1
ATOM 2747 N N . PHE A 1 366 ? -66.230 -13.952 -3.317 1.00 83.38 366 PHE A N 1
ATOM 2748 C CA . PHE A 1 366 ? -66.916 -12.881 -4.041 1.00 83.38 366 PHE A CA 1
ATOM 2749 C C . PHE A 1 366 ? -66.837 -13.067 -5.557 1.00 83.38 366 PHE A C 1
ATOM 2751 O O . PHE A 1 366 ? -67.825 -12.846 -6.253 1.00 83.38 366 PHE A O 1
ATOM 2758 N N . ARG A 1 367 ? -65.683 -13.506 -6.073 1.00 79.25 367 ARG A N 1
ATOM 2759 C CA . ARG A 1 367 ? -65.503 -13.784 -7.502 1.00 79.25 367 ARG A CA 1
ATOM 2760 C C . ARG A 1 367 ? -66.369 -14.947 -7.977 1.00 79.25 367 ARG A C 1
ATOM 2762 O O . ARG A 1 367 ? -67.043 -14.815 -8.989 1.00 79.25 367 ARG A O 1
ATOM 2769 N N . ILE A 1 368 ? -66.386 -16.047 -7.226 1.00 78.56 368 ILE A N 1
ATOM 2770 C CA . ILE A 1 368 ? -67.201 -17.229 -7.541 1.00 78.56 368 ILE A CA 1
ATOM 2771 C C . ILE A 1 368 ? -68.694 -16.875 -7.484 1.00 78.56 368 ILE A C 1
ATOM 2773 O O . ILE A 1 368 ? -69.450 -17.235 -8.379 1.00 78.56 368 ILE A O 1
ATOM 2777 N N . GLY A 1 369 ? -69.127 -16.111 -6.477 1.00 73.00 369 GLY A N 1
ATOM 2778 C CA . GLY A 1 369 ? -70.513 -15.645 -6.374 1.00 73.00 369 GLY A CA 1
ATOM 2779 C C . GLY A 1 369 ? -70.928 -14.681 -7.491 1.00 73.00 369 GLY A C 1
ATOM 2780 O O . GLY A 1 369 ? -72.097 -14.663 -7.871 1.00 73.00 369 GLY A O 1
ATOM 2781 N N . ALA A 1 370 ? -69.986 -13.906 -8.035 1.00 67.44 370 ALA A N 1
ATOM 2782 C CA . ALA A 1 370 ? -70.219 -13.027 -9.178 1.00 67.44 370 ALA A CA 1
ATOM 2783 C C . ALA A 1 370 ? -70.256 -13.771 -10.528 1.00 67.44 370 ALA A C 1
ATOM 2785 O O . ALA A 1 370 ? -70.882 -13.268 -11.450 1.00 67.44 370 ALA A O 1
ATOM 2786 N N . GLU A 1 371 ? -69.624 -14.945 -10.647 1.00 64.19 371 GLU A N 1
ATOM 2787 C CA . GLU A 1 371 ? -69.656 -15.792 -11.856 1.00 64.19 371 GLU A CA 1
ATOM 2788 C C . GLU A 1 371 ? -70.870 -16.749 -11.906 1.00 64.19 371 GLU A C 1
ATOM 2790 O O . GLU A 1 371 ? -71.174 -17.295 -12.962 1.00 64.19 371 GLU A O 1
ATOM 2795 N N . ILE A 1 372 ? -71.575 -16.957 -10.785 1.00 62.94 372 ILE A N 1
ATOM 2796 C CA . ILE A 1 372 ? -72.773 -17.825 -10.687 1.00 62.94 372 ILE A CA 1
ATOM 2797 C C . ILE A 1 372 ? -74.090 -17.045 -10.941 1.00 62.94 372 ILE A C 1
ATOM 2799 O O . ILE A 1 372 ? -75.176 -17.627 -10.957 1.00 62.94 372 ILE A O 1
ATOM 2803 N N . ARG A 1 373 ? -74.011 -15.731 -11.177 1.00 44.84 373 ARG A N 1
ATOM 2804 C CA . ARG A 1 373 ? -75.122 -14.875 -11.625 1.00 44.84 373 ARG A CA 1
ATOM 2805 C C . ARG A 1 373 ? -74.967 -14.538 -13.097 1.00 44.84 373 ARG A C 1
ATOM 2807 O O . ARG A 1 373 ? -76.023 -14.450 -13.761 1.00 44.84 373 ARG A O 1
#

Mean predicted aligned error: 11.58 Å

pLDDT: mean 78.19, std 13.35, range [40.91, 95.62]

Sequence (373 aa):
MINSTKNIQSPVPGRVYTPRKIPYKVACTSFNLVMLSRSLGLYPNLYSPNNGCANLTIAPSDPVFINYTAAVITRRANADSVKVVTPGTYDTISSPESNLGFFTFPLAIIARVDYQNNKCVTGSTTRNDLAHNATGITVTPQTTATKCVFPSGHVTTISITSVRYSVPDFKSFGNISASVFQSSIPNPLVSAMQDSVTDGTLSNLTIDTLDTKSVMEIRFSGTKVDLLMCSSRRAGIGGNLYLSCIYSIVTTIISEPQPMLPEIVGLRGDNKPFPVPPISSVMIAFDHLPVIGANGSSSAFAVRPLLTESASVAQYLAALGQNFFIDWDDGALYTIFDTADMQKGYEIPAGLFGAVVGIMTFCLIFRIGAEIR

Nearest PDB structures (foldseek):
  4qck-assembly1_A  TM=1.905E-01  e=2.055E-01  Mycobacterium tuberculosis H37Rv
  2ns9-assembly1_B  TM=2.887E-01  e=1.550E+00  Aeropyrum pernix
  4qdc-assembly1_A  TM=1.753E-01  e=1.642E-01  Rhodococcus rhodochrous
  4qdf-assembly2_B  TM=1.653E-01  e=1.108E-01  Rhodococcus rhodochrous
  5o68-assembly3_I  TM=1.207E-01  e=1.550E+00  Pseudomonas sp. UK4

Foldseek 3Di:
DQQDCPQPPPDDPQKTWDFAFADFDFPFQFEFEWEDDPPDRDTDRLADDPDGQKYKYKYKDWLWAWPPVPKDWDQPPPSFKIKIKIKTFHDDPPDVVLLQLFFFTQIWMKIWMGHPNAIAIADTDGDGFDDQDPLQFRFFWKKFKTWFQALQQKIKIKIKIKTKGKFSALVCLVVSVCSQQVDPDDDVQSVVVNCCSVVCSQVPFDQDQGIKMKMKMWGDDGQKIWIKIKMWGASHRNHHIMIIMMTMMMGMTMTDHDDADVVLCVVVDVDDRQARDPNYDTPDMDGDAFDQDPVRDGRYDNVVVSNVVRVVVRSRSVRSGPQFDQDPVVRDTGTDIDMDRPDPPDPPPVVNVVVVVVVVVVVVVVVVVVVVD

Organism: NCBI:txid64525